Protein AF-A0A3R7XPU8-F1 (afdb_monomer)

Radius of gyration: 25.7 Å; Cα contacts (8 Å, |Δi|>4): 736; chains: 1; bounding box: 75×63×67 Å

Nearest PDB structures (foldseek):
  7bdv-assembly2_C  TM=4.203E-01  e=2.723E-02  Sulfobacillus thermosulfidooxidans
  7bdv-assembly1_B  TM=3.386E-01  e=1.393E-02  Sulfobacillus thermosulfidooxidans
  4c8u-assembly1_B  TM=5.944E-01  e=6.868E-01  Xenopus tropicalis
  4c85-assembly1_A  TM=5.495E-01  e=6.868E-01  Danio rerio
  4c9a-assembly1_C  TM=5.765E-01  e=1.934E+00  Mus musculus

Sequence (448 aa):
MEFLVHNISHSDLILELTGDSALKTSRNATSLLARPKFSLFNIVSQSIVQQLDKLLTPVQADTYEREMDSPRFQLRERCVSTCHPVGFRYSHPPCVSYFQRRRRLDVKPINLESFPLELSDFQLRASDETIAEVESSWKHIRITACFFPLLGILVPKWLQVLADVHSAESQQLLYLISGAGIPRNASHSICGNSTEYTAALMSKFVSAYYPNIHVTQIHSGSNIFRSHSPSSFALLSYPCCSYDDNVQFMTRQLRPVLEAHRDLLVTKVGDHWKSHFHLTIAYADGPPARLSALNAALRVYQPSYLHVWQLKTFWHEKKLSLDDVDFHPFENVEATPAVAVADLHDAPLVARAVDEIKAFRDQFVQGEHLGEVGQFWLRKSRKPVLAVLLVEKRTSSGDVQVVVHRGMNCEVSMPTGSLCAERNAIGSALANDPTLLRQSLKMIAVLS

Secondary structure (DSSP, 8-state):
-EEEEEE--TTS-EEEEEEEEEEGGGTTEEEEEEEE-TTTHHHHHHHHHHHHHHHT-----SSHHHHHTSHHHHTEEE-TTT--EEEEESS--TT--HHHHTTS--PPPEEGGGTT--GGGEEESS-HHHHHHHHHH-SS-EEEEEE-HHHHHHHHHHHHHHHTT--TTPPEEEEEEE-----SSTTS-TTTT--HHHHHHHHHHHHHH-TTEEEEEEE--SSTT------S---S-----HHHHHHHHIIIIIHHHHHHHHHHHHHHHGGGGGGG-EEEEEESSS-HHHHHHHHHHHGGG--EEEEES-TTHHHHHS---GGGEEEE-HHHHS-SPPPPGGG-TT-HHHHHHHHHHHHHHHHHHHHGGGSSIIIIITTTT----EEEEEEEEE-TTS-EEEEEEEEE-B----TT-PBPHHHHHHHHHHHH-TT--GGGEEEEEEE-

Mean predicted aligned error: 11.71 Å

pLDDT: mean 81.79, std 14.55, range [31.47, 97.25]

Solvent-accessible surface area (backbone atoms only — not comparable to full-atom values): 24928 Å² total; per-residue (Å²): 60,41,38,40,40,38,55,62,36,83,68,39,50,38,35,31,40,31,43,77,46,63,33,75,82,55,83,51,36,42,62,42,47,30,32,62,34,62,65,42,32,21,59,56,29,39,56,51,39,58,52,47,51,68,56,55,54,83,71,91,49,96,42,73,70,52,45,59,48,30,56,64,55,66,30,58,33,54,40,86,91,76,65,43,56,30,38,40,32,32,53,83,66,93,84,63,53,76,75,61,61,76,60,53,75,89,55,69,49,49,52,35,84,82,46,103,56,59,75,85,52,40,47,68,68,66,54,72,69,38,50,55,47,43,74,75,57,39,83,56,49,24,42,34,32,42,33,25,65,54,59,30,34,48,53,59,48,51,52,56,64,36,64,84,73,61,55,97,82,53,52,37,36,38,37,36,38,22,38,13,32,66,55,92,48,87,88,48,56,54,58,16,41,20,33,49,38,47,43,54,42,50,43,53,51,41,51,61,77,38,75,75,47,46,69,46,81,46,73,67,50,68,47,52,71,47,44,58,66,88,73,84,89,71,99,67,94,73,80,69,43,28,56,59,50,31,40,48,45,37,60,71,57,53,44,56,57,54,48,52,56,49,53,55,36,34,74,73,57,42,90,57,29,66,88,47,48,47,39,32,39,48,46,68,58,66,59,66,58,52,59,49,31,49,48,67,69,45,49,89,58,59,38,25,37,41,37,36,81,57,82,51,42,47,76,76,70,74,46,86,56,62,84,40,48,46,79,42,53,34,71,75,74,63,71,67,78,90,74,58,81,86,73,48,81,90,36,71,71,57,51,51,42,54,53,51,46,50,53,49,48,56,52,43,71,76,44,48,83,80,55,56,43,66,66,52,38,25,33,38,80,57,67,73,30,41,18,34,31,38,32,53,41,69,47,98,87,66,48,82,44,78,45,82,28,67,17,52,43,36,41,46,92,46,101,84,44,61,46,50,14,58,59,37,9,52,47,51,44,42,72,77,36,81,83,68,52,77,88,29,59,72,48,74,40,77,49,113

InterPro domains:
  IPR032723 Deaminase, LmjF36.5940-like [PF14421] (349-448)

Organism: Aphanomyces astaci (NCBI:txid112090)

Structure (mmCIF, N/CA/C/O backbone):
data_AF-A0A3R7XPU8-F1
#
_entry.id   AF-A0A3R7XPU8-F1
#
loop_
_atom_site.group_PDB
_atom_site.id
_atom_site.type_symbol
_atom_site.label_atom_id
_atom_site.label_alt_id
_atom_site.label_comp_id
_atom_site.label_asym_id
_atom_site.label_entity_id
_atom_site.label_seq_id
_atom_site.pdbx_PDB_ins_code
_atom_site.Cartn_x
_atom_site.Cartn_y
_atom_site.Cartn_z
_atom_site.occupancy
_atom_site.B_iso_or_equiv
_atom_site.auth_seq_id
_atom_site.auth_comp_id
_atom_site.auth_asym_id
_atom_site.auth_atom_id
_atom_site.pdbx_PDB_model_num
ATOM 1 N N . MET A 1 1 ? -9.645 -15.644 -13.840 1.00 89.56 1 MET A N 1
ATOM 2 C CA . MET A 1 1 ? -9.152 -15.729 -12.449 1.00 89.56 1 MET A CA 1
ATOM 3 C C . MET A 1 1 ? -8.494 -14.402 -12.194 1.00 89.56 1 MET A C 1
ATOM 5 O O . MET A 1 1 ? -7.584 -14.034 -12.932 1.00 89.56 1 MET A O 1
ATOM 9 N N . GLU A 1 2 ? -8.987 -13.701 -11.183 1.00 92.94 2 GLU A N 1
ATOM 10 C CA . GLU A 1 2 ? -8.634 -12.316 -10.904 1.00 92.94 2 GLU A CA 1
ATOM 11 C C . GLU A 1 2 ? -7.819 -12.273 -9.618 1.00 92.94 2 GLU A C 1
ATOM 13 O O . GLU A 1 2 ? -8.307 -12.670 -8.558 1.00 92.94 2 GLU A O 1
ATOM 18 N N . PHE A 1 3 ? -6.582 -11.797 -9.700 1.00 94.88 3 PHE A N 1
ATOM 19 C CA . PHE A 1 3 ? -5.644 -11.764 -8.586 1.00 94.88 3 PHE A CA 1
ATOM 20 C C . PHE A 1 3 ? -5.386 -10.318 -8.165 1.00 94.88 3 PHE A C 1
ATOM 22 O O . PHE A 1 3 ? -4.959 -9.508 -8.982 1.00 94.88 3 PHE A O 1
ATOM 29 N N . LEU A 1 4 ? -5.568 -9.998 -6.885 1.00 96.00 4 LEU A N 1
ATOM 30 C CA . LEU A 1 4 ? -5.092 -8.751 -6.287 1.00 96.00 4 LEU A CA 1
ATOM 31 C C . LEU A 1 4 ? -3.960 -9.063 -5.316 1.00 96.00 4 LEU A C 1
ATOM 33 O O . LEU A 1 4 ? -4.145 -9.837 -4.382 1.00 96.00 4 LEU A O 1
ATOM 37 N N . VAL A 1 5 ? -2.797 -8.450 -5.508 1.00 95.62 5 VAL A N 1
ATOM 38 C CA . VAL A 1 5 ? -1.646 -8.608 -4.616 1.00 95.62 5 VAL A CA 1
ATOM 39 C C . VAL A 1 5 ? -1.415 -7.312 -3.850 1.00 95.62 5 VAL A C 1
ATOM 41 O O . VAL A 1 5 ? -1.076 -6.286 -4.439 1.00 95.62 5 VAL A O 1
ATOM 44 N N . HIS A 1 6 ? -1.590 -7.366 -2.528 1.00 95.19 6 HIS A N 1
ATOM 45 C CA . HIS A 1 6 ? -1.440 -6.223 -1.629 1.00 95.19 6 HIS A CA 1
ATOM 46 C C . HIS A 1 6 ? -0.294 -6.442 -0.644 1.00 95.19 6 HIS A C 1
ATOM 48 O O . HIS A 1 6 ? -0.286 -7.409 0.123 1.00 95.19 6 HIS A O 1
ATOM 54 N N . ASN A 1 7 ? 0.669 -5.522 -0.649 1.00 91.81 7 ASN A N 1
ATOM 55 C CA . ASN A 1 7 ? 1.736 -5.488 0.342 1.00 91.81 7 ASN A CA 1
ATOM 56 C C . ASN A 1 7 ? 1.294 -4.675 1.562 1.00 91.81 7 ASN A C 1
ATOM 58 O O . ASN A 1 7 ? 1.113 -3.464 1.464 1.00 91.81 7 ASN A O 1
ATOM 62 N N . ILE A 1 8 ? 1.185 -5.334 2.715 1.00 91.88 8 ILE A N 1
ATOM 63 C CA . ILE A 1 8 ? 0.695 -4.706 3.941 1.00 91.88 8 ILE A CA 1
ATOM 64 C C . ILE A 1 8 ? 1.771 -3.804 4.549 1.00 91.88 8 ILE A C 1
ATOM 66 O O . ILE A 1 8 ? 2.922 -4.210 4.745 1.00 91.88 8 ILE A O 1
ATOM 70 N N . SER A 1 9 ? 1.365 -2.596 4.926 1.00 88.62 9 SER A N 1
ATOM 71 C CA . SER A 1 9 ? 2.160 -1.605 5.639 1.00 88.62 9 SER A CA 1
ATOM 72 C C . SER A 1 9 ? 1.553 -1.255 7.004 1.00 88.62 9 SER A C 1
ATOM 74 O O . SER A 1 9 ? 0.408 -1.563 7.329 1.00 88.62 9 SER A O 1
ATOM 76 N N . HIS A 1 10 ? 2.312 -0.526 7.823 1.00 87.62 10 HIS A N 1
ATOM 77 C CA . HIS A 1 10 ? 1.828 0.022 9.096 1.00 87.62 10 HIS A CA 1
ATOM 78 C C . HIS A 1 10 ? 0.761 1.119 8.932 1.00 87.62 10 HIS A C 1
ATOM 80 O O . HIS A 1 10 ? 0.153 1.531 9.918 1.00 87.62 10 HIS A O 1
ATOM 86 N N . SER A 1 11 ? 0.530 1.615 7.713 1.00 88.94 11 SER A N 1
ATOM 87 C CA . SER A 1 11 ? -0.553 2.554 7.396 1.00 88.94 11 SER A CA 1
ATOM 88 C C . SER A 1 11 ? -1.878 1.857 7.079 1.00 88.94 11 SER A C 1
ATOM 90 O O . SER A 1 11 ? -2.901 2.541 7.051 1.00 88.94 11 SER A O 1
ATOM 92 N N . ASP A 1 12 ? -1.881 0.533 6.884 1.00 91.62 12 ASP A N 1
ATOM 93 C CA . ASP A 1 12 ? -3.102 -0.252 6.664 1.00 91.62 12 ASP A CA 1
ATOM 94 C C . ASP A 1 12 ? -3.987 -0.353 7.907 1.00 91.62 12 ASP A C 1
ATOM 96 O O . ASP A 1 12 ? -5.151 -0.704 7.773 1.00 91.62 12 ASP A O 1
ATOM 100 N N . LEU A 1 13 ? -3.477 -0.055 9.106 1.00 94.44 13 LEU A N 1
ATOM 101 C CA . LEU A 1 13 ? -4.251 -0.129 10.344 1.00 94.44 13 LEU A CA 1
ATOM 102 C C . LEU A 1 13 ? -4.301 1.226 11.045 1.00 94.44 13 LEU A C 1
ATOM 104 O O . LEU A 1 13 ? -3.283 1.760 11.488 1.00 94.44 13 LEU A O 1
ATOM 108 N N . ILE A 1 14 ? -5.513 1.753 11.201 1.00 94.94 14 ILE A N 1
ATOM 109 C CA . ILE A 1 14 ? -5.799 2.917 12.044 1.00 94.94 14 ILE A CA 1
ATOM 110 C C . ILE A 1 14 ? -6.877 2.531 13.047 1.00 94.94 14 ILE A C 1
ATOM 112 O O . ILE A 1 14 ? -7.833 1.843 12.709 1.00 94.94 14 ILE A O 1
ATOM 116 N N . LEU A 1 15 ? -6.728 2.974 14.287 1.00 94.50 15 LEU A N 1
ATOM 117 C CA . LEU A 1 15 ? -7.649 2.674 15.376 1.00 94.50 15 LEU A CA 1
ATOM 118 C C . LEU A 1 15 ? -8.393 3.936 15.803 1.00 94.50 15 LEU A C 1
ATOM 120 O O . LEU A 1 15 ? -7.879 5.046 15.669 1.00 94.50 15 LEU A O 1
ATOM 124 N N . GLU A 1 16 ? -9.590 3.760 16.345 1.00 93.62 16 GLU A N 1
ATOM 125 C CA . GLU A 1 16 ? -10.298 4.790 17.098 1.00 93.62 16 GLU A CA 1
ATOM 126 C C . GLU A 1 16 ? -10.225 4.453 18.585 1.00 93.62 16 GLU A C 1
ATOM 128 O O . GLU A 1 16 ? -10.679 3.383 19.002 1.00 93.62 16 GLU A O 1
ATOM 133 N N . LEU A 1 17 ? -9.651 5.362 19.370 1.00 92.69 17 LEU A N 1
ATOM 134 C CA . LEU A 1 17 ? -9.611 5.279 20.825 1.00 92.69 17 LEU A CA 1
ATOM 135 C C . LEU A 1 17 ? -10.661 6.218 21.410 1.00 92.69 17 LEU A C 1
ATOM 137 O O . LEU A 1 17 ? -10.746 7.372 20.997 1.00 92.69 17 LEU A O 1
ATOM 141 N N . THR A 1 18 ? -11.433 5.729 22.374 1.00 91.56 18 THR A N 1
ATOM 142 C CA . THR A 1 18 ? -12.450 6.494 23.103 1.00 91.56 18 THR A CA 1
ATOM 143 C C . THR A 1 18 ? -12.130 6.481 24.591 1.00 91.56 18 THR A C 1
ATOM 145 O O . THR A 1 18 ? -11.827 5.419 25.142 1.00 91.56 18 THR A O 1
ATOM 148 N N . GLY A 1 19 ? -12.210 7.650 25.225 1.00 89.19 19 GLY A N 1
ATOM 149 C CA . GLY A 1 19 ? -12.063 7.810 26.671 1.00 89.19 19 G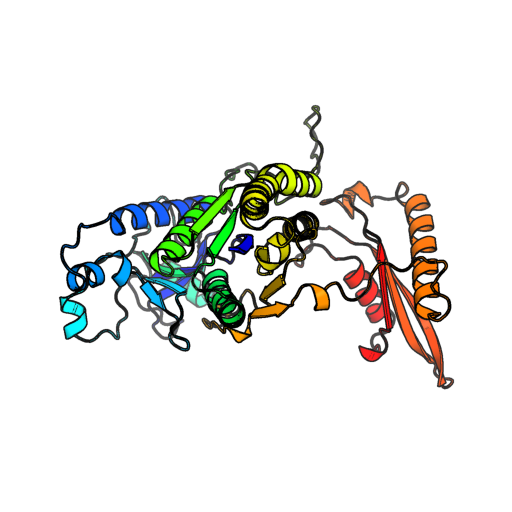LY A CA 1
ATOM 150 C C . GLY A 1 19 ? -13.389 7.984 27.407 1.00 89.19 19 GLY A C 1
ATOM 151 O O . GLY A 1 19 ? -14.469 7.975 26.816 1.00 89.19 19 GLY A O 1
ATOM 152 N N . ASP A 1 20 ? -13.296 8.168 28.720 1.00 87.25 20 ASP A N 1
ATOM 153 C CA . ASP A 1 20 ? -14.422 8.409 29.629 1.00 87.25 20 ASP A CA 1
ATOM 154 C C . ASP A 1 20 ? -14.856 9.884 29.711 1.00 87.25 20 ASP A C 1
ATOM 156 O O . ASP A 1 20 ? -15.963 10.168 30.167 1.00 87.25 20 ASP A O 1
ATOM 160 N N . SER A 1 21 ? -14.030 10.812 29.219 1.00 87.06 21 SER A N 1
ATOM 161 C CA . SER A 1 21 ? -14.270 12.260 29.295 1.00 87.06 21 SER A CA 1
ATOM 162 C C . SER A 1 21 ? -14.240 12.931 27.915 1.00 87.06 21 SER A C 1
ATOM 164 O O . SER A 1 21 ? -13.455 12.558 27.045 1.00 87.06 21 SER A O 1
ATOM 166 N N . ALA A 1 22 ? -15.079 13.949 27.698 1.00 88.75 22 ALA A N 1
ATOM 167 C CA . ALA A 1 22 ? -15.047 14.753 26.473 1.00 88.75 22 ALA A CA 1
ATOM 168 C C . ALA A 1 22 ? -13.883 15.758 26.499 1.00 88.75 22 ALA A C 1
ATOM 170 O O . ALA A 1 22 ? -13.676 16.433 27.506 1.00 88.75 22 ALA A O 1
ATOM 171 N N . LEU A 1 23 ? -13.159 15.876 25.383 1.00 88.00 23 LEU A N 1
ATOM 172 C CA . LEU A 1 23 ? -11.966 16.718 25.260 1.00 88.00 23 LEU A CA 1
ATOM 173 C C . LEU A 1 23 ? -12.332 18.141 24.839 1.00 88.00 23 LEU A C 1
ATOM 175 O O . LEU A 1 23 ? -12.787 18.367 23.712 1.00 88.00 23 LEU A O 1
ATOM 179 N N . LYS A 1 24 ? -12.088 19.122 25.705 1.00 87.31 24 LYS A N 1
ATOM 180 C CA . LYS A 1 24 ? -12.407 20.533 25.436 1.00 87.31 24 LYS A CA 1
ATOM 181 C C . LYS A 1 24 ? -11.583 21.081 24.276 1.00 87.31 24 LYS A C 1
ATOM 183 O O . LYS A 1 24 ? -12.108 21.800 23.426 1.00 87.31 24 LYS A O 1
ATOM 188 N N . THR A 1 25 ? -10.316 20.686 24.203 1.00 84.50 25 THR A N 1
ATOM 189 C CA . THR A 1 25 ? -9.373 21.076 23.141 1.00 84.50 25 THR A CA 1
ATOM 190 C C . THR A 1 25 ? -9.753 20.532 21.760 1.00 84.50 25 THR A C 1
ATOM 192 O O . THR A 1 25 ? -9.324 21.074 20.743 1.00 84.50 25 THR A O 1
ATOM 195 N N . SER A 1 26 ? -10.623 19.517 21.694 1.00 85.50 26 SER A N 1
ATOM 196 C CA . SER A 1 26 ? -11.027 18.851 20.452 1.00 85.50 26 SER A CA 1
ATOM 197 C C . SER A 1 26 ? -12.534 18.941 20.196 1.00 85.50 26 SER A C 1
ATOM 199 O O . SER A 1 26 ? -13.181 17.962 19.833 1.00 85.50 26 SER A O 1
ATOM 201 N N . ARG A 1 27 ? -13.132 20.125 20.397 1.00 86.75 27 ARG A N 1
ATOM 202 C CA . ARG A 1 27 ? -14.577 20.369 20.178 1.00 86.75 27 ARG A CA 1
ATOM 203 C C . ARG A 1 27 ? -15.477 19.372 20.929 1.00 86.75 27 ARG A C 1
ATOM 205 O O . ARG A 1 27 ? -16.497 18.939 20.397 1.00 86.75 27 ARG A O 1
ATOM 212 N N . ASN A 1 28 ? -15.099 19.011 22.155 1.00 84.50 28 ASN A N 1
ATOM 213 C CA . ASN A 1 28 ? -15.777 18.014 22.991 1.00 84.50 28 ASN A CA 1
ATOM 214 C C . ASN A 1 28 ? -15.838 16.611 22.364 1.00 84.50 28 ASN A C 1
ATOM 216 O O . ASN A 1 28 ? -16.754 15.840 22.652 1.00 84.50 28 ASN A O 1
ATOM 220 N N . ALA A 1 29 ? -14.870 16.262 21.511 1.00 84.88 29 ALA A N 1
ATOM 221 C CA . ALA A 1 29 ? -14.738 14.904 21.008 1.00 84.88 29 ALA A CA 1
ATOM 222 C C . ALA A 1 29 ? -14.437 13.934 22.158 1.00 84.88 29 ALA A C 1
ATOM 224 O O . ALA A 1 29 ? -13.640 14.220 23.049 1.00 84.88 29 ALA A O 1
ATOM 225 N N . THR A 1 30 ? -15.066 12.764 22.115 1.00 86.75 30 THR A N 1
ATOM 226 C CA . THR A 1 30 ? -14.806 11.651 23.041 1.00 86.75 30 THR A CA 1
ATOM 227 C C . THR A 1 30 ? -13.928 10.572 22.417 1.00 86.75 30 THR A C 1
ATOM 229 O O . THR A 1 30 ? -13.518 9.650 23.116 1.00 86.75 30 THR A O 1
ATOM 232 N N . SER A 1 31 ? -13.621 10.684 21.120 1.00 90.56 31 SER A N 1
ATOM 233 C CA . SER A 1 31 ? -12.792 9.729 20.393 1.00 90.56 31 SER A CA 1
ATOM 234 C C . SER A 1 31 ? -11.722 10.403 19.532 1.00 90.56 31 SER A C 1
ATOM 236 O O . SER A 1 31 ? -11.919 11.486 18.972 1.00 90.56 31 SER A O 1
ATOM 238 N N . LEU A 1 32 ? -10.575 9.737 19.407 1.00 92.25 32 LEU A N 1
ATOM 239 C CA . LEU A 1 32 ? -9.428 10.172 18.616 1.00 92.25 32 LEU A CA 1
ATOM 240 C C . LEU A 1 32 ? -8.914 9.031 17.739 1.00 92.25 32 LEU A C 1
ATOM 242 O O . LEU A 1 32 ? -9.005 7.857 18.097 1.00 92.25 32 LEU A O 1
ATOM 246 N N . LEU A 1 33 ? -8.344 9.383 16.583 1.00 94.06 33 LEU A N 1
ATOM 247 C CA . LEU A 1 33 ? -7.638 8.404 15.760 1.00 94.06 33 LEU A CA 1
ATOM 248 C C . LEU A 1 33 ? -6.251 8.145 16.334 1.00 94.06 33 LEU A C 1
ATOM 250 O O . LEU A 1 33 ? -5.564 9.068 16.776 1.00 94.06 33 LEU A O 1
ATOM 254 N N . ALA A 1 34 ? -5.833 6.891 16.262 1.00 94.06 34 ALA A N 1
ATOM 255 C CA . ALA A 1 34 ? -4.559 6.433 16.769 1.00 94.06 34 ALA A CA 1
ATOM 256 C C . ALA A 1 34 ? -3.911 5.422 15.822 1.00 94.06 34 ALA A C 1
ATOM 258 O O . ALA A 1 34 ? -4.588 4.678 15.108 1.00 94.06 34 ALA A O 1
ATOM 259 N N . ARG A 1 35 ? -2.580 5.376 15.837 1.00 92.94 35 ARG A N 1
ATOM 260 C CA . ARG A 1 35 ? -1.788 4.308 15.219 1.00 92.94 35 ARG A CA 1
ATOM 261 C C . ARG A 1 35 ? -0.953 3.624 16.296 1.00 92.94 35 ARG A C 1
ATOM 263 O O . ARG A 1 35 ? -0.361 4.330 17.111 1.00 92.94 35 ARG A O 1
ATOM 270 N N . PRO A 1 36 ? -0.857 2.287 16.313 1.00 91.19 36 PRO A N 1
ATOM 271 C CA . PRO A 1 36 ? 0.078 1.614 17.204 1.00 91.19 36 PRO A CA 1
ATOM 272 C C . PRO A 1 36 ? 1.510 2.071 16.914 1.00 91.19 36 PRO A C 1
ATOM 274 O O . PRO A 1 36 ? 1.887 2.243 15.749 1.00 91.19 36 PRO A O 1
ATOM 277 N N . LYS A 1 37 ? 2.338 2.231 17.951 1.00 88.88 37 LYS A N 1
ATOM 278 C CA . LYS A 1 37 ? 3.776 2.429 17.751 1.00 88.88 37 LYS A CA 1
ATOM 279 C C . LYS A 1 37 ? 4.366 1.256 16.973 1.00 88.88 37 LYS A C 1
ATOM 281 O O . LYS A 1 37 ? 3.992 0.100 17.157 1.00 88.88 37 LYS A O 1
ATOM 286 N N . PHE A 1 38 ? 5.358 1.556 16.138 1.00 83.00 38 PHE A N 1
ATOM 287 C CA . PHE A 1 38 ? 5.975 0.582 15.236 1.00 83.00 38 PHE A CA 1
ATOM 288 C C . PHE A 1 38 ? 6.463 -0.693 15.945 1.00 83.00 38 PHE A C 1
ATOM 290 O O . PHE A 1 38 ? 6.331 -1.773 15.393 1.00 83.00 38 PHE A O 1
ATOM 297 N N . SER A 1 39 ? 6.998 -0.593 17.165 1.00 82.94 39 SER A N 1
ATOM 298 C CA . SER A 1 39 ? 7.500 -1.738 17.944 1.00 82.94 39 SER A CA 1
ATOM 299 C C . SER A 1 39 ? 6.420 -2.611 18.585 1.00 82.94 39 SER A C 1
ATOM 301 O O . SER A 1 39 ? 6.746 -3.694 19.059 1.00 82.94 39 SER A O 1
ATOM 303 N N . LEU A 1 40 ? 5.173 -2.143 18.633 1.00 86.62 40 LEU A N 1
ATOM 304 C CA . LEU A 1 40 ? 4.056 -2.809 19.311 1.00 86.62 40 LEU A CA 1
ATOM 305 C C . LEU A 1 40 ? 2.930 -3.185 18.346 1.00 86.62 40 LEU A C 1
ATOM 307 O O . LEU A 1 40 ? 1.913 -3.741 18.753 1.00 86.62 40 LEU A O 1
ATOM 311 N N . PHE A 1 41 ? 3.119 -2.911 17.057 1.00 87.56 41 PHE A N 1
ATOM 312 C CA . PHE A 1 41 ? 2.129 -3.123 16.012 1.00 87.56 41 PHE A CA 1
ATOM 313 C C . PHE A 1 41 ? 1.609 -4.567 15.973 1.00 87.56 41 PHE A C 1
ATOM 315 O O . PHE A 1 41 ? 0.405 -4.789 15.830 1.00 87.56 41 PHE A O 1
ATOM 322 N N . ASN A 1 42 ? 2.504 -5.536 16.181 1.00 88.75 42 ASN A N 1
ATOM 323 C CA . ASN A 1 42 ? 2.178 -6.957 16.230 1.00 88.75 42 ASN A CA 1
ATOM 324 C C . ASN A 1 42 ? 1.278 -7.306 17.423 1.00 88.75 42 ASN A C 1
ATOM 326 O O . ASN A 1 42 ? 0.245 -7.942 17.243 1.00 88.75 42 ASN A O 1
ATOM 330 N N . ILE A 1 43 ? 1.644 -6.842 18.624 1.00 88.31 43 ILE A N 1
ATOM 331 C CA . ILE A 1 43 ? 0.912 -7.119 19.870 1.00 88.31 43 ILE A CA 1
ATOM 332 C C . ILE A 1 43 ? -0.487 -6.508 19.801 1.00 88.31 43 ILE A C 1
ATOM 334 O O . ILE A 1 43 ? -1.474 -7.184 20.076 1.00 88.31 43 ILE A O 1
ATOM 338 N N . VAL A 1 44 ? -0.590 -5.249 19.366 1.00 89.75 44 VAL A N 1
ATOM 339 C CA . VAL A 1 44 ? -1.886 -4.573 19.235 1.00 89.75 44 VAL A CA 1
ATOM 340 C C . VAL A 1 44 ? -2.776 -5.285 18.214 1.00 89.75 44 VAL A C 1
ATOM 342 O O . VAL A 1 44 ? -3.943 -5.556 18.497 1.00 89.75 44 VAL A O 1
ATOM 345 N N . SER A 1 45 ? -2.233 -5.635 17.045 1.00 91.62 45 SER A N 1
ATOM 346 C CA . SER A 1 45 ? -2.995 -6.342 16.008 1.00 91.62 45 SER A CA 1
ATOM 347 C C . SER A 1 45 ? -3.454 -7.724 16.481 1.00 91.62 45 SER A C 1
ATOM 349 O O . SER A 1 45 ? -4.609 -8.086 16.269 1.00 91.62 45 SER A O 1
ATOM 351 N N . GLN A 1 46 ? -2.588 -8.473 17.172 1.00 91.38 46 GLN A N 1
ATOM 352 C CA . GLN A 1 46 ? -2.910 -9.784 17.739 1.00 91.38 46 GLN A CA 1
ATOM 353 C C . GLN A 1 46 ? -4.065 -9.700 18.742 1.00 91.38 46 GLN A C 1
ATOM 355 O O . GLN A 1 46 ? -5.018 -10.474 18.652 1.00 91.38 46 GLN A O 1
ATOM 360 N N . SER A 1 47 ? -4.010 -8.736 19.662 1.00 88.25 47 SER A N 1
ATOM 361 C CA . SER A 1 47 ? -5.059 -8.497 20.655 1.00 88.25 47 SER A CA 1
ATOM 362 C C . SER A 1 47 ? -6.419 -8.233 20.007 1.00 88.25 47 SER A C 1
ATOM 364 O O . SER A 1 47 ? -7.433 -8.785 20.435 1.00 88.25 47 SER A O 1
ATOM 366 N N . ILE A 1 48 ? -6.448 -7.438 18.933 1.00 89.50 48 ILE A N 1
ATOM 367 C CA . ILE A 1 48 ? -7.678 -7.154 18.182 1.00 89.50 48 ILE A CA 1
ATOM 368 C C . ILE A 1 48 ? -8.191 -8.416 17.479 1.00 89.50 48 ILE A C 1
ATOM 370 O O . ILE A 1 48 ? -9.386 -8.703 17.545 1.00 89.50 48 ILE A O 1
ATOM 374 N N . VAL A 1 49 ? -7.306 -9.191 16.843 1.00 90.00 49 VAL A N 1
ATOM 375 C CA . VAL A 1 49 ? -7.669 -10.455 16.179 1.00 90.00 49 VAL A CA 1
ATOM 376 C C . VAL A 1 49 ? -8.309 -11.427 17.167 1.00 90.00 49 VAL A C 1
ATOM 378 O O . VAL A 1 49 ? -9.397 -11.921 16.891 1.00 90.00 49 VAL A O 1
ATOM 381 N N . GLN A 1 50 ? -7.708 -11.626 18.343 1.00 88.06 50 GLN A N 1
ATOM 382 C CA . GLN A 1 50 ? -8.239 -12.525 19.374 1.00 88.06 50 GLN A CA 1
ATOM 383 C C . GLN A 1 50 ? -9.626 -12.103 19.876 1.00 88.06 50 GLN A C 1
ATOM 385 O O . GLN A 1 50 ? -10.463 -12.952 20.183 1.00 88.06 50 GLN A O 1
ATOM 390 N N . GLN A 1 51 ? -9.887 -10.798 19.984 1.00 84.31 51 GLN A N 1
ATOM 391 C CA . GLN A 1 51 ? -11.210 -10.300 20.365 1.00 84.31 51 GLN A CA 1
ATOM 392 C C . GLN A 1 51 ? -12.223 -10.487 19.236 1.00 84.31 51 GLN A C 1
ATOM 394 O O . GLN A 1 51 ? -13.339 -10.943 19.481 1.00 84.31 51 GLN A O 1
ATOM 399 N N . LEU A 1 52 ? -11.831 -10.212 17.992 1.00 84.12 52 LEU A N 1
ATOM 400 C CA . LEU A 1 52 ? -12.677 -10.479 16.834 1.00 84.12 52 LEU A CA 1
ATOM 401 C C . LEU A 1 52 ? -12.977 -11.964 16.659 1.00 84.12 52 LEU A C 1
ATOM 403 O O . LEU A 1 52 ? -14.092 -12.283 16.280 1.00 84.12 52 LEU A O 1
ATOM 407 N N . ASP A 1 53 ? -12.044 -12.868 16.957 1.00 85.62 53 ASP A N 1
ATOM 408 C CA . ASP A 1 53 ? -12.293 -14.314 16.925 1.00 85.62 53 ASP A CA 1
ATOM 409 C C . ASP A 1 53 ? -13.409 -14.716 17.886 1.00 85.62 53 ASP A C 1
ATOM 411 O O . ASP A 1 53 ? -14.330 -15.427 17.493 1.00 85.62 53 ASP A O 1
ATOM 415 N N . LYS A 1 54 ? -13.388 -14.185 19.114 1.00 81.38 54 LYS A N 1
ATOM 416 C CA . LYS A 1 54 ? -14.460 -14.415 20.094 1.00 81.38 54 LYS A CA 1
ATOM 417 C C . LYS A 1 54 ? -15.803 -13.895 19.581 1.00 81.38 54 LYS A C 1
ATOM 419 O O . LYS A 1 54 ? -16.817 -14.575 19.720 1.00 81.38 54 LYS A O 1
ATOM 424 N N . LEU A 1 55 ? -15.809 -12.708 18.973 1.00 75.25 55 LEU A N 1
ATOM 425 C CA . LEU A 1 55 ? -17.026 -12.046 18.497 1.00 75.25 55 LEU A CA 1
ATOM 426 C C . LEU A 1 55 ? -17.584 -12.651 17.203 1.00 75.25 55 LEU A C 1
ATOM 428 O O . LEU A 1 55 ? -18.795 -12.709 17.037 1.00 75.25 55 LEU A O 1
ATOM 432 N N . LEU A 1 56 ? -16.725 -13.084 16.283 1.00 72.81 56 LEU A N 1
ATOM 433 C CA . LEU A 1 56 ? -17.098 -13.612 14.967 1.00 72.81 56 LEU A CA 1
ATOM 434 C C . LEU A 1 56 ? -17.337 -15.127 14.974 1.00 72.81 56 LEU A C 1
ATOM 436 O O . LEU A 1 56 ? -17.552 -15.697 13.902 1.00 72.81 56 LEU A O 1
ATOM 440 N N . THR A 1 57 ? -17.314 -15.774 16.146 1.00 66.12 57 THR A N 1
ATOM 441 C CA . THR A 1 57 ? -17.665 -17.192 16.293 1.00 66.12 57 THR A CA 1
ATOM 442 C C . THR A 1 57 ? -19.017 -17.449 15.611 1.00 66.12 57 THR A C 1
ATOM 444 O O . THR A 1 57 ? -19.992 -16.762 15.932 1.00 66.12 57 THR A O 1
ATOM 447 N N . PRO A 1 58 ? -19.100 -18.383 14.646 1.00 57.47 58 PRO A N 1
ATOM 448 C CA . PRO A 1 58 ? -20.311 -18.587 13.868 1.00 57.47 58 PRO A CA 1
ATOM 449 C C . PRO A 1 58 ? -21.442 -19.065 14.778 1.00 57.47 58 PRO A C 1
ATOM 451 O O . PRO A 1 58 ? -21.405 -20.167 15.320 1.00 57.47 58 PRO A O 1
ATOM 454 N N . VAL A 1 59 ? -22.462 -18.226 14.934 1.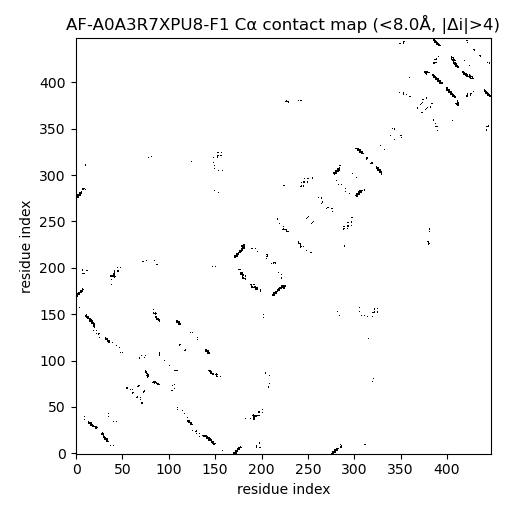00 58.12 59 VAL A N 1
ATOM 455 C CA . VAL A 1 59 ? -23.751 -18.646 15.478 1.00 58.12 59 VAL A CA 1
ATOM 456 C C . VAL A 1 59 ? -24.515 -19.268 14.313 1.00 58.12 59 VAL A C 1
ATOM 458 O O . VAL A 1 59 ? -24.694 -18.605 13.291 1.00 58.12 59 VAL A O 1
ATOM 461 N N . GLN A 1 60 ? -24.930 -20.534 14.429 1.00 53.47 60 GLN A N 1
ATOM 462 C CA . GLN A 1 60 ? -25.854 -21.132 13.462 1.00 53.47 60 GLN A CA 1
ATOM 463 C C . GLN A 1 60 ? -27.140 -20.299 13.461 1.00 53.47 60 GLN A C 1
ATOM 465 O O . GLN A 1 60 ? -27.869 -20.260 14.450 1.00 53.47 60 GLN A O 1
ATOM 470 N N . ALA A 1 61 ? -27.365 -19.565 12.376 1.00 56.78 61 ALA A N 1
ATOM 471 C CA . ALA A 1 61 ? -28.572 -18.789 12.174 1.00 56.78 61 ALA A CA 1
ATOM 472 C C . ALA A 1 61 ? -29.493 -19.574 11.240 1.00 56.78 61 ALA A C 1
ATOM 474 O O . ALA A 1 61 ? -29.186 -19.758 10.067 1.00 56.78 61 ALA A O 1
ATOM 475 N N . ASP A 1 62 ? -30.630 -20.022 11.768 1.00 59.16 62 ASP A N 1
ATOM 476 C CA . ASP A 1 62 ? -31.606 -20.816 11.007 1.00 59.16 62 ASP A CA 1
ATOM 477 C C . ASP A 1 62 ? -32.375 -19.982 9.964 1.00 59.16 62 ASP A C 1
ATOM 479 O O . ASP A 1 62 ? -33.094 -20.526 9.128 1.00 59.16 62 ASP A O 1
ATOM 483 N N . THR A 1 63 ? -32.262 -18.649 10.023 1.00 63.97 63 THR A N 1
ATOM 484 C CA . THR A 1 63 ? -32.944 -17.709 9.125 1.00 63.97 63 THR A CA 1
ATOM 485 C C . THR A 1 63 ? -32.027 -16.557 8.710 1.00 63.97 63 THR A C 1
ATOM 487 O O . THR A 1 63 ? -31.193 -16.100 9.491 1.00 63.97 63 THR A O 1
ATOM 490 N N . TYR A 1 64 ? -32.236 -16.027 7.499 1.00 60.25 64 TYR A N 1
ATOM 491 C CA . TYR A 1 64 ? -31.496 -14.874 6.961 1.00 60.25 64 TYR A CA 1
ATOM 492 C C . TYR A 1 64 ? -31.573 -13.634 7.870 1.00 60.25 64 TYR A C 1
ATOM 494 O O . TYR A 1 64 ? -30.587 -12.928 8.065 1.00 60.25 64 TYR A O 1
ATOM 502 N N . GLU A 1 65 ? -32.733 -13.384 8.486 1.00 60.84 65 GLU A N 1
ATOM 503 C CA . GLU A 1 65 ? -32.903 -12.279 9.438 1.00 60.84 65 GLU A CA 1
ATOM 504 C C . GLU A 1 65 ? -32.014 -12.449 10.681 1.00 60.84 65 GLU A C 1
ATOM 506 O O . GLU A 1 65 ? -31.367 -11.494 11.105 1.00 60.84 65 GLU A O 1
ATOM 511 N N . ARG A 1 66 ? -31.898 -13.674 11.219 1.00 60.66 66 ARG A N 1
ATOM 512 C CA . ARG A 1 66 ? -30.974 -13.979 12.327 1.00 60.66 66 ARG A CA 1
ATOM 513 C C . ARG A 1 66 ? -29.510 -13.905 11.897 1.00 60.66 66 ARG A C 1
ATOM 515 O O . ARG A 1 66 ? -28.651 -13.577 12.710 1.00 60.66 66 ARG A O 1
ATOM 522 N N . GLU A 1 67 ? -29.218 -14.183 10.630 1.00 61.97 67 GLU A N 1
ATOM 523 C CA . GLU A 1 67 ? -27.876 -14.039 10.069 1.00 61.97 67 GLU A CA 1
ATOM 524 C C . GLU A 1 67 ? -27.468 -12.560 9.973 1.00 61.97 67 GLU A C 1
ATOM 526 O O . GLU A 1 67 ? -26.347 -12.207 10.347 1.00 61.97 67 GLU A O 1
ATOM 531 N N . MET A 1 68 ? -28.388 -11.672 9.571 1.00 60.84 68 MET A N 1
ATOM 532 C CA . MET A 1 68 ? -28.185 -10.215 9.601 1.00 60.84 68 MET A CA 1
ATOM 533 C C . MET A 1 68 ? -28.003 -9.667 11.023 1.00 60.84 68 MET A C 1
ATOM 535 O O . MET A 1 68 ? -27.282 -8.685 11.219 1.00 60.84 68 MET A O 1
ATOM 539 N N . ASP A 1 69 ? -28.607 -10.326 12.011 1.00 60.88 69 ASP A N 1
ATOM 540 C CA . ASP A 1 69 ? -28.423 -10.031 13.431 1.00 60.88 69 ASP A CA 1
ATOM 541 C C . ASP A 1 69 ? -27.155 -10.681 14.026 1.00 60.88 69 ASP A C 1
ATOM 543 O O . ASP A 1 69 ? -26.879 -10.524 15.215 1.00 60.88 69 ASP A O 1
ATOM 547 N N . SER A 1 70 ? -26.331 -11.366 13.225 1.00 63.62 70 SER A N 1
ATOM 548 C CA . SER A 1 70 ? -25.063 -11.917 13.711 1.00 63.62 70 SER A CA 1
ATOM 549 C C . SER A 1 70 ? -23.990 -10.827 13.909 1.00 63.62 70 SER A C 1
ATOM 551 O O . SER A 1 70 ? -23.961 -9.815 13.188 1.00 63.62 70 SER A O 1
ATOM 553 N N . PRO A 1 71 ? -23.025 -11.036 14.830 1.00 62.53 71 PRO A N 1
ATOM 554 C CA . PRO A 1 71 ? -21.926 -10.093 15.071 1.00 62.53 71 PRO A CA 1
ATOM 555 C C . PRO A 1 71 ? -21.147 -9.714 13.800 1.00 62.53 71 PRO A C 1
ATOM 557 O O . PRO A 1 71 ? -20.678 -8.583 13.658 1.00 62.53 71 PRO A O 1
ATOM 560 N N . ARG A 1 72 ? -21.074 -10.631 12.824 1.00 65.94 72 ARG A N 1
ATOM 561 C CA . ARG A 1 72 ? -20.401 -10.446 11.528 1.00 65.94 72 ARG A CA 1
ATOM 562 C C . ARG A 1 72 ? -20.978 -9.302 10.691 1.00 65.94 72 ARG A C 1
ATOM 564 O O . ARG A 1 72 ? -20.250 -8.711 9.890 1.00 65.94 72 ARG A O 1
ATOM 571 N N . PHE A 1 73 ? -22.267 -8.997 10.819 1.00 64.12 73 PHE A N 1
ATOM 572 C CA . PHE A 1 73 ? -22.906 -7.896 10.089 1.00 64.12 73 PHE A CA 1
ATOM 573 C C . PHE A 1 73 ? -22.975 -6.614 10.915 1.00 64.12 73 PHE A C 1
ATOM 575 O O . PHE A 1 73 ? -22.926 -5.520 10.356 1.00 64.12 73 PHE A O 1
ATOM 582 N N . GLN A 1 74 ? -23.034 -6.732 12.238 1.00 70.31 74 GLN A N 1
ATOM 583 C CA . GLN A 1 74 ? -23.222 -5.586 13.125 1.00 70.31 74 GLN A CA 1
ATOM 584 C C . GLN A 1 74 ? -21.942 -4.805 13.399 1.00 70.31 74 GLN A C 1
ATOM 586 O O . GLN A 1 74 ? -22.017 -3.588 13.564 1.00 70.31 74 GLN A O 1
ATOM 591 N N . LEU A 1 75 ? -20.792 -5.484 13.380 1.00 78.06 75 LEU A N 1
ATOM 592 C CA . LEU A 1 75 ? -19.471 -4.869 13.525 1.00 78.06 75 LEU A CA 1
ATOM 593 C C . LEU A 1 75 ? -19.038 -4.076 12.290 1.00 78.06 75 LEU A C 1
ATOM 595 O O . LEU A 1 75 ? -17.986 -3.449 12.310 1.00 78.06 75 LEU A O 1
ATOM 599 N N . ARG A 1 76 ? -19.792 -4.132 11.190 1.00 83.62 76 ARG A N 1
ATOM 600 C CA . ARG A 1 76 ? -19.367 -3.564 9.916 1.00 83.62 76 ARG A CA 1
ATOM 601 C C . ARG A 1 76 ? -19.407 -2.035 9.927 1.00 83.62 76 ARG A C 1
ATOM 603 O O . ARG A 1 76 ? -20.485 -1.450 9.991 1.00 83.62 76 ARG A O 1
ATOM 610 N N . GLU A 1 77 ? -18.252 -1.404 9.743 1.00 86.88 77 GLU A N 1
ATOM 611 C CA . GLU A 1 77 ? -18.126 0.018 9.443 1.00 86.88 77 GLU A CA 1
ATOM 612 C C . GLU A 1 77 ? -18.070 0.283 7.929 1.00 86.88 77 GLU A C 1
ATOM 614 O O . GLU A 1 77 ? -17.412 -0.431 7.158 1.00 86.88 77 GLU A O 1
ATOM 619 N N . ARG A 1 78 ? -18.756 1.338 7.486 1.00 86.75 78 ARG A N 1
ATOM 620 C CA . ARG A 1 78 ? -18.745 1.814 6.097 1.00 86.75 78 ARG A CA 1
ATOM 621 C C . ARG A 1 78 ? -18.416 3.300 6.048 1.00 86.75 78 ARG A C 1
ATOM 623 O O . ARG A 1 78 ? -18.752 4.040 6.968 1.00 86.75 78 ARG A O 1
ATOM 630 N N . CYS A 1 79 ? -17.791 3.736 4.959 1.00 84.38 79 CYS A N 1
ATOM 631 C CA . CYS A 1 79 ? -17.572 5.149 4.691 1.00 84.38 79 CYS A CA 1
ATOM 632 C C . CYS A 1 79 ? -18.919 5.874 4.577 1.00 84.38 79 CYS A C 1
ATOM 634 O O . CYS A 1 79 ? -19.814 5.408 3.873 1.00 84.38 79 CYS A O 1
ATOM 636 N N . VAL A 1 80 ? -19.069 7.020 5.240 1.00 80.12 80 VAL A N 1
ATOM 637 C CA . VAL A 1 80 ? -20.340 7.766 5.250 1.00 80.12 80 VAL A CA 1
ATOM 638 C C . VAL A 1 80 ? -20.666 8.346 3.872 1.00 80.12 80 VAL A C 1
ATOM 640 O O . VAL A 1 80 ? -21.823 8.334 3.470 1.00 80.12 80 VAL A O 1
ATOM 643 N N . SER A 1 81 ? -19.661 8.828 3.136 1.00 79.50 81 SER A N 1
ATOM 644 C CA . SER A 1 81 ? -19.859 9.503 1.845 1.00 79.50 81 SER A CA 1
ATOM 645 C C . SER A 1 81 ? -20.131 8.542 0.689 1.00 79.50 81 SER A C 1
ATOM 647 O O . SER A 1 81 ? -20.899 8.856 -0.209 1.00 79.50 81 SER A O 1
ATOM 649 N N . THR A 1 82 ? -19.486 7.380 0.698 1.00 80.00 82 THR A N 1
ATOM 650 C CA . THR A 1 82 ? -19.425 6.461 -0.453 1.00 80.00 82 THR A CA 1
ATOM 651 C C . THR A 1 82 ? -19.957 5.065 -0.128 1.00 80.00 82 THR A C 1
ATOM 653 O O . THR A 1 82 ? -19.979 4.194 -0.992 1.00 80.00 82 THR A O 1
ATOM 656 N N . CYS A 1 83 ? -20.373 4.824 1.119 1.00 83.56 83 CYS A N 1
ATOM 657 C CA . CYS A 1 83 ? -20.987 3.585 1.614 1.00 83.56 83 CYS A CA 1
ATOM 658 C C . CYS A 1 83 ? -20.157 2.295 1.448 1.00 83.56 83 CYS A C 1
ATOM 660 O O . CYS A 1 83 ? -20.662 1.198 1.738 1.00 83.56 83 CYS A O 1
ATOM 662 N N . HIS A 1 84 ? -18.890 2.392 1.036 1.00 86.06 84 HIS A N 1
ATOM 663 C CA . HIS A 1 84 ? -18.006 1.238 0.903 1.00 86.06 84 HIS A CA 1
ATOM 664 C C . HIS A 1 84 ? -17.455 0.781 2.269 1.00 86.06 84 HIS A C 1
ATOM 666 O O . HIS A 1 84 ? -17.376 1.582 3.202 1.00 86.06 84 HIS A O 1
ATOM 672 N N . PRO A 1 85 ? -17.102 -0.505 2.426 1.00 90.56 85 PRO A N 1
ATOM 673 C CA . PRO A 1 85 ? -16.507 -1.052 3.650 1.00 90.56 85 PRO A CA 1
ATOM 674 C C . PRO A 1 85 ? -15.172 -0.406 4.031 1.00 90.56 85 PRO A C 1
ATOM 676 O O . PRO A 1 85 ? -14.282 -0.325 3.192 1.00 90.56 85 PRO A O 1
ATOM 679 N N . VAL A 1 86 ? -14.998 -0.023 5.301 1.00 91.69 86 VAL A N 1
ATOM 680 C CA . VAL A 1 86 ? -13.751 0.628 5.768 1.00 91.69 86 VAL A CA 1
ATOM 681 C C . VAL A 1 86 ? -13.125 -0.001 7.008 1.00 91.69 86 VAL A C 1
ATOM 683 O O . VAL A 1 86 ? -11.986 0.324 7.332 1.00 91.69 86 VAL A O 1
ATOM 686 N N . GLY A 1 87 ? -13.824 -0.891 7.716 1.00 92.00 87 GLY A N 1
ATOM 687 C CA . GLY A 1 87 ? -13.265 -1.558 8.890 1.00 92.00 87 GLY A CA 1
ATOM 688 C C . GLY A 1 87 ? -14.314 -2.149 9.820 1.00 92.00 87 GLY A C 1
ATOM 689 O O . GLY A 1 87 ? -15.418 -2.465 9.386 1.00 92.00 87 GLY A O 1
ATOM 690 N N . PHE A 1 88 ? -13.979 -2.283 11.100 1.00 90.56 88 PHE A N 1
ATOM 691 C CA . PHE A 1 88 ? -14.895 -2.758 12.131 1.00 90.56 88 PHE A CA 1
ATOM 692 C C . PHE A 1 88 ? -15.132 -1.708 13.208 1.00 90.56 88 PHE A C 1
ATOM 694 O O . PHE A 1 88 ? -14.212 -1.001 13.615 1.00 90.56 88 PHE A O 1
ATOM 701 N N . ARG A 1 89 ? -16.359 -1.652 13.721 1.00 89.06 89 ARG A N 1
ATOM 702 C CA . ARG A 1 89 ? -16.758 -0.798 14.834 1.00 89.06 89 ARG A CA 1
ATOM 703 C C . ARG A 1 89 ? -17.385 -1.643 15.944 1.00 89.06 89 ARG A C 1
ATOM 705 O O . ARG A 1 89 ? -18.346 -2.370 15.719 1.00 89.06 89 ARG A O 1
ATOM 712 N N . TYR A 1 90 ? -16.834 -1.510 17.146 1.00 82.12 90 TYR A N 1
ATOM 713 C CA . TYR A 1 90 ? -17.200 -2.239 18.365 1.00 82.12 90 TYR A CA 1
ATOM 714 C C . TYR A 1 90 ? -18.142 -1.450 19.281 1.00 82.12 90 TYR A C 1
ATOM 716 O O . TYR A 1 90 ? -18.408 -1.881 20.393 1.00 82.12 90 TYR A O 1
ATOM 724 N N . SER A 1 91 ? -18.593 -0.264 18.867 1.00 70.38 91 SER A N 1
ATOM 725 C CA . SER A 1 91 ? -19.508 0.584 19.634 1.00 70.38 91 SER A CA 1
ATOM 726 C C . SER A 1 91 ? -20.581 1.196 18.739 1.00 70.38 91 SER A C 1
ATOM 728 O O . SER A 1 91 ? -20.373 1.421 17.548 1.00 70.38 91 SER A O 1
ATOM 730 N N . HIS A 1 92 ? -21.759 1.480 19.288 1.00 60.19 92 HIS A N 1
ATOM 731 C CA . HIS A 1 92 ? -22.824 2.085 18.493 1.00 60.19 92 HIS A CA 1
ATOM 732 C C . HIS A 1 92 ? -22.480 3.533 18.104 1.00 60.19 92 HIS A C 1
ATOM 734 O O . HIS A 1 92 ? -22.130 4.329 18.979 1.00 60.19 92 HIS A O 1
ATOM 740 N N . PRO A 1 93 ? -22.643 3.921 16.825 1.00 51.88 93 PRO A N 1
ATOM 741 C CA . PRO A 1 93 ? -22.688 5.327 16.460 1.00 51.88 93 PRO A CA 1
ATOM 742 C C . PRO A 1 93 ? -23.825 6.025 17.228 1.00 51.88 93 PRO A C 1
ATOM 744 O O . PRO A 1 93 ? -24.903 5.441 17.385 1.00 51.88 93 PRO A O 1
ATOM 747 N N . PRO A 1 94 ? -23.658 7.287 17.657 1.00 43.75 94 PRO A N 1
ATOM 748 C CA . PRO A 1 94 ? -24.719 8.030 18.341 1.00 43.75 94 PRO A CA 1
ATOM 749 C C . PRO A 1 94 ? -25.994 8.209 17.487 1.00 43.75 94 PRO A C 1
ATOM 751 O O . PRO A 1 94 ? -27.070 8.444 18.033 1.00 43.75 94 PRO A O 1
ATOM 754 N N . CYS A 1 95 ? -25.901 8.045 16.163 1.00 38.81 95 CYS A N 1
ATOM 755 C CA . CYS A 1 95 ? -26.951 8.317 15.177 1.00 38.81 95 CYS A CA 1
ATOM 756 C C . CYS A 1 95 ? -27.828 7.112 14.772 1.00 38.81 95 CYS A C 1
ATOM 758 O O . CYS A 1 95 ? -28.506 7.167 13.749 1.00 38.81 95 CYS A O 1
ATOM 760 N N . VAL A 1 96 ? -27.847 6.023 15.544 1.00 46.94 96 VAL A N 1
ATOM 761 C CA . VAL A 1 96 ? -28.696 4.859 15.233 1.00 46.94 96 VAL A CA 1
ATOM 762 C C . VAL A 1 96 ? -30.076 5.004 15.889 1.00 46.94 96 VAL A C 1
ATOM 764 O O . VAL A 1 96 ? -30.175 5.206 17.105 1.00 46.94 96 VAL A O 1
ATOM 767 N N . SER A 1 97 ? -31.138 4.897 15.080 1.00 44.59 97 SER A N 1
ATOM 768 C CA . SER A 1 97 ? -32.539 5.022 15.515 1.00 44.59 97 SER A CA 1
ATOM 769 C C . SER A 1 97 ? -32.890 4.051 16.656 1.00 44.59 97 SER A C 1
ATOM 771 O O . SER A 1 97 ? -32.352 2.945 16.744 1.00 44.59 97 SER A O 1
ATOM 773 N N . TYR A 1 98 ? -33.824 4.442 17.533 1.00 45.28 98 TYR A N 1
ATOM 774 C CA . TYR A 1 98 ? -34.259 3.642 18.692 1.00 45.28 98 TYR A CA 1
ATOM 775 C C . TYR A 1 98 ? -34.700 2.213 18.309 1.00 45.28 98 TYR A C 1
ATOM 777 O O . TYR A 1 98 ? -34.427 1.259 19.035 1.00 45.28 98 TYR A O 1
ATOM 785 N N . PHE A 1 99 ? -35.301 2.041 17.126 1.00 41.75 99 PHE A N 1
ATOM 786 C CA . PHE A 1 99 ? -35.714 0.736 16.602 1.00 41.75 99 PHE A CA 1
ATOM 787 C C . PHE A 1 99 ? -34.539 -0.154 16.168 1.00 41.75 99 PHE A C 1
ATOM 789 O O . PHE A 1 99 ? -34.592 -1.365 16.368 1.00 41.75 99 PHE A O 1
ATOM 796 N N . GLN A 1 100 ? -33.450 0.422 15.652 1.00 48.97 100 GLN A N 1
ATOM 797 C CA . GLN A 1 100 ? -32.233 -0.325 15.306 1.00 48.97 100 GLN A CA 1
ATOM 798 C C . GLN A 1 100 ? -31.405 -0.728 16.540 1.00 48.97 100 GLN A C 1
ATOM 800 O O . GLN A 1 100 ? -30.682 -1.720 16.475 1.00 48.97 100 GLN A O 1
ATOM 805 N N . ARG A 1 101 ? -31.537 -0.024 17.679 1.00 50.00 101 ARG A N 1
ATOM 806 C CA . ARG A 1 101 ? -30.880 -0.407 18.949 1.00 50.00 101 ARG A CA 1
ATOM 807 C C . ARG A 1 101 ? -31.427 -1.703 19.550 1.00 50.00 101 ARG A C 1
ATOM 809 O O . ARG A 1 101 ? -30.692 -2.396 20.234 1.00 50.00 101 ARG A O 1
ATOM 816 N N . ARG A 1 102 ? -32.695 -2.051 19.297 1.00 45.09 102 ARG A N 1
ATOM 817 C CA . ARG A 1 102 ? -33.330 -3.257 19.867 1.00 45.09 102 ARG A CA 1
ATOM 818 C C . ARG A 1 102 ? -32.908 -4.578 19.211 1.00 45.09 102 ARG A C 1
ATOM 820 O O . ARG A 1 102 ? -33.187 -5.620 19.790 1.00 45.09 102 ARG A O 1
ATOM 827 N N . ARG A 1 103 ? -32.284 -4.550 18.025 1.00 48.00 103 ARG A N 1
ATOM 828 C CA . ARG A 1 103 ? -31.905 -5.760 17.263 1.00 48.00 103 ARG A CA 1
ATOM 829 C C . ARG A 1 103 ? -30.397 -6.026 17.183 1.00 48.00 103 ARG A C 1
ATOM 831 O O . ARG A 1 103 ? -30.008 -7.092 16.727 1.00 48.00 103 ARG A O 1
ATOM 838 N N . ARG A 1 104 ? -29.536 -5.094 17.618 1.00 52.94 104 ARG A N 1
ATOM 839 C CA . ARG A 1 104 ? -28.077 -5.286 17.550 1.00 52.94 104 ARG A CA 1
ATOM 840 C C . ARG A 1 104 ? -27.506 -5.859 18.849 1.00 52.94 104 ARG A C 1
ATOM 842 O O . ARG A 1 104 ? -27.903 -5.419 19.921 1.00 52.94 104 ARG A O 1
ATOM 849 N N . LEU A 1 105 ? -26.574 -6.815 18.747 1.00 53.28 105 LEU A N 1
ATOM 850 C CA . LEU A 1 105 ? -25.752 -7.273 19.864 1.00 53.28 105 LEU A CA 1
ATOM 851 C C . LEU A 1 105 ? -25.058 -6.072 20.501 1.00 53.28 105 LEU A C 1
ATOM 853 O O . LEU A 1 105 ? -24.479 -5.222 19.817 1.00 53.28 105 LEU A O 1
ATOM 857 N N . ASP A 1 106 ? -25.075 -6.073 21.826 1.00 57.38 106 ASP A N 1
ATOM 858 C CA . ASP A 1 106 ? -24.344 -5.148 22.679 1.00 57.38 106 ASP A CA 1
ATOM 859 C C . ASP A 1 106 ? -22.853 -5.537 22.662 1.00 57.38 106 ASP A C 1
ATOM 861 O O . ASP A 1 106 ? -22.307 -6.122 23.602 1.00 57.38 106 ASP A O 1
ATOM 865 N N . VAL A 1 107 ? -22.200 -5.330 21.512 1.00 64.69 107 VAL A N 1
ATOM 866 C CA . VAL A 1 107 ? -20.760 -5.559 21.374 1.00 64.69 107 VAL A CA 1
ATOM 867 C C . VAL A 1 107 ? -20.060 -4.515 22.235 1.00 64.69 107 VAL A C 1
ATOM 869 O O . VAL A 1 107 ? -20.226 -3.313 22.036 1.00 64.69 107 VAL A O 1
ATOM 872 N N . LYS A 1 108 ? -19.277 -4.981 23.210 1.00 72.12 108 LYS A N 1
ATOM 873 C CA . LYS A 1 108 ? -18.510 -4.098 24.085 1.00 72.12 108 LYS A CA 1
ATOM 874 C C . LYS A 1 108 ? -17.219 -3.649 23.388 1.00 72.12 108 LYS A C 1
ATOM 876 O O . LYS A 1 108 ? -16.542 -4.485 22.786 1.00 72.12 108 LYS A O 1
ATOM 881 N N . PRO A 1 109 ? -16.838 -2.365 23.513 1.00 81.75 109 PRO A N 1
ATOM 882 C CA . PRO A 1 109 ? -15.529 -1.889 23.084 1.00 81.75 109 PRO A CA 1
ATOM 883 C C . PRO A 1 109 ? -14.392 -2.684 23.733 1.00 81.75 109 PRO A C 1
ATOM 885 O O . PRO A 1 109 ? -14.528 -3.190 24.850 1.00 81.75 109 PRO A O 1
ATOM 888 N N . ILE A 1 110 ? -13.245 -2.744 23.061 1.00 84.06 110 ILE A N 1
ATOM 889 C CA . ILE A 1 110 ? -12.071 -3.458 23.568 1.00 84.06 110 ILE A CA 1
ATOM 890 C C . ILE A 1 110 ? -11.361 -2.558 24.592 1.00 84.06 110 ILE A C 1
ATOM 892 O O . ILE A 1 110 ? -10.760 -1.553 24.218 1.00 84.06 110 ILE A O 1
ATOM 896 N N . ASN A 1 111 ? -11.436 -2.894 25.883 1.00 84.06 111 ASN A N 1
ATOM 897 C CA . ASN A 1 111 ? -10.765 -2.135 26.947 1.00 84.06 111 ASN A CA 1
ATOM 898 C C . ASN A 1 111 ? -9.244 -2.336 26.884 1.00 84.06 111 ASN A C 1
ATOM 900 O O . ASN A 1 111 ? -8.784 -3.479 26.932 1.00 84.06 111 ASN A O 1
ATOM 904 N N . LEU A 1 112 ? -8.465 -1.250 26.845 1.00 81.81 112 LEU A N 1
ATOM 905 C CA . LEU A 1 112 ? -7.000 -1.344 26.835 1.00 81.81 112 LEU A CA 1
ATOM 906 C C . LEU A 1 112 ? -6.443 -1.948 28.128 1.00 81.81 112 LEU A C 1
ATOM 908 O O . LEU A 1 112 ? -5.502 -2.723 28.054 1.00 81.81 112 LEU A O 1
ATOM 912 N N . GLU A 1 113 ? -7.093 -1.713 29.272 1.00 77.69 113 GLU A N 1
ATOM 913 C CA . GLU A 1 113 ? -6.732 -2.295 30.580 1.00 77.69 113 GLU A CA 1
ATOM 914 C C . GLU A 1 113 ? -6.700 -3.830 30.597 1.00 77.69 113 GLU A C 1
ATOM 916 O O . GLU A 1 113 ? -6.068 -4.432 31.460 1.00 77.69 113 GLU A O 1
ATOM 921 N N . SER A 1 114 ? -7.386 -4.483 29.653 1.00 77.12 114 SER A N 1
ATOM 922 C CA . SER A 1 114 ? -7.346 -5.946 29.527 1.00 77.12 114 SER A CA 1
ATOM 923 C C . SER A 1 114 ? -6.084 -6.470 28.829 1.00 77.12 114 SER A C 1
ATOM 925 O O . SER A 1 114 ? -5.909 -7.683 28.708 1.00 77.12 114 SER A O 1
ATOM 927 N N . PHE A 1 115 ? -5.201 -5.573 28.388 1.00 77.31 115 PHE A N 1
ATOM 928 C CA . PHE A 1 115 ? -3.953 -5.866 27.693 1.00 77.31 115 PHE A CA 1
ATOM 929 C C . PHE A 1 115 ? -2.781 -5.139 28.366 1.00 77.31 115 PHE A C 1
ATOM 931 O O . PHE A 1 115 ? -2.981 -4.122 29.026 1.00 77.31 115 PHE A O 1
ATOM 938 N N . PRO A 1 116 ? -1.537 -5.606 28.170 1.00 76.69 116 PRO A N 1
ATOM 939 C CA . PRO A 1 116 ? -0.339 -4.899 28.620 1.00 76.69 116 PRO A CA 1
ATOM 940 C C . PRO A 1 116 ? -0.017 -3.732 27.668 1.00 76.69 116 PRO A C 1
ATOM 942 O O . PRO A 1 116 ? 1.034 -3.721 27.033 1.00 76.69 116 PRO A O 1
ATOM 945 N N . LEU A 1 117 ? -0.969 -2.816 27.480 1.00 81.12 117 LEU A N 1
ATOM 946 C CA . LEU A 1 117 ? -0.868 -1.678 26.568 1.00 81.12 117 LEU A CA 1
ATOM 947 C C . LEU A 1 117 ? -1.327 -0.408 27.277 1.00 81.12 117 LEU A C 1
ATOM 949 O O . LEU A 1 117 ? -2.387 -0.385 27.901 1.00 81.12 117 LEU A O 1
ATOM 953 N N . GLU A 1 118 ? -0.567 0.664 27.108 1.00 83.56 118 GLU A N 1
ATOM 954 C CA . GLU A 1 118 ? -0.889 1.986 27.640 1.00 83.56 118 GLU A CA 1
ATOM 955 C C . GLU A 1 118 ? -1.233 2.971 26.518 1.00 83.56 118 GLU A C 1
ATOM 957 O O . GLU A 1 118 ? -0.953 2.736 25.344 1.00 83.56 118 GLU A O 1
ATOM 962 N N . LEU A 1 119 ? -1.809 4.128 26.864 1.00 85.25 119 LEU A N 1
ATOM 963 C CA . LEU A 1 119 ? -2.028 5.214 25.898 1.00 85.25 119 LEU A CA 1
ATOM 964 C C . LEU A 1 119 ? -0.725 5.622 25.199 1.00 85.25 119 LEU A C 1
ATOM 966 O O . LEU A 1 119 ? -0.716 5.898 23.999 1.00 85.25 119 LEU A O 1
ATOM 970 N N . SER A 1 120 ? 0.372 5.619 25.959 1.00 85.81 120 SER A N 1
ATOM 971 C CA . SER A 1 120 ? 1.704 5.967 25.484 1.00 85.81 120 SER A CA 1
ATOM 972 C C . SER A 1 120 ? 2.171 5.045 24.351 1.00 85.81 120 SER A C 1
ATOM 974 O O . SER A 1 120 ? 3.022 5.448 23.563 1.00 85.81 120 SER A O 1
ATOM 976 N N . ASP A 1 121 ? 1.593 3.853 24.187 1.00 88.50 121 ASP A N 1
ATOM 977 C CA . ASP A 1 121 ? 1.914 2.905 23.116 1.00 88.50 121 ASP A CA 1
ATOM 978 C C . ASP A 1 121 ? 1.279 3.254 21.764 1.00 88.50 121 ASP A C 1
ATOM 980 O O . ASP A 1 121 ? 1.583 2.633 20.736 1.00 88.50 121 ASP A O 1
ATOM 984 N N . PHE A 1 122 ? 0.439 4.286 21.740 1.00 90.75 122 PHE A N 1
ATOM 985 C CA . PHE A 1 122 ? -0.248 4.770 20.558 1.00 90.75 122 PHE A CA 1
ATOM 986 C C . PHE A 1 122 ? 0.247 6.158 20.163 1.00 90.75 122 PHE A C 1
ATOM 988 O O . PHE A 1 122 ? 0.461 7.047 20.981 1.00 90.75 122 PHE A O 1
ATOM 995 N N . GLN A 1 123 ? 0.397 6.371 18.861 1.00 91.88 123 GLN A N 1
ATOM 996 C CA . GLN A 1 123 ? 0.540 7.701 18.297 1.00 91.88 123 GLN A CA 1
ATOM 997 C C . GLN A 1 123 ? -0.858 8.273 18.064 1.00 91.88 123 GLN A C 1
ATOM 999 O O . GLN A 1 123 ? -1.593 7.758 17.220 1.00 91.88 123 GLN A O 1
ATOM 1004 N N . LEU A 1 124 ? -1.221 9.325 18.799 1.00 91.94 124 LEU A N 1
ATOM 1005 C CA . LEU A 1 124 ? -2.517 9.994 18.678 1.00 91.94 124 LEU A CA 1
ATOM 1006 C C . LEU A 1 124 ? -2.508 11.038 17.557 1.00 91.94 124 LEU A C 1
ATOM 1008 O O . LEU A 1 124 ? -1.516 11.732 17.327 1.00 91.94 124 LEU A O 1
ATOM 1012 N N . ARG A 1 125 ? -3.644 11.185 16.871 1.00 89.50 125 ARG A N 1
ATOM 1013 C CA . ARG A 1 125 ? -3.882 12.270 15.914 1.00 89.50 125 ARG A CA 1
ATOM 1014 C C . ARG A 1 125 ? -4.574 13.440 16.607 1.00 89.50 125 ARG A C 1
ATOM 1016 O O . ARG A 1 125 ? -5.786 13.605 16.479 1.00 89.50 125 ARG A O 1
ATOM 1023 N N . ALA A 1 126 ? -3.806 14.262 17.308 1.00 88.44 126 ALA A N 1
ATOM 1024 C CA . ALA A 1 126 ? -4.312 15.486 17.920 1.00 88.44 126 ALA A CA 1
ATOM 1025 C C . ALA A 1 126 ? -3.199 16.538 18.069 1.00 88.44 126 ALA A C 1
ATOM 1027 O O . ALA A 1 126 ? -2.059 16.263 17.695 1.00 88.44 126 ALA A O 1
ATOM 1028 N N . SER A 1 127 ? -3.542 17.744 18.534 1.00 88.75 127 SER A N 1
ATOM 1029 C CA . SER A 1 127 ? -2.539 18.747 18.918 1.00 88.75 127 SER A CA 1
ATOM 1030 C C . SER A 1 127 ? -1.880 18.360 20.242 1.00 88.75 127 SER A C 1
ATOM 1032 O O . SER A 1 127 ? -2.459 17.583 21.003 1.00 88.75 127 SER A O 1
ATOM 1034 N N . ASP A 1 128 ? -0.707 18.914 20.540 1.00 90.19 128 ASP A N 1
ATOM 1035 C CA . ASP A 1 128 ? 0.015 18.608 21.781 1.00 90.19 128 ASP A CA 1
ATOM 1036 C C . ASP A 1 128 ? -0.816 18.967 23.025 1.00 90.19 128 ASP A C 1
ATOM 1038 O O . ASP A 1 128 ? -0.831 18.213 23.997 1.00 90.19 128 ASP A O 1
ATOM 1042 N N . GLU A 1 129 ? -1.610 20.046 22.970 1.00 90.94 129 GLU A N 1
ATOM 1043 C CA . GLU A 1 129 ? -2.529 20.408 24.057 1.00 90.94 129 GLU A CA 1
ATOM 1044 C C . GLU A 1 129 ? -3.629 19.358 24.244 1.00 90.94 129 GLU A C 1
ATOM 1046 O O . GLU A 1 129 ? -3.996 19.030 25.372 1.00 90.94 129 GLU A O 1
ATOM 1051 N N . THR A 1 130 ? -4.139 18.804 23.140 1.00 90.56 130 THR A N 1
ATOM 1052 C CA . THR A 1 130 ? -5.149 17.741 23.196 1.00 90.56 130 THR A CA 1
ATOM 1053 C C . THR A 1 130 ? -4.554 16.456 23.758 1.00 90.56 130 THR A C 1
ATOM 1055 O O . THR A 1 130 ? -5.210 15.771 24.532 1.00 90.56 130 THR A O 1
ATOM 1058 N N . ILE A 1 131 ? -3.314 16.122 23.393 1.00 90.31 131 ILE A N 1
ATOM 1059 C CA . ILE A 1 131 ? -2.622 14.933 23.904 1.00 90.31 131 ILE A CA 1
ATOM 1060 C C . ILE A 1 131 ? -2.421 15.054 25.421 1.00 90.31 131 ILE A C 1
ATOM 1062 O O . ILE A 1 131 ? -2.760 14.121 26.146 1.00 90.31 131 ILE A O 1
ATOM 1066 N N . ALA A 1 132 ? -1.985 16.216 25.914 1.00 90.19 132 ALA A N 1
ATOM 1067 C CA . ALA A 1 132 ? -1.850 16.465 27.350 1.00 90.19 132 ALA A CA 1
ATOM 1068 C C . ALA A 1 132 ? -3.203 16.409 28.097 1.00 90.19 132 ALA A C 1
ATOM 1070 O O . ALA A 1 132 ? -3.289 15.900 29.220 1.00 90.19 132 ALA A O 1
ATOM 1071 N N . GLU A 1 133 ? -4.289 16.899 27.482 1.00 91.19 133 GLU A N 1
ATOM 1072 C CA . GLU A 1 133 ? -5.640 16.760 28.045 1.00 91.19 133 GLU A CA 1
ATOM 1073 C C . GLU A 1 133 ? -6.068 15.288 28.109 1.00 91.19 133 GLU A C 1
ATOM 1075 O O . GLU A 1 133 ? -6.611 14.857 29.124 1.00 91.19 133 GLU A O 1
ATOM 1080 N N . VAL A 1 134 ? -5.793 14.501 27.065 1.00 90.00 134 VAL A N 1
ATOM 1081 C CA . VAL A 1 134 ? -6.086 13.062 27.039 1.00 90.00 134 VAL A CA 1
ATOM 1082 C C . VAL A 1 134 ? -5.338 12.342 28.160 1.00 90.00 134 VAL A C 1
ATOM 1084 O O . VAL A 1 134 ? -5.968 11.618 28.923 1.00 90.00 134 VAL A O 1
ATOM 1087 N N . GLU A 1 135 ? -4.031 12.567 28.300 1.00 89.50 135 GLU A N 1
ATOM 1088 C CA . GLU A 1 135 ? -3.200 11.920 29.328 1.00 89.50 135 GLU A CA 1
ATOM 1089 C C . GLU A 1 135 ? -3.658 12.240 30.760 1.00 89.50 135 GLU A C 1
ATOM 1091 O O . GLU A 1 135 ? -3.527 11.407 31.655 1.00 89.50 135 GLU A O 1
ATOM 1096 N N . SER A 1 136 ? -4.224 13.428 30.985 1.00 89.56 136 SER A N 1
ATOM 1097 C CA . SER A 1 136 ? -4.728 13.842 32.302 1.00 89.56 136 SER A CA 1
ATOM 1098 C C . SER A 1 136 ? -6.187 13.454 32.564 1.00 89.56 136 SER A C 1
ATOM 1100 O O . SER A 1 136 ? -6.563 13.220 33.716 1.00 89.56 136 SER A O 1
ATOM 1102 N N . SER A 1 137 ? -7.019 13.396 31.520 1.00 89.31 137 SER A N 1
ATOM 1103 C CA . SER A 1 137 ? -8.477 13.276 31.650 1.00 89.31 137 SER A CA 1
ATOM 1104 C C . SER A 1 137 ? -9.008 11.876 31.366 1.00 89.31 137 SER A C 1
ATOM 1106 O O . SER A 1 137 ? -10.008 11.486 31.966 1.00 89.31 137 SER A O 1
ATOM 1108 N N . TRP A 1 138 ? -8.389 11.128 30.447 1.00 90.81 138 TRP A N 1
ATOM 1109 C CA . TRP A 1 138 ? -8.848 9.790 30.075 1.00 90.81 138 TRP A CA 1
ATOM 1110 C C . TRP A 1 138 ? -8.243 8.743 31.000 1.00 90.81 138 TRP A C 1
ATOM 1112 O O . TRP A 1 138 ? -7.072 8.397 30.872 1.00 90.81 138 TRP A O 1
ATOM 1122 N N . LYS A 1 139 ? -9.056 8.206 31.915 1.00 86.69 139 LYS A N 1
ATOM 1123 C CA . LYS A 1 139 ? -8.608 7.139 32.828 1.00 86.69 139 LYS A CA 1
ATOM 1124 C C . LYS A 1 139 ? -8.846 5.753 32.248 1.00 86.69 139 LYS A C 1
ATOM 1126 O O . LYS A 1 139 ? -7.991 4.887 32.377 1.00 86.69 139 LYS A O 1
ATOM 1131 N N . HIS A 1 140 ? -9.987 5.572 31.586 1.00 87.62 140 HIS A N 1
ATOM 1132 C CA . HIS A 1 140 ? -10.371 4.306 30.965 1.00 87.62 140 HIS A CA 1
ATOM 1133 C C . HIS A 1 140 ? -10.424 4.476 29.452 1.00 87.62 140 HIS A C 1
ATOM 1135 O O . HIS A 1 140 ? -11.271 5.205 28.930 1.00 87.62 140 HIS A O 1
ATOM 1141 N N . ILE A 1 141 ? -9.536 3.784 28.742 1.00 89.06 141 ILE A N 1
ATOM 1142 C CA . ILE A 1 141 ? -9.398 3.914 27.289 1.00 89.06 141 ILE A CA 1
ATOM 1143 C C . ILE A 1 141 ? -9.846 2.627 26.610 1.00 89.06 141 ILE A C 1
ATOM 1145 O O . ILE A 1 141 ? -9.514 1.513 27.026 1.00 89.06 141 ILE A O 1
ATOM 1149 N N . ARG A 1 142 ? -10.607 2.787 25.529 1.00 90.25 142 ARG A N 1
ATOM 1150 C CA . ARG A 1 142 ? -11.191 1.675 24.782 1.00 90.25 142 ARG A CA 1
ATOM 1151 C C . ARG A 1 142 ? -10.956 1.839 23.292 1.00 90.25 142 ARG A C 1
ATOM 1153 O O . ARG A 1 142 ? -11.101 2.939 22.766 1.00 90.25 142 ARG A O 1
ATOM 1160 N N . ILE A 1 143 ? -10.673 0.742 22.598 1.00 90.69 143 ILE A N 1
ATOM 1161 C CA . ILE A 1 143 ? -10.691 0.706 21.135 1.00 90.69 143 ILE A CA 1
ATOM 1162 C C . ILE A 1 143 ? -12.146 0.523 20.694 1.00 90.69 143 ILE A C 1
ATOM 1164 O O . ILE A 1 143 ? -12.768 -0.509 20.967 1.00 90.69 143 ILE A O 1
ATOM 1168 N N . THR A 1 144 ? -12.696 1.530 20.019 1.00 90.25 144 THR A N 1
ATOM 1169 C CA . THR A 1 144 ? -14.085 1.536 19.528 1.00 90.25 144 THR A CA 1
ATOM 1170 C C . THR A 1 144 ? -14.206 1.186 18.059 1.00 90.25 144 THR A C 1
ATOM 1172 O O . THR A 1 144 ? -15.259 0.704 17.647 1.00 90.25 144 THR A O 1
ATOM 1175 N N . ALA A 1 145 ? -13.150 1.367 17.270 1.00 91.31 145 ALA A N 1
ATOM 1176 C CA . ALA A 1 145 ? -13.122 0.949 15.874 1.00 91.31 145 ALA A CA 1
ATOM 1177 C C . ALA A 1 145 ? -11.700 0.628 15.401 1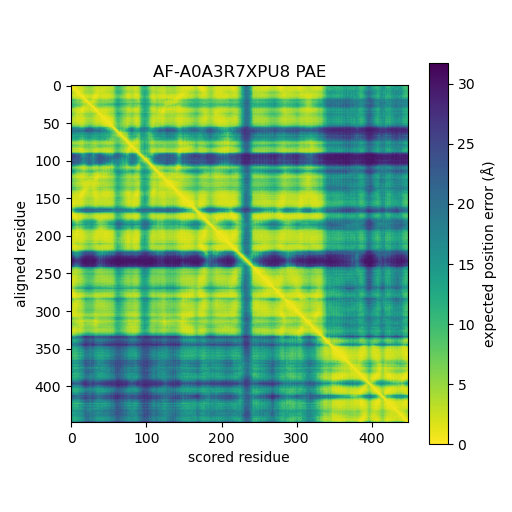.00 91.31 145 ALA A C 1
ATOM 1179 O O . ALA A 1 145 ? -10.718 1.150 15.932 1.00 91.31 145 ALA A O 1
ATOM 1180 N N . CYS A 1 146 ? -11.599 -0.212 14.374 1.00 93.94 146 CYS A N 1
ATOM 1181 C CA . CYS A 1 146 ? -10.401 -0.379 13.563 1.00 93.94 146 CYS A CA 1
ATOM 1182 C C . CYS A 1 146 ? -10.742 -0.149 12.088 1.00 93.94 146 CYS A C 1
ATOM 1184 O O . CYS A 1 146 ? -11.756 -0.631 11.592 1.00 93.94 146 CYS A O 1
ATOM 1186 N N . PHE A 1 147 ? -9.890 0.588 11.387 1.00 94.75 147 PHE A N 1
ATOM 1187 C CA . PHE A 1 147 ? -10.066 0.980 9.995 1.00 94.75 147 PHE A CA 1
ATOM 1188 C C . PHE A 1 147 ? -8.911 0.461 9.142 1.00 94.75 147 PHE A C 1
ATOM 1190 O O . PHE A 1 147 ? -7.753 0.508 9.569 1.00 94.75 147 PHE A O 1
ATOM 1197 N N . PHE A 1 148 ? -9.242 0.054 7.915 1.00 95.12 148 PHE A N 1
ATOM 1198 C CA . PHE A 1 148 ? -8.310 -0.346 6.863 1.00 95.12 148 PHE A CA 1
ATOM 1199 C C . PHE A 1 148 ? -8.374 0.663 5.716 1.00 95.12 148 PHE A C 1
ATOM 1201 O O . PHE A 1 148 ? -8.990 0.377 4.693 1.00 95.12 148 PHE A O 1
ATOM 1208 N N . PRO A 1 149 ? -7.808 1.872 5.866 1.00 91.81 149 PRO A N 1
ATOM 1209 C CA . PRO A 1 149 ? -8.005 2.958 4.903 1.00 91.81 149 PRO A CA 1
ATOM 1210 C C . PRO A 1 149 ? -7.552 2.592 3.484 1.00 91.81 149 PRO A C 1
ATOM 1212 O O . PRO A 1 149 ? -8.235 2.943 2.531 1.00 91.81 149 PRO A O 1
ATOM 1215 N N . LEU A 1 150 ? -6.436 1.866 3.342 1.00 93.75 150 LEU A N 1
ATOM 1216 C CA . LEU A 1 150 ? -5.881 1.493 2.038 1.00 93.75 150 LEU A CA 1
ATOM 1217 C C . LEU A 1 150 ? -6.687 0.353 1.408 1.00 93.75 150 LEU A C 1
ATOM 1219 O O . LEU A 1 150 ? -7.203 0.493 0.304 1.00 93.75 150 LEU A O 1
ATOM 1223 N N . LEU A 1 151 ? -6.879 -0.759 2.122 1.00 93.69 151 LEU A N 1
ATOM 1224 C CA . LEU A 1 151 ? -7.678 -1.877 1.607 1.00 93.69 151 LEU A CA 1
ATOM 1225 C C . LEU A 1 151 ? -9.148 -1.490 1.363 1.00 93.69 151 LEU A C 1
ATOM 1227 O O . LEU A 1 151 ? -9.766 -1.970 0.414 1.00 93.69 151 LEU A O 1
ATOM 1231 N N . GLY A 1 152 ? -9.684 -0.600 2.201 1.00 91.94 152 GLY A N 1
ATOM 1232 C CA . GLY A 1 152 ? -11.040 -0.071 2.118 1.00 91.94 152 GLY A CA 1
ATOM 1233 C C . GLY A 1 152 ? -11.319 0.671 0.816 1.00 91.94 152 GLY A C 1
ATOM 1234 O O . GLY A 1 152 ? -12.436 0.580 0.331 1.00 91.94 152 GLY A O 1
ATOM 1235 N N . ILE A 1 153 ? -10.322 1.320 0.203 1.00 93.25 153 ILE A N 1
ATOM 1236 C CA . ILE A 1 153 ? -10.464 1.957 -1.120 1.00 93.25 153 ILE A CA 1
ATOM 1237 C C . ILE A 1 153 ? -9.988 1.054 -2.266 1.00 93.25 153 ILE A C 1
ATOM 1239 O O . ILE A 1 153 ? -10.592 1.056 -3.338 1.00 93.25 153 ILE A O 1
ATOM 1243 N N . LEU A 1 154 ? -8.961 0.228 -2.033 1.00 94.44 154 LEU A N 1
ATOM 1244 C CA . LEU A 1 154 ? -8.384 -0.658 -3.046 1.00 94.44 154 LEU A CA 1
ATOM 1245 C C . LEU A 1 154 ? -9.364 -1.738 -3.506 1.00 94.44 154 LEU A C 1
ATOM 1247 O O . LEU A 1 154 ? -9.524 -1.928 -4.707 1.00 94.44 154 LEU A O 1
ATOM 1251 N N . VAL A 1 155 ? -10.032 -2.440 -2.582 1.00 94.31 155 VAL A N 1
ATOM 1252 C CA . VAL A 1 155 ? -10.930 -3.550 -2.950 1.00 94.31 155 VAL A CA 1
ATOM 1253 C C . VAL A 1 155 ? -12.157 -3.056 -3.723 1.00 94.31 155 VAL A C 1
ATOM 1255 O O . VAL A 1 155 ? -12.423 -3.612 -4.787 1.00 94.31 155 VAL A O 1
ATOM 1258 N N . PRO A 1 156 ? -12.890 -2.007 -3.288 1.00 93.19 156 PRO A N 1
ATOM 1259 C CA . PRO A 1 156 ? -13.987 -1.469 -4.087 1.00 93.19 156 PRO A CA 1
ATOM 1260 C C . PRO A 1 156 ? -13.539 -0.977 -5.458 1.00 93.19 156 PRO A C 1
ATOM 1262 O O . PRO A 1 156 ? -14.215 -1.270 -6.439 1.00 93.19 156 PRO A O 1
ATOM 1265 N N . LYS A 1 157 ? -12.402 -0.270 -5.549 1.00 92.94 157 LYS A N 1
ATOM 1266 C CA . LYS A 1 157 ? -11.885 0.206 -6.837 1.00 92.94 157 LYS A CA 1
ATOM 1267 C C . LYS A 1 157 ? -11.503 -0.956 -7.749 1.00 92.94 157 LYS A C 1
ATOM 1269 O O . LYS A 1 157 ? -11.838 -0.940 -8.927 1.00 92.94 157 LYS A O 1
ATOM 1274 N N . TRP A 1 158 ? -10.854 -1.985 -7.209 1.00 93.94 158 TRP A N 1
ATOM 1275 C CA . TRP A 1 158 ? -10.518 -3.192 -7.958 1.00 93.94 158 TRP A CA 1
ATOM 1276 C C . TRP A 1 158 ? -11.771 -3.885 -8.495 1.00 93.94 158 TRP A C 1
ATOM 1278 O O . TRP A 1 158 ? -11.831 -4.194 -9.677 1.00 93.94 158 TRP A O 1
ATOM 1288 N N . LEU A 1 159 ? -12.803 -4.053 -7.664 1.00 92.06 159 LEU A N 1
ATOM 1289 C CA . LEU A 1 159 ? -14.078 -4.634 -8.093 1.00 92.06 159 LEU A CA 1
ATOM 1290 C C . LEU A 1 159 ? -14.799 -3.774 -9.142 1.00 92.06 159 LEU A C 1
ATOM 1292 O O . LEU A 1 159 ? -15.429 -4.336 -10.031 1.00 92.06 159 LEU A O 1
ATOM 1296 N N . GLN A 1 160 ? -14.698 -2.441 -9.063 1.00 90.75 160 GLN A N 1
ATOM 1297 C CA . GLN A 1 160 ? -15.219 -1.537 -10.097 1.00 90.75 160 GLN A CA 1
ATOM 1298 C C . GLN A 1 160 ? -14.506 -1.746 -11.433 1.00 90.75 160 GLN A C 1
ATOM 1300 O O . GLN A 1 160 ? -15.174 -1.884 -12.446 1.00 90.75 160 GLN A O 1
ATOM 1305 N N . VAL A 1 161 ? -13.172 -1.823 -11.428 1.00 89.12 161 VAL A N 1
ATOM 1306 C CA . VAL A 1 161 ? -12.382 -2.082 -12.644 1.00 89.12 161 VAL A CA 1
ATOM 1307 C C . VAL A 1 161 ? -12.683 -3.469 -13.210 1.00 89.12 161 VAL A C 1
ATOM 1309 O O . VAL A 1 161 ? -12.793 -3.641 -14.419 1.00 89.12 161 VAL A O 1
ATOM 1312 N N . LEU A 1 162 ? -12.845 -4.465 -12.338 1.00 87.44 162 LEU A N 1
ATOM 1313 C CA . LEU A 1 162 ? -13.199 -5.808 -12.768 1.00 87.44 162 LEU A CA 1
ATOM 1314 C C . LEU A 1 162 ? -14.612 -5.878 -13.340 1.00 87.44 162 LEU A C 1
ATOM 1316 O O . LEU A 1 162 ? -14.831 -6.718 -14.193 1.00 87.44 162 LEU A O 1
ATOM 1320 N N . ALA A 1 163 ? -15.563 -5.035 -12.931 1.00 84.19 163 ALA A N 1
ATOM 1321 C CA . ALA A 1 163 ? -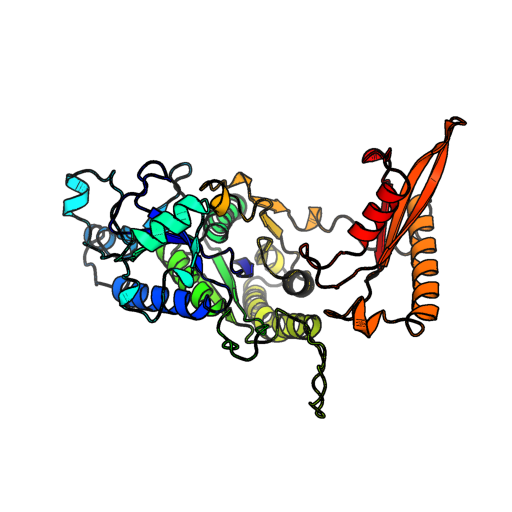16.945 -5.116 -13.418 1.00 84.19 163 ALA A CA 1
ATOM 1322 C C . ALA A 1 163 ? -17.055 -5.074 -14.955 1.00 84.19 163 ALA A C 1
ATOM 1324 O O . ALA A 1 163 ? -17.948 -5.711 -15.508 1.00 84.19 163 ALA A O 1
ATOM 1325 N N . ASP A 1 164 ? -16.115 -4.405 -15.627 1.00 72.62 164 ASP A N 1
ATOM 1326 C CA . ASP A 1 164 ? -16.068 -4.299 -17.088 1.00 72.62 164 ASP A CA 1
ATOM 1327 C C . ASP A 1 164 ? -15.441 -5.531 -17.776 1.00 72.62 164 ASP A C 1
ATOM 1329 O O . ASP A 1 164 ? -15.643 -5.751 -18.968 1.00 72.62 164 ASP A O 1
ATOM 1333 N N . VAL A 1 165 ? -14.683 -6.348 -17.034 1.00 69.56 165 VAL A N 1
ATOM 1334 C CA . VAL A 1 165 ? -13.871 -7.476 -17.547 1.00 69.56 165 VAL A CA 1
ATOM 1335 C C . VAL A 1 165 ? -14.326 -8.830 -16.970 1.00 69.56 165 VAL A C 1
ATOM 1337 O O . VAL A 1 165 ? -13.963 -9.900 -17.455 1.00 69.56 165 VAL A O 1
ATOM 1340 N N . HIS A 1 166 ? -15.142 -8.809 -15.919 1.00 69.38 166 HIS A N 1
ATOM 1341 C CA . HIS A 1 166 ? -15.472 -9.960 -15.090 1.00 69.38 166 HIS A CA 1
ATOM 1342 C C . HIS A 1 166 ? -16.563 -10.838 -15.721 1.00 69.38 166 HIS A C 1
ATOM 1344 O O . HIS A 1 166 ? -17.694 -10.407 -15.934 1.00 69.38 166 HIS A O 1
ATOM 1350 N N . SER A 1 167 ? -16.243 -12.119 -15.935 1.00 63.88 167 SER A N 1
ATOM 1351 C CA . SER A 1 167 ? -17.229 -13.186 -16.159 1.00 63.88 167 SER 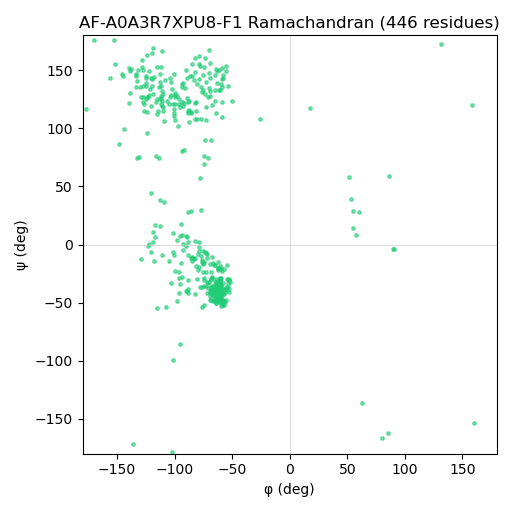A CA 1
ATOM 1352 C C . SER A 1 167 ? -17.767 -13.713 -14.827 1.00 63.88 167 SER A C 1
ATOM 1354 O O . SER A 1 167 ? -16.989 -13.921 -13.906 1.00 63.88 167 SER A O 1
ATOM 1356 N N . ALA A 1 168 ? -19.062 -14.028 -14.723 1.00 64.88 168 ALA A N 1
ATOM 1357 C CA . ALA A 1 168 ? -19.681 -14.546 -13.492 1.00 64.88 168 ALA A CA 1
ATOM 1358 C C . ALA A 1 168 ? -19.005 -15.809 -12.903 1.00 64.88 168 ALA A C 1
ATOM 1360 O O . ALA A 1 168 ? -19.212 -16.130 -11.734 1.00 64.88 168 ALA A O 1
ATOM 1361 N N . GLU A 1 169 ? -18.195 -16.517 -13.695 1.00 70.75 169 GLU A N 1
ATOM 1362 C CA . GLU A 1 169 ? -17.447 -17.712 -13.289 1.00 70.75 169 GLU A CA 1
ATOM 1363 C C . GLU A 1 169 ? -16.019 -17.424 -12.781 1.00 70.75 169 GLU A C 1
ATOM 1365 O O . GLU A 1 169 ? -15.321 -18.345 -12.341 1.00 70.75 169 GLU A O 1
ATOM 1370 N N . SER A 1 170 ? -15.538 -16.176 -12.835 1.00 81.31 170 SER A N 1
ATOM 1371 C CA . SER A 1 170 ? -14.166 -15.871 -12.421 1.00 81.31 170 SER A CA 1
ATOM 1372 C C . SER A 1 170 ? -14.005 -15.925 -10.904 1.00 81.31 170 SER A C 1
ATOM 1374 O O . SER A 1 170 ? -14.698 -15.266 -10.132 1.00 81.31 170 SER A O 1
ATOM 1376 N N . GLN A 1 171 ? -12.992 -16.666 -10.465 1.00 89.44 171 GLN A N 1
ATOM 1377 C CA . GLN A 1 171 ? -12.562 -16.656 -9.072 1.00 89.44 171 GLN A CA 1
ATOM 1378 C C . GLN A 1 171 ? -11.765 -15.388 -8.766 1.00 89.44 171 GLN A C 1
ATOM 1380 O O . GLN A 1 171 ? -10.821 -15.066 -9.490 1.00 89.44 171 GLN A O 1
ATOM 1385 N N . GLN A 1 172 ? -12.124 -14.713 -7.673 1.00 93.38 172 GLN A N 1
ATOM 1386 C CA . GLN A 1 172 ? -11.425 -13.540 -7.150 1.00 93.38 172 GLN A CA 1
ATOM 1387 C C . GLN A 1 172 ? -10.520 -13.963 -5.992 1.00 93.38 172 GLN A C 1
ATOM 1389 O O . GLN A 1 172 ? -10.996 -14.506 -4.991 1.00 93.38 172 GLN A O 1
ATOM 1394 N N . LEU A 1 173 ? -9.218 -13.720 -6.123 1.00 94.81 173 LEU A N 1
ATOM 1395 C CA . LEU A 1 173 ? -8.201 -14.111 -5.152 1.00 94.81 173 LEU A CA 1
ATOM 1396 C C . LEU A 1 173 ? -7.410 -12.883 -4.688 1.00 94.81 173 LEU A C 1
ATOM 1398 O O . LEU A 1 173 ? -6.863 -12.138 -5.495 1.00 94.81 173 LEU A O 1
ATOM 1402 N N . LEU A 1 174 ? -7.321 -12.682 -3.376 1.00 96.62 174 LEU A N 1
ATOM 1403 C CA . LEU A 1 174 ? -6.566 -11.602 -2.745 1.00 96.62 174 LEU A CA 1
ATOM 1404 C C . LEU A 1 174 ? -5.367 -12.171 -1.984 1.00 96.62 174 LEU A C 1
ATOM 1406 O O . LEU A 1 174 ? -5.526 -12.943 -1.042 1.00 96.62 174 LEU A O 1
ATOM 1410 N N . TYR A 1 175 ? -4.170 -11.733 -2.352 1.00 96.00 175 TYR A N 1
ATOM 1411 C CA . TYR A 1 175 ? -2.916 -12.094 -1.707 1.00 96.00 175 TYR A CA 1
ATOM 1412 C C . TYR A 1 175 ? -2.470 -10.970 -0.782 1.00 96.00 175 TYR A C 1
ATOM 1414 O O . TYR A 1 175 ? -2.167 -9.863 -1.225 1.00 96.00 175 TYR A O 1
ATOM 1422 N N . LEU A 1 176 ? -2.415 -11.274 0.510 1.00 95.31 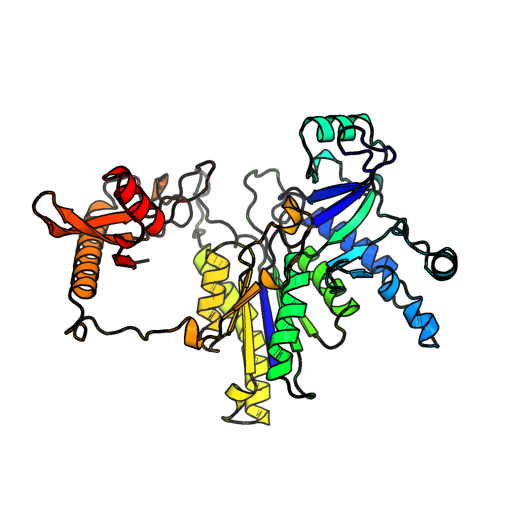176 LEU A N 1
ATOM 1423 C CA . LEU A 1 176 ? -1.945 -10.371 1.550 1.00 95.31 176 LEU A CA 1
ATOM 1424 C C . LEU A 1 176 ? -0.503 -10.721 1.907 1.00 95.31 176 LEU A C 1
ATOM 1426 O O . LEU A 1 176 ? -0.239 -11.739 2.551 1.00 95.31 176 LEU A O 1
ATOM 1430 N N . ILE A 1 177 ? 0.430 -9.869 1.488 1.00 92.00 177 ILE A N 1
ATOM 1431 C CA . ILE A 1 177 ? 1.856 -10.039 1.760 1.00 92.00 177 ILE A CA 1
ATOM 1432 C C . ILE A 1 177 ? 2.197 -9.288 3.042 1.00 92.00 177 ILE A C 1
ATOM 1434 O O . ILE A 1 177 ? 2.048 -8.069 3.119 1.00 92.00 177 ILE A O 1
ATOM 1438 N N . SER A 1 178 ? 2.675 -10.019 4.046 1.00 90.50 178 SER A N 1
ATOM 1439 C CA . SER A 1 178 ? 3.086 -9.468 5.338 1.00 90.50 178 SER A CA 1
ATOM 1440 C C . SER A 1 178 ? 4.559 -9.744 5.629 1.00 90.50 178 SER A C 1
ATOM 1442 O O . SER A 1 178 ? 5.194 -10.591 4.998 1.00 90.50 178 SER A O 1
ATOM 1444 N N . GLY A 1 179 ? 5.121 -9.033 6.604 1.00 85.69 179 GLY A N 1
ATOM 1445 C CA . GLY A 1 179 ? 6.509 -9.216 7.012 1.00 85.69 179 GLY A CA 1
ATOM 1446 C C . GLY A 1 179 ? 6.853 -8.468 8.292 1.00 85.69 179 GLY A C 1
ATOM 1447 O O . GLY A 1 179 ? 6.038 -7.711 8.820 1.00 85.69 179 GLY A O 1
ATOM 1448 N N . ALA A 1 180 ? 8.080 -8.665 8.768 1.00 80.62 180 ALA A N 1
ATOM 1449 C CA . ALA A 1 180 ? 8.643 -7.950 9.905 1.00 80.62 180 ALA A CA 1
ATOM 1450 C C . ALA A 1 180 ? 10.014 -7.349 9.560 1.00 80.62 180 ALA A C 1
ATOM 1452 O O . ALA A 1 180 ? 10.751 -7.820 8.689 1.00 80.62 180 ALA A O 1
ATOM 1453 N N . GLY A 1 181 ? 10.362 -6.268 10.252 1.00 71.50 181 GLY A N 1
AT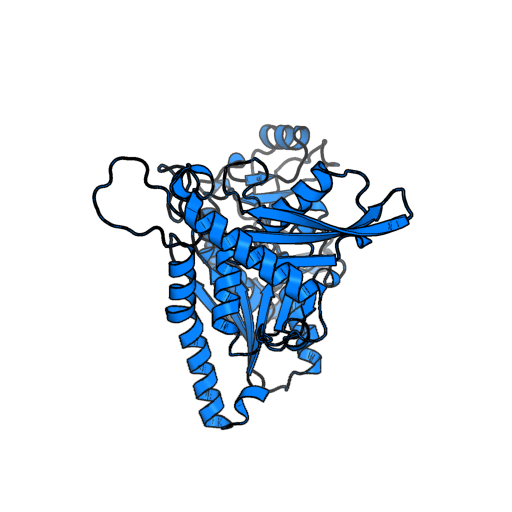OM 1454 C CA . GLY A 1 181 ? 11.624 -5.555 10.065 1.00 71.50 181 GLY A CA 1
ATOM 1455 C C . GLY A 1 181 ? 12.484 -5.636 11.312 1.00 71.50 181 GLY A C 1
ATOM 1456 O O . GLY A 1 181 ? 11.960 -5.687 12.415 1.00 71.50 181 GLY A O 1
ATOM 1457 N N . ILE A 1 182 ? 13.801 -5.551 11.168 1.00 67.88 182 ILE A N 1
ATOM 1458 C CA . ILE A 1 182 ? 14.687 -5.582 12.337 1.00 67.88 182 ILE A CA 1
ATOM 1459 C C . ILE A 1 182 ? 14.513 -4.288 13.162 1.00 67.88 182 ILE A C 1
ATOM 1461 O O . ILE A 1 182 ? 14.597 -3.182 12.596 1.00 67.88 182 ILE A O 1
ATOM 1465 N N . PRO A 1 183 ? 14.253 -4.382 14.480 1.00 65.25 183 PRO A N 1
ATOM 1466 C CA . PRO A 1 183 ? 14.142 -3.216 15.350 1.00 65.25 183 PRO A CA 1
ATOM 1467 C C . PRO A 1 183 ? 15.470 -2.443 15.442 1.00 65.25 183 PRO A C 1
ATOM 1469 O O . PRO A 1 183 ? 16.548 -3.006 15.296 1.00 65.25 183 PRO A O 1
ATOM 1472 N N . ARG A 1 184 ? 15.406 -1.120 15.678 1.00 63.56 184 ARG A N 1
ATOM 1473 C CA . ARG A 1 184 ? 16.622 -0.300 15.916 1.00 63.56 184 ARG A CA 1
ATOM 1474 C C . ARG A 1 184 ? 17.254 -0.590 17.269 1.00 63.56 184 ARG A C 1
ATOM 1476 O O . ARG A 1 184 ? 18.471 -0.564 17.389 1.00 63.56 184 ARG A O 1
ATOM 1483 N N . ASN A 1 185 ? 16.404 -0.812 18.263 1.00 69.06 185 ASN A N 1
ATOM 1484 C CA . ASN A 1 185 ? 16.809 -1.064 19.631 1.00 69.06 185 ASN A CA 1
ATOM 1485 C C . ASN A 1 185 ? 16.832 -2.573 19.841 1.00 69.06 185 ASN A C 1
ATOM 1487 O O . ASN A 1 185 ? 15.815 -3.227 19.616 1.00 69.06 185 ASN A O 1
ATOM 1491 N N . ALA A 1 186 ? 17.963 -3.104 20.300 1.00 69.31 186 ALA A N 1
ATOM 1492 C CA . ALA A 1 186 ? 18.113 -4.530 20.587 1.00 69.31 186 ALA A CA 1
ATOM 1493 C C . ALA A 1 186 ? 17.162 -5.025 21.695 1.00 69.31 186 ALA A C 1
ATOM 1495 O O . ALA A 1 186 ? 16.845 -6.205 21.747 1.00 69.31 186 ALA A O 1
ATOM 1496 N N . SER A 1 187 ? 16.675 -4.121 22.553 1.00 71.62 187 SER A N 1
ATOM 1497 C CA . SER A 1 187 ? 15.685 -4.421 23.593 1.00 71.62 187 SER A CA 1
ATOM 1498 C C . SER A 1 187 ? 14.261 -4.619 23.063 1.00 71.62 187 SER A C 1
ATOM 1500 O O . SER A 1 187 ? 13.406 -5.107 23.796 1.00 71.62 187 SER A O 1
ATOM 1502 N N . HIS A 1 188 ? 13.968 -4.225 21.820 1.00 73.81 188 HIS A N 1
ATOM 1503 C CA . HIS A 1 188 ? 12.638 -4.396 21.239 1.00 73.81 188 HIS A CA 1
ATOM 1504 C C . HIS A 1 188 ? 12.506 -5.779 20.592 1.00 73.81 188 HIS A C 1
ATOM 1506 O O . HIS A 1 188 ? 13.441 -6.278 19.968 1.00 73.81 188 HIS A O 1
ATOM 1512 N N . SER A 1 189 ? 11.311 -6.369 20.677 1.00 74.25 189 SER A N 1
ATOM 1513 C CA . SER A 1 189 ? 11.018 -7.659 20.044 1.00 74.25 189 SER A CA 1
ATOM 1514 C C . SER A 1 189 ? 11.233 -7.614 18.527 1.00 74.25 189 SER A C 1
ATOM 1516 O O . SER A 1 189 ? 10.766 -6.694 17.849 1.00 74.25 189 SER A O 1
ATOM 1518 N N . ILE A 1 190 ? 11.884 -8.651 17.991 1.00 71.25 190 ILE A N 1
ATOM 1519 C CA . ILE A 1 190 ? 12.144 -8.833 16.552 1.00 71.25 190 ILE A CA 1
ATOM 1520 C C . ILE A 1 190 ? 10.832 -8.884 15.757 1.00 71.25 190 ILE A C 1
ATOM 1522 O O . ILE A 1 190 ? 10.759 -8.364 14.648 1.00 71.25 190 ILE A O 1
ATOM 1526 N N . CYS A 1 191 ? 9.781 -9.459 16.345 1.00 77.25 191 CYS A N 1
ATOM 1527 C CA . CYS A 1 191 ? 8.463 -9.563 15.723 1.00 77.25 191 CYS A CA 1
ATOM 1528 C C . CYS A 1 191 ? 7.543 -8.390 16.083 1.00 77.25 191 CYS A C 1
ATOM 1530 O O . CYS A 1 191 ? 6.402 -8.361 15.638 1.00 77.25 191 CYS A O 1
ATOM 1532 N N . GLY A 1 192 ? 7.999 -7.422 16.885 1.00 79.00 192 GLY A N 1
ATOM 1533 C CA . GLY A 1 192 ? 7.147 -6.356 17.423 1.00 79.00 192 GLY A CA 1
ATOM 1534 C C . GLY A 1 192 ? 6.482 -5.481 16.353 1.00 79.00 192 GLY A C 1
ATOM 1535 O O . GLY A 1 192 ? 5.370 -4.993 16.547 1.00 79.00 192 GLY A O 1
ATOM 1536 N N . ASN A 1 193 ? 7.124 -5.342 15.193 1.00 82.94 193 ASN A N 1
ATOM 1537 C CA . ASN A 1 193 ? 6.623 -4.584 14.045 1.00 82.94 193 ASN A CA 1
ATOM 1538 C C . ASN A 1 193 ? 6.018 -5.449 12.931 1.00 82.94 193 ASN A C 1
ATOM 1540 O O . ASN A 1 193 ? 5.790 -4.927 11.837 1.00 82.94 193 ASN A O 1
ATOM 1544 N N . SER A 1 194 ? 5.816 -6.747 13.170 1.00 87.75 194 SER A N 1
ATOM 1545 C CA . SER A 1 194 ? 5.250 -7.654 12.174 1.00 87.75 194 SER A CA 1
ATOM 1546 C C . SER A 1 194 ? 3.854 -7.202 11.751 1.00 87.75 194 SER A C 1
ATOM 1548 O O . SER A 1 194 ? 3.039 -6.811 12.587 1.00 87.75 194 SER A O 1
ATOM 1550 N N . THR A 1 195 ? 3.576 -7.277 10.450 1.00 90.56 195 THR A N 1
ATOM 1551 C CA . THR A 1 195 ? 2.248 -7.023 9.871 1.00 90.56 195 THR A CA 1
ATOM 1552 C C . THR A 1 195 ? 1.412 -8.299 9.710 1.00 90.56 195 THR A C 1
ATOM 1554 O O . THR A 1 195 ? 0.338 -8.264 9.115 1.00 90.56 195 THR A O 1
ATOM 1557 N N . GLU A 1 196 ? 1.873 -9.434 10.243 1.00 91.75 196 GLU A N 1
ATOM 1558 C CA . GLU A 1 196 ? 1.217 -10.744 10.117 1.00 91.75 196 GLU A CA 1
ATOM 1559 C C . GLU A 1 196 ? -0.201 -10.759 10.704 1.00 91.75 196 GLU A C 1
ATOM 1561 O O . GLU A 1 196 ? -1.161 -11.073 10.002 1.00 91.75 196 GLU A O 1
ATOM 1566 N N . TYR A 1 197 ? -0.382 -10.330 11.958 1.00 93.38 197 TYR A N 1
ATOM 1567 C CA . TYR A 1 197 ? -1.728 -10.261 12.540 1.00 93.38 197 TYR A CA 1
ATOM 1568 C C . TYR A 1 197 ? -2.601 -9.188 11.886 1.00 93.38 197 TYR A C 1
ATOM 1570 O O . TYR A 1 197 ? -3.824 -9.304 11.897 1.00 93.38 197 TYR A O 1
ATOM 1578 N N . THR A 1 198 ? -2.006 -8.166 11.268 1.00 94.19 198 THR A N 1
ATOM 1579 C CA . THR A 1 198 ? -2.758 -7.224 10.431 1.00 94.19 198 THR A CA 1
ATOM 1580 C C . THR A 1 198 ? -3.275 -7.915 9.171 1.00 94.19 198 THR A C 1
ATOM 1582 O O . THR A 1 198 ? -4.422 -7.685 8.801 1.00 94.19 198 THR A O 1
ATOM 1585 N N . ALA A 1 199 ? -2.509 -8.833 8.571 1.00 94.56 199 ALA A N 1
ATOM 1586 C CA . ALA A 1 199 ? -2.986 -9.678 7.474 1.00 94.56 199 ALA A CA 1
ATOM 1587 C C . ALA A 1 199 ? -4.161 -10.563 7.907 1.00 94.56 199 ALA A C 1
ATOM 1589 O O . ALA A 1 199 ? -5.170 -10.632 7.204 1.00 94.56 199 ALA A O 1
ATOM 1590 N N . ALA A 1 200 ? -4.078 -11.171 9.094 1.00 94.50 200 ALA A N 1
ATOM 1591 C CA . ALA A 1 200 ? -5.178 -11.947 9.665 1.00 94.50 200 ALA A CA 1
ATOM 1592 C C . ALA A 1 200 ? -6.432 -11.088 9.893 1.00 94.50 200 ALA A C 1
ATOM 1594 O O . ALA A 1 200 ? -7.549 -11.490 9.562 1.00 94.50 200 ALA A O 1
ATOM 1595 N N . LEU A 1 201 ? -6.249 -9.873 10.406 1.00 93.81 201 LEU A N 1
ATOM 1596 C CA . LEU A 1 201 ? -7.319 -8.911 10.632 1.00 93.81 201 LEU A CA 1
ATOM 1597 C C . LEU A 1 201 ? -7.980 -8.455 9.314 1.00 93.81 201 LEU A C 1
ATOM 1599 O O . LEU A 1 201 ? -9.207 -8.448 9.199 1.00 93.81 201 LEU A O 1
ATOM 1603 N N . MET A 1 202 ? -7.175 -8.138 8.299 1.00 95.25 202 MET A N 1
ATOM 1604 C CA . MET A 1 202 ? -7.636 -7.785 6.952 1.00 95.25 202 MET A CA 1
ATOM 1605 C C . MET A 1 202 ? -8.342 -8.958 6.268 1.00 95.25 202 MET A C 1
ATOM 1607 O O . MET A 1 202 ? -9.351 -8.762 5.599 1.00 95.25 202 MET A O 1
ATOM 1611 N N . SER A 1 203 ? -7.874 -10.189 6.476 1.00 94.75 203 SER A N 1
ATOM 1612 C CA . SER A 1 203 ? -8.545 -11.390 5.980 1.00 94.75 203 SER A CA 1
ATOM 1613 C C . SER A 1 203 ? -9.945 -11.532 6.575 1.00 94.75 203 SER A C 1
ATOM 1615 O O . SER A 1 203 ? -10.892 -11.751 5.825 1.00 94.75 203 SER A O 1
ATOM 1617 N N . LYS A 1 204 ? -10.115 -11.297 7.885 1.00 91.31 204 LYS A N 1
ATOM 1618 C CA . LYS A 1 204 ? -11.445 -11.266 8.522 1.00 91.31 204 LYS A CA 1
ATOM 1619 C C . LYS A 1 204 ? -12.332 -10.165 7.955 1.00 91.31 204 LYS A C 1
ATOM 1621 O O . LYS A 1 204 ? -13.520 -10.397 7.741 1.00 91.31 204 LYS A O 1
ATOM 1626 N N . PHE A 1 205 ? -11.768 -8.986 7.695 1.00 92.88 205 PHE A N 1
ATOM 1627 C CA . PHE A 1 205 ? -12.475 -7.900 7.018 1.00 92.88 205 PHE A CA 1
ATOM 1628 C C . PHE A 1 205 ? -12.970 -8.337 5.637 1.00 92.88 205 PHE A C 1
ATOM 1630 O O . PHE A 1 205 ? -14.162 -8.255 5.357 1.00 92.88 205 PHE A O 1
ATOM 1637 N N . VAL A 1 206 ? -12.103 -8.895 4.798 1.00 92.75 206 VAL A N 1
ATOM 1638 C CA . VAL A 1 206 ? -12.494 -9.319 3.449 1.00 92.75 206 VAL A CA 1
ATOM 1639 C C . VAL A 1 206 ? -13.529 -10.436 3.504 1.00 92.75 206 VAL A C 1
ATOM 1641 O O . VAL A 1 206 ? -14.571 -10.302 2.874 1.00 92.75 206 VAL A O 1
ATOM 1644 N N . SER A 1 207 ? -13.334 -11.466 4.332 1.00 89.62 207 SER A N 1
ATOM 1645 C CA . SER A 1 207 ? -14.334 -12.523 4.518 1.00 89.62 207 SER A CA 1
ATOM 1646 C C . SER A 1 207 ? -15.672 -11.966 5.002 1.00 89.62 207 SER A C 1
ATOM 1648 O O . SER A 1 207 ? -16.724 -12.434 4.572 1.00 89.62 207 SER A O 1
ATOM 1650 N N . ALA A 1 208 ? -15.676 -10.963 5.886 1.00 86.19 208 ALA A N 1
ATOM 1651 C CA . ALA A 1 208 ? -16.912 -10.350 6.348 1.00 86.19 208 ALA A CA 1
ATOM 1652 C C . ALA A 1 208 ? -17.647 -9.649 5.198 1.00 86.19 208 ALA A C 1
ATOM 1654 O O . ALA A 1 208 ? -18.830 -9.907 5.004 1.00 86.19 208 ALA A O 1
ATOM 1655 N N . TYR A 1 209 ? -16.980 -8.801 4.418 1.00 88.00 209 TYR A N 1
ATOM 1656 C CA . TYR A 1 209 ? -17.649 -7.931 3.445 1.00 88.00 209 TYR A CA 1
ATOM 1657 C C . TYR A 1 209 ? -17.763 -8.480 2.025 1.00 88.00 209 TYR A C 1
ATOM 1659 O O . TYR A 1 209 ? -18.708 -8.117 1.326 1.00 88.00 209 TYR A O 1
ATOM 1667 N N . TYR A 1 210 ? -16.836 -9.339 1.620 1.00 90.06 210 TYR A N 1
ATOM 1668 C CA . TYR A 1 210 ? -16.667 -9.825 0.255 1.00 90.06 210 TYR A CA 1
ATOM 1669 C C . TYR A 1 210 ? -16.550 -11.358 0.263 1.00 90.06 210 TYR A C 1
ATOM 1671 O O . TYR A 1 210 ? -15.457 -11.898 0.102 1.00 90.06 210 TYR A O 1
ATOM 1679 N N . PRO A 1 211 ? -17.665 -12.087 0.456 1.00 85.06 211 PRO A N 1
ATOM 1680 C CA . PRO A 1 211 ? -17.641 -13.545 0.608 1.00 85.06 211 PRO A CA 1
ATOM 1681 C C . PRO A 1 211 ? -17.114 -14.288 -0.630 1.00 85.06 211 PRO A C 1
ATOM 1683 O O . PRO A 1 211 ? -16.665 -15.421 -0.505 1.00 85.06 211 PRO A O 1
ATOM 1686 N N . ASN A 1 212 ? -17.135 -13.648 -1.802 1.00 88.69 212 ASN A N 1
ATOM 1687 C CA . ASN A 1 212 ? -16.664 -14.230 -3.060 1.00 88.69 212 ASN A CA 1
ATOM 1688 C C . ASN A 1 212 ? -15.138 -14.114 -3.248 1.00 88.69 212 ASN A C 1
ATOM 1690 O O . ASN A 1 212 ? -14.581 -14.766 -4.132 1.00 88.69 212 ASN A O 1
ATOM 1694 N N . ILE A 1 213 ? -14.455 -13.303 -2.428 1.00 93.12 213 ILE A N 1
ATOM 1695 C CA . ILE A 1 213 ? -13.005 -13.104 -2.512 1.00 93.12 213 ILE A CA 1
ATOM 1696 C C . ILE A 1 213 ? -12.300 -14.101 -1.593 1.00 93.12 213 ILE A C 1
ATOM 1698 O O . ILE A 1 213 ? -12.486 -14.097 -0.375 1.00 93.12 213 ILE A O 1
ATOM 1702 N N . HIS A 1 214 ? -11.429 -14.918 -2.177 1.00 94.12 214 HIS A N 1
ATOM 1703 C CA . HIS A 1 214 ? -10.600 -15.870 -1.449 1.00 94.12 214 HIS A CA 1
ATOM 1704 C C . HIS A 1 214 ? -9.294 -15.200 -1.030 1.00 94.12 214 HIS A C 1
ATOM 1706 O O . HIS A 1 214 ? -8.551 -14.703 -1.872 1.00 94.12 214 HIS A O 1
ATOM 1712 N N . VAL A 1 215 ? -9.001 -15.177 0.270 1.00 95.12 215 VAL A N 1
ATOM 1713 C CA . VAL A 1 215 ? -7.801 -14.516 0.797 1.00 95.12 215 VAL A CA 1
ATOM 1714 C C . VAL A 1 215 ? -6.701 -15.532 1.075 1.00 95.12 215 VAL A C 1
ATOM 1716 O O . VAL A 1 215 ? -6.909 -16.472 1.837 1.00 95.12 215 VAL A O 1
ATOM 1719 N N . THR A 1 216 ? -5.512 -15.291 0.527 1.00 95.19 216 THR A N 1
ATOM 1720 C CA . THR A 1 216 ? -4.285 -16.037 0.832 1.00 95.19 216 THR A CA 1
ATOM 1721 C C . THR A 1 216 ? -3.302 -15.120 1.550 1.00 95.19 216 THR A C 1
ATOM 1723 O O . THR A 1 216 ? -2.970 -14.044 1.056 1.00 95.19 216 THR A O 1
ATOM 1726 N N . GLN A 1 217 ? -2.829 -15.529 2.724 1.00 94.44 217 GLN A N 1
ATOM 1727 C CA . GLN A 1 217 ? -1.836 -14.779 3.496 1.00 94.44 217 GLN A CA 1
ATOM 1728 C C . GLN A 1 217 ? -0.453 -15.382 3.265 1.00 94.44 217 GLN A C 1
ATOM 1730 O O . GLN A 1 217 ? -0.280 -16.592 3.391 1.00 94.44 217 GLN A O 1
ATOM 1735 N N . ILE A 1 218 ? 0.532 -14.545 2.941 1.00 90.44 218 ILE A N 1
ATOM 1736 C CA . ILE A 1 218 ? 1.923 -14.971 2.763 1.00 90.44 218 ILE A CA 1
ATOM 1737 C C . ILE A 1 218 ? 2.799 -14.103 3.659 1.00 90.44 218 ILE A C 1
ATOM 1739 O O . ILE A 1 218 ? 2.880 -12.884 3.481 1.00 90.44 218 ILE A O 1
ATOM 1743 N N . HIS A 1 219 ? 3.434 -14.730 4.647 1.00 87.56 219 HIS A N 1
ATOM 1744 C CA . HIS A 1 219 ? 4.286 -14.048 5.611 1.00 87.56 219 HIS A CA 1
ATOM 1745 C C . HIS A 1 219 ? 5.760 -14.277 5.304 1.00 87.56 219 HIS A C 1
ATOM 1747 O O . HIS A 1 219 ? 6.226 -15.407 5.197 1.00 87.56 219 HIS A O 1
ATOM 1753 N N . SER A 1 220 ? 6.511 -13.187 5.198 1.00 79.19 220 SER A N 1
ATOM 1754 C CA . SER A 1 220 ? 7.910 -13.249 4.803 1.00 79.19 220 SER A CA 1
ATOM 1755 C C . SER A 1 220 ? 8.890 -13.528 5.947 1.00 79.19 220 SER A C 1
ATOM 1757 O O . SER A 1 220 ? 10.063 -13.763 5.683 1.00 79.19 220 SER A O 1
ATOM 1759 N N . GLY A 1 221 ? 8.452 -13.469 7.206 1.00 74.94 221 GLY A N 1
ATOM 1760 C CA . GLY A 1 221 ? 9.334 -13.550 8.373 1.00 74.94 221 GLY A CA 1
ATOM 1761 C C . GLY A 1 221 ? 10.034 -12.225 8.702 1.00 74.94 221 GLY A C 1
ATOM 1762 O O . GLY A 1 221 ? 9.655 -11.151 8.211 1.00 74.94 221 GLY A O 1
ATOM 1763 N N . SER A 1 222 ? 11.055 -12.305 9.559 1.00 60.16 222 SER A N 1
ATOM 1764 C CA . SER A 1 222 ? 11.924 -11.192 9.964 1.00 60.16 222 SER A CA 1
ATOM 1765 C C . SER A 1 222 ? 13.048 -10.930 8.946 1.00 60.16 222 SER A C 1
ATOM 1767 O O . SER A 1 222 ? 13.373 -11.788 8.136 1.00 60.16 222 SER A O 1
ATOM 1769 N N . ASN A 1 223 ? 13.643 -9.729 8.998 1.00 58.06 223 ASN A N 1
ATOM 1770 C CA . ASN A 1 223 ? 14.807 -9.244 8.214 1.00 58.06 223 ASN A CA 1
ATOM 1771 C C . ASN A 1 223 ? 14.553 -8.548 6.876 1.00 58.06 223 ASN A C 1
ATOM 1773 O O . ASN A 1 223 ? 15.476 -7.977 6.306 1.00 58.06 223 ASN A O 1
ATOM 1777 N N . ILE A 1 224 ? 13.318 -8.459 6.396 1.00 55.62 224 ILE A N 1
ATOM 1778 C CA . ILE A 1 224 ? 13.139 -8.095 4.984 1.00 55.62 224 ILE A CA 1
ATOM 1779 C C . ILE A 1 224 ? 12.925 -6.585 4.760 1.00 55.62 224 ILE A C 1
ATOM 1781 O O . ILE A 1 224 ? 13.117 -6.061 3.660 1.00 55.62 224 ILE A O 1
ATOM 1785 N N . PHE A 1 225 ? 12.599 -5.832 5.815 1.00 49.41 225 PHE A N 1
ATOM 1786 C CA . PHE A 1 225 ? 12.382 -4.383 5.714 1.00 49.41 225 PHE A CA 1
ATOM 1787 C C . PHE A 1 225 ? 13.644 -3.515 5.882 1.00 49.41 225 PHE A C 1
ATOM 1789 O O . PHE A 1 225 ? 13.549 -2.302 5.675 1.00 49.41 225 PHE A O 1
ATOM 1796 N N . ARG A 1 226 ? 14.805 -4.063 6.288 1.00 49.53 226 ARG A N 1
ATOM 1797 C CA . ARG A 1 226 ? 16.030 -3.269 6.523 1.00 49.53 226 ARG A CA 1
ATOM 1798 C C . ARG A 1 226 ? 17.321 -3.995 6.174 1.00 49.53 226 ARG A C 1
ATOM 1800 O O . ARG A 1 226 ? 17.458 -5.179 6.432 1.00 49.53 226 ARG A O 1
ATOM 1807 N N . SER A 1 227 ? 18.290 -3.216 5.701 1.00 39.03 227 SER A N 1
ATOM 1808 C CA . SER A 1 227 ? 19.674 -3.643 5.522 1.00 39.03 227 SER A CA 1
ATOM 1809 C C . SER A 1 227 ? 20.519 -3.409 6.782 1.00 39.03 227 SER A C 1
ATOM 1811 O O . SER A 1 227 ? 20.329 -2.409 7.486 1.00 39.03 227 SER A O 1
ATOM 1813 N N . HIS A 1 228 ? 21.435 -4.334 7.066 1.00 43.53 228 HIS A N 1
ATOM 1814 C CA . HIS A 1 228 ? 22.393 -4.256 8.166 1.00 43.53 228 HIS A CA 1
ATOM 1815 C C . HIS A 1 228 ? 23.619 -3.397 7.801 1.00 43.53 228 HIS A C 1
ATOM 1817 O O . HIS A 1 228 ? 24.079 -3.366 6.664 1.00 43.53 228 HIS A O 1
ATOM 1823 N N . SER A 1 229 ? 24.186 -2.736 8.812 1.00 35.84 229 SER A N 1
ATOM 1824 C CA . SER A 1 229 ? 25.618 -2.433 8.876 1.00 35.84 229 SER A CA 1
ATOM 1825 C C . SER A 1 229 ? 26.183 -3.245 10.046 1.00 35.84 229 SER A C 1
ATOM 1827 O O . SER A 1 229 ? 25.522 -3.291 11.090 1.00 35.84 229 SER A O 1
ATOM 1829 N N . PRO A 1 230 ? 27.344 -3.909 9.908 1.00 40.22 230 PRO A N 1
ATOM 1830 C CA . PRO A 1 230 ? 27.964 -4.620 11.011 1.00 40.22 230 PRO A CA 1
ATOM 1831 C C . PRO A 1 230 ? 28.551 -3.591 11.980 1.00 40.22 230 PRO A C 1
ATOM 1833 O O . PRO A 1 230 ? 29.561 -2.956 11.690 1.00 40.22 230 PRO A O 1
ATOM 1836 N N . SER A 1 231 ? 27.931 -3.413 13.143 1.00 35.09 231 SER A N 1
ATOM 1837 C CA . SER A 1 231 ? 28.632 -2.835 14.286 1.00 35.09 231 SER A CA 1
ATOM 1838 C C . SER A 1 231 ? 29.427 -3.956 14.950 1.00 35.09 231 SER A C 1
ATOM 1840 O O . SER A 1 231 ? 28.836 -4.871 15.514 1.00 35.09 231 SER A O 1
ATOM 1842 N N . SER A 1 232 ? 30.746 -3.882 14.778 1.00 38.44 232 SER A N 1
ATOM 1843 C CA . SER A 1 232 ? 31.843 -4.391 15.611 1.00 38.44 232 SER A CA 1
ATOM 1844 C C . SER A 1 232 ? 31.471 -5.463 16.649 1.00 38.44 232 SER A C 1
ATOM 1846 O O . SER A 1 232 ? 30.761 -5.166 17.601 1.00 38.44 232 SER A O 1
ATOM 1848 N N . PHE A 1 233 ? 32.051 -6.663 16.499 1.00 35.88 233 PHE A N 1
ATOM 1849 C CA . PHE A 1 233 ? 31.836 -7.899 17.281 1.00 35.88 233 PHE A CA 1
ATOM 1850 C C . PHE A 1 233 ? 30.677 -8.816 16.850 1.00 35.88 233 PHE A C 1
ATOM 1852 O O . PHE A 1 233 ? 29.825 -9.207 17.638 1.00 35.88 233 PHE A O 1
ATOM 1859 N N . ALA A 1 234 ? 30.728 -9.281 15.602 1.00 32.38 234 ALA A N 1
ATOM 1860 C CA . ALA A 1 234 ? 30.248 -10.617 15.246 1.00 32.38 234 ALA A CA 1
ATOM 1861 C C . ALA A 1 234 ? 31.093 -11.148 14.078 1.00 32.38 234 ALA A C 1
ATOM 1863 O O . ALA A 1 234 ? 30.773 -10.959 12.907 1.00 32.38 234 ALA A O 1
ATOM 1864 N N . LEU A 1 235 ? 32.224 -11.779 14.404 1.00 32.41 235 LEU A N 1
ATOM 1865 C CA . LEU A 1 235 ? 32.904 -12.698 13.495 1.00 32.41 235 LEU A CA 1
ATOM 1866 C C . LEU A 1 235 ? 32.005 -13.927 13.351 1.00 32.41 235 LEU A C 1
ATOM 1868 O O . LEU A 1 235 ? 32.092 -14.827 14.175 1.00 32.41 235 LEU A O 1
ATOM 1872 N N . LEU A 1 236 ? 31.098 -13.908 12.374 1.00 31.56 236 LEU A N 1
ATOM 1873 C CA . LEU A 1 236 ? 30.544 -15.071 11.670 1.00 31.56 236 LEU A CA 1
ATOM 1874 C C . LEU A 1 236 ? 29.585 -14.559 10.583 1.00 31.56 236 LEU A C 1
ATOM 1876 O O . LEU A 1 236 ? 28.591 -13.892 10.856 1.00 31.56 236 LEU A O 1
ATOM 1880 N N . SER A 1 237 ? 29.962 -14.852 9.342 1.00 31.88 237 SER A N 1
ATOM 1881 C CA . SER A 1 237 ? 29.279 -14.625 8.070 1.00 31.88 237 SER A CA 1
ATOM 1882 C C . SER A 1 237 ? 27.749 -14.535 8.122 1.00 31.88 237 SER A C 1
ATOM 1884 O O . SER A 1 237 ? 27.085 -15.564 8.186 1.00 31.88 237 SER A O 1
ATOM 1886 N N . TYR A 1 238 ? 27.189 -13.337 7.934 1.00 31.47 238 TYR A N 1
ATOM 1887 C CA . TYR A 1 238 ? 25.846 -13.179 7.365 1.00 31.47 238 TYR A CA 1
ATOM 1888 C C . TYR A 1 238 ? 25.826 -11.992 6.386 1.00 31.47 238 TYR A C 1
ATOM 1890 O O . TYR A 1 238 ? 26.185 -10.875 6.771 1.00 31.47 238 TYR A O 1
ATOM 1898 N N . PRO A 1 239 ? 25.458 -12.207 5.111 1.00 34.31 239 PRO A N 1
ATOM 1899 C CA . PRO A 1 239 ? 25.415 -11.146 4.115 1.00 34.31 239 PRO A CA 1
ATOM 1900 C C . PRO A 1 239 ? 24.223 -10.206 4.372 1.00 34.31 239 PRO A C 1
ATOM 1902 O O . PRO A 1 239 ? 23.134 -10.626 4.760 1.00 34.31 239 PRO A O 1
ATOM 1905 N N . CYS A 1 240 ? 24.441 -8.901 4.191 1.00 37.91 240 CYS A N 1
ATOM 1906 C CA . CYS A 1 240 ? 23.392 -7.882 4.267 1.00 37.91 240 CYS A CA 1
ATOM 1907 C C . CYS A 1 240 ? 22.506 -7.971 3.014 1.00 37.91 240 CYS A C 1
ATOM 1909 O O . CYS A 1 240 ? 22.798 -7.327 2.012 1.00 37.91 240 CYS A O 1
ATOM 1911 N N . CYS A 1 241 ? 21.440 -8.773 3.066 1.00 42.25 241 CYS A N 1
ATOM 1912 C CA . CYS A 1 241 ? 20.663 -9.207 1.897 1.00 42.25 241 CYS A CA 1
ATOM 1913 C C . CYS A 1 241 ? 19.251 -8.601 1.785 1.00 42.25 241 CYS A C 1
ATOM 1915 O O . CYS A 1 241 ? 18.339 -9.259 1.310 1.00 42.25 241 CYS A O 1
ATOM 1917 N N . SER A 1 242 ? 19.007 -7.335 2.145 1.00 58.84 242 SER A N 1
ATOM 1918 C CA . SER A 1 242 ? 17.618 -6.817 2.167 1.00 58.84 242 SER A CA 1
ATOM 1919 C C . SER A 1 242 ? 16.891 -6.872 0.808 1.00 58.84 242 SER A C 1
ATOM 1921 O O . SER A 1 242 ? 15.688 -7.116 0.792 1.00 58.84 242 SER A O 1
ATOM 1923 N N . TYR A 1 243 ? 17.566 -6.673 -0.331 1.00 62.47 243 TYR A N 1
ATOM 1924 C CA . TYR A 1 243 ? 16.936 -6.817 -1.656 1.00 62.47 243 TYR A CA 1
ATOM 1925 C C . TYR A 1 243 ? 16.891 -8.279 -2.119 1.00 62.47 243 TYR A C 1
ATOM 1927 O O . TYR A 1 243 ? 15.854 -8.739 -2.592 1.00 62.47 243 TYR A O 1
ATOM 1935 N N . ASP A 1 244 ? 17.975 -9.027 -1.916 1.00 65.31 244 ASP A N 1
ATOM 1936 C CA . ASP A 1 244 ? 18.056 -10.435 -2.313 1.00 65.31 244 ASP A CA 1
ATOM 1937 C C . ASP A 1 244 ? 17.066 -11.303 -1.533 1.00 65.31 244 ASP A C 1
ATOM 1939 O O . ASP A 1 244 ? 16.415 -12.154 -2.126 1.00 65.31 244 ASP A O 1
ATOM 1943 N N . ASP A 1 245 ? 16.860 -11.036 -0.243 1.00 71.44 245 ASP A N 1
ATOM 1944 C CA . ASP A 1 245 ? 15.870 -11.721 0.592 1.00 71.44 245 ASP A CA 1
ATOM 1945 C C . ASP A 1 245 ? 14.445 -11.418 0.115 1.00 71.44 245 ASP A C 1
ATOM 1947 O O . ASP A 1 245 ? 13.590 -12.303 0.088 1.00 71.44 245 ASP A O 1
ATOM 1951 N N . ASN A 1 246 ? 14.188 -10.179 -0.325 1.00 75.38 246 ASN A N 1
ATOM 1952 C CA . ASN A 1 246 ? 12.924 -9.811 -0.962 1.00 75.38 246 ASN A CA 1
ATOM 1953 C C . ASN A 1 246 ? 12.712 -10.602 -2.261 1.00 75.38 246 ASN A C 1
ATOM 1955 O O . ASN A 1 246 ? 11.645 -11.184 -2.451 1.00 75.38 246 ASN A O 1
ATOM 1959 N N . VAL A 1 247 ? 13.720 -10.663 -3.134 1.00 76.81 247 VAL A N 1
ATOM 1960 C CA . VAL A 1 247 ? 13.659 -11.414 -4.399 1.00 76.81 247 VAL A CA 1
ATOM 1961 C C . VAL A 1 247 ? 13.499 -12.914 -4.145 1.00 76.81 247 VAL A C 1
ATOM 1963 O O . VAL A 1 247 ? 12.661 -13.558 -4.780 1.00 76.81 247 VAL A O 1
ATOM 1966 N N . GLN A 1 248 ? 14.243 -13.477 -3.192 1.00 80.00 248 GLN A N 1
ATOM 1967 C CA . GLN A 1 248 ? 14.140 -14.881 -2.799 1.00 80.00 248 GLN A CA 1
ATOM 1968 C C . GLN A 1 248 ? 12.760 -15.198 -2.233 1.00 80.00 248 GLN A C 1
ATOM 1970 O O . GLN A 1 248 ? 12.171 -16.198 -2.632 1.00 80.00 248 GLN A O 1
ATOM 1975 N N . PHE A 1 249 ? 12.215 -14.350 -1.359 1.00 83.62 249 PHE A N 1
ATOM 1976 C CA . PHE A 1 249 ? 10.859 -14.505 -0.838 1.00 83.62 249 PHE A CA 1
ATOM 1977 C C . PHE A 1 249 ? 9.823 -14.518 -1.968 1.00 83.62 249 PHE A C 1
ATOM 1979 O O . PHE A 1 249 ? 9.014 -15.444 -2.046 1.00 83.62 249 PHE A O 1
ATOM 1986 N N . MET A 1 250 ? 9.878 -13.545 -2.886 1.00 84.50 250 MET A N 1
ATOM 1987 C CA . MET A 1 250 ? 8.939 -13.493 -4.011 1.00 84.50 250 MET A CA 1
ATOM 1988 C C . MET A 1 250 ? 9.062 -14.732 -4.902 1.00 84.50 250 MET A C 1
ATOM 1990 O O . MET A 1 250 ? 8.054 -15.307 -5.303 1.00 84.50 250 MET A O 1
ATOM 1994 N N . THR A 1 251 ? 10.290 -15.182 -5.162 1.00 82.75 251 THR A N 1
ATOM 1995 C CA . THR A 1 251 ? 10.572 -16.321 -6.048 1.00 82.75 251 THR A CA 1
ATOM 1996 C C . THR A 1 251 ? 10.227 -17.669 -5.412 1.00 82.75 251 THR A C 1
ATOM 1998 O O . THR A 1 251 ? 9.785 -18.568 -6.116 1.00 82.75 251 THR A O 1
ATOM 2001 N N . ARG A 1 252 ? 10.424 -17.833 -4.098 1.00 84.38 252 ARG A N 1
ATOM 2002 C CA . ARG A 1 252 ? 10.253 -19.120 -3.399 1.00 84.38 252 ARG A CA 1
ATOM 2003 C C . ARG A 1 252 ? 8.889 -19.298 -2.743 1.00 84.38 252 ARG A C 1
ATOM 2005 O O . ARG A 1 252 ? 8.508 -20.436 -2.500 1.00 84.38 252 ARG A O 1
ATOM 2012 N N . GLN A 1 253 ? 8.185 -18.214 -2.416 1.00 86.25 253 GLN A N 1
ATOM 2013 C CA . GLN A 1 253 ? 6.913 -18.294 -1.692 1.00 86.25 253 GLN A CA 1
ATOM 2014 C C . GLN A 1 253 ? 5.734 -17.792 -2.521 1.00 86.25 253 GLN A C 1
ATOM 2016 O O . GLN A 1 253 ? 4.777 -18.531 -2.714 1.00 86.25 253 GLN A O 1
ATOM 2021 N N . LEU A 1 254 ? 5.794 -16.566 -3.049 1.00 87.81 254 LEU A N 1
ATOM 2022 C CA . LEU A 1 254 ? 4.656 -15.990 -3.775 1.00 87.81 254 LEU A CA 1
ATOM 2023 C C . LEU A 1 254 ? 4.482 -16.606 -5.168 1.00 87.81 254 LEU A C 1
ATOM 2025 O O . LEU A 1 254 ? 3.394 -17.055 -5.527 1.00 87.81 254 LEU A O 1
ATOM 2029 N N . ARG A 1 255 ? 5.558 -16.619 -5.958 1.00 87.50 255 ARG A N 1
ATOM 2030 C CA . ARG A 1 255 ? 5.521 -17.046 -7.357 1.00 87.50 255 ARG A CA 1
ATOM 2031 C C . ARG A 1 255 ? 5.053 -18.498 -7.533 1.00 87.50 255 ARG A C 1
ATOM 2033 O O . ARG A 1 255 ? 4.184 -18.685 -8.379 1.00 87.50 255 ARG A O 1
ATOM 2040 N N . PRO A 1 256 ? 5.500 -19.488 -6.735 1.00 90.44 256 PRO A N 1
ATOM 2041 C CA . PRO A 1 256 ? 5.034 -20.866 -6.885 1.00 90.44 256 PRO A CA 1
ATOM 2042 C C . PRO A 1 256 ? 3.528 -21.024 -6.651 1.00 90.44 256 PRO A C 1
ATOM 2044 O O . PRO A 1 256 ? 2.882 -21.826 -7.317 1.00 90.44 256 PRO A O 1
ATOM 2047 N N . VAL A 1 257 ? 2.943 -20.229 -5.746 1.00 90.38 257 VAL A N 1
ATOM 2048 C CA . VAL A 1 257 ? 1.495 -20.269 -5.491 1.00 90.38 257 VAL A CA 1
ATOM 2049 C C . VAL A 1 257 ? 0.720 -19.734 -6.698 1.00 90.38 257 VAL A C 1
ATOM 2051 O O . VAL A 1 257 ? -0.269 -20.336 -7.108 1.00 90.38 257 VAL A O 1
ATOM 2054 N N . LEU A 1 258 ? 1.182 -18.641 -7.312 1.00 91.25 258 LEU A N 1
ATOM 2055 C CA . LEU A 1 258 ? 0.571 -18.108 -8.536 1.00 91.25 258 LEU A CA 1
ATOM 2056 C C . LEU A 1 258 ? 0.786 -19.035 -9.744 1.00 91.25 258 LEU A C 1
ATOM 2058 O O . LEU A 1 258 ? -0.129 -19.218 -10.545 1.00 91.25 258 LEU A O 1
ATOM 2062 N N . GLU A 1 259 ? 1.963 -19.656 -9.856 1.00 91.25 259 GLU A N 1
ATOM 2063 C CA . GLU A 1 259 ? 2.270 -20.643 -10.898 1.00 91.25 259 GLU A CA 1
ATOM 2064 C C . GLU A 1 259 ? 1.365 -21.873 -10.793 1.00 91.25 259 GLU A C 1
ATOM 2066 O O . GLU A 1 259 ? 0.854 -22.322 -11.812 1.00 91.25 259 GLU A O 1
ATOM 2071 N N . ALA A 1 260 ? 1.049 -22.346 -9.584 1.00 91.62 260 ALA A N 1
ATOM 2072 C CA . ALA A 1 260 ? 0.093 -23.436 -9.404 1.00 91.62 260 ALA A CA 1
ATOM 2073 C C . ALA A 1 260 ? -1.304 -23.088 -9.960 1.00 91.62 260 ALA A C 1
ATOM 2075 O O . ALA A 1 260 ? -1.935 -23.914 -10.620 1.00 91.62 260 ALA A O 1
ATOM 2076 N N . HIS A 1 261 ? -1.787 -21.855 -9.759 1.00 91.81 261 HIS A N 1
ATOM 2077 C CA . HIS A 1 261 ? -3.051 -21.409 -10.359 1.00 91.81 261 HIS A CA 1
ATOM 2078 C C . HIS A 1 261 ? -2.972 -21.284 -11.882 1.00 91.81 261 HIS A C 1
ATOM 2080 O O . HIS A 1 261 ? -3.920 -21.653 -12.580 1.00 91.81 261 HIS A O 1
ATOM 2086 N N . ARG A 1 262 ? -1.842 -20.796 -12.406 1.00 90.69 262 ARG A N 1
ATOM 2087 C CA . ARG A 1 262 ? -1.584 -20.767 -13.848 1.00 90.69 262 ARG A CA 1
ATOM 2088 C C . ARG A 1 262 ? -1.635 -22.176 -14.431 1.00 90.69 262 ARG A C 1
ATOM 2090 O O . ARG A 1 262 ? -2.324 -22.382 -15.421 1.00 90.69 262 ARG A O 1
ATOM 2097 N N . ASP A 1 263 ? -0.964 -23.144 -13.820 1.00 90.81 263 ASP A N 1
ATOM 2098 C CA . ASP A 1 263 ? -0.884 -24.515 -14.331 1.00 90.81 263 ASP A CA 1
ATOM 2099 C C . ASP A 1 263 ? -2.265 -25.199 -14.331 1.00 90.81 263 ASP A C 1
ATOM 2101 O O . ASP A 1 263 ? -2.622 -25.910 -15.277 1.00 90.81 263 ASP A O 1
ATOM 2105 N N . LEU A 1 264 ? -3.106 -24.899 -13.332 1.00 89.69 264 LEU A N 1
ATOM 2106 C CA . LEU A 1 264 ? -4.515 -25.307 -13.318 1.00 89.69 264 LEU A CA 1
ATOM 2107 C C . LEU A 1 264 ? -5.315 -24.700 -14.480 1.00 89.69 264 LEU A C 1
ATOM 2109 O O . LEU A 1 264 ? -6.144 -25.390 -15.075 1.00 89.69 264 LEU A O 1
ATOM 2113 N N . LEU A 1 265 ? -5.086 -23.428 -14.816 1.00 88.44 265 LEU A N 1
ATOM 2114 C CA . LEU A 1 265 ? -5.729 -22.789 -15.967 1.00 88.44 265 LEU A CA 1
ATOM 2115 C C . LEU A 1 265 ? -5.219 -23.355 -17.288 1.00 88.44 265 LEU A C 1
ATOM 2117 O O . LEU A 1 265 ? -6.035 -23.686 -18.139 1.00 88.44 265 LEU A O 1
ATOM 2121 N N . VAL A 1 266 ? -3.909 -23.545 -17.444 1.00 90.19 266 VAL A N 1
ATOM 2122 C CA . VAL A 1 266 ? -3.313 -24.168 -18.637 1.00 90.19 266 VAL A CA 1
ATOM 2123 C C . VAL A 1 266 ? -3.919 -25.550 -18.877 1.00 90.19 266 VAL A C 1
ATOM 2125 O O . VAL A 1 266 ? -4.279 -25.878 -20.002 1.00 90.19 266 VAL A O 1
ATOM 2128 N N . THR A 1 267 ? -4.138 -26.332 -17.819 1.00 91.06 267 THR A N 1
ATOM 2129 C CA . THR A 1 267 ? -4.790 -27.647 -17.927 1.00 91.06 267 THR A CA 1
ATOM 2130 C C . THR A 1 267 ? -6.245 -27.549 -18.412 1.00 91.06 267 THR A C 1
ATOM 2132 O O . THR A 1 267 ? -6.726 -28.450 -19.093 1.00 91.06 267 THR A O 1
ATOM 2135 N N . LYS A 1 268 ? -6.961 -26.465 -18.078 1.00 88.38 268 LYS A N 1
ATOM 2136 C CA . LYS A 1 268 ? -8.378 -26.269 -18.435 1.00 88.38 268 LYS A CA 1
ATOM 2137 C C . LYS A 1 268 ? -8.597 -25.608 -19.797 1.00 88.38 268 LYS A C 1
ATOM 2139 O O . LYS A 1 268 ? -9.517 -26.000 -20.505 1.00 88.38 268 LYS A O 1
ATOM 2144 N N . VAL A 1 269 ? -7.812 -24.585 -20.132 1.00 88.12 269 VAL A N 1
ATOM 2145 C CA . VAL A 1 269 ? -8.026 -23.715 -21.308 1.00 88.12 269 VAL A CA 1
ATOM 2146 C C . VAL A 1 269 ? -6.838 -23.683 -22.280 1.00 88.12 269 VAL A C 1
ATOM 2148 O O . VAL A 1 269 ? -6.897 -23.004 -23.306 1.00 88.12 269 VAL A O 1
ATOM 2151 N N . GLY A 1 270 ? -5.763 -24.425 -21.994 1.00 89.44 270 GLY A N 1
ATOM 2152 C CA . GLY A 1 270 ? -4.583 -24.520 -22.855 1.00 89.44 270 GLY A CA 1
ATOM 2153 C C . GLY A 1 270 ? -3.871 -23.179 -23.029 1.00 89.44 270 GLY A C 1
ATOM 2154 O O . GLY A 1 270 ? -3.708 -22.414 -22.076 1.00 89.44 270 GLY A O 1
ATOM 2155 N N . ASP A 1 271 ? -3.478 -22.875 -24.265 1.00 85.94 271 ASP A N 1
ATOM 2156 C CA . ASP A 1 271 ? -2.698 -21.681 -24.627 1.00 85.94 271 ASP A CA 1
ATOM 2157 C C . ASP A 1 271 ? -3.436 -20.352 -24.392 1.00 85.94 271 ASP A C 1
ATOM 2159 O O . ASP A 1 271 ? -2.804 -19.301 -24.266 1.00 85.94 271 ASP A O 1
ATOM 2163 N N . HIS A 1 272 ? -4.764 -20.389 -24.250 1.00 86.75 272 HIS A N 1
ATOM 2164 C CA . HIS A 1 272 ? -5.590 -19.212 -23.969 1.00 86.75 272 HIS A CA 1
ATOM 2165 C C . HIS A 1 272 ? -5.558 -18.793 -22.492 1.00 86.75 272 HIS A C 1
ATOM 2167 O O . HIS A 1 272 ? -6.219 -17.834 -22.112 1.00 86.75 272 HIS A O 1
ATOM 2173 N N . TRP A 1 273 ? -4.785 -19.460 -21.628 1.00 87.44 273 TRP A N 1
ATOM 2174 C CA . TRP A 1 273 ? -4.750 -19.162 -20.189 1.00 87.44 273 TRP A CA 1
ATOM 2175 C C . TRP A 1 273 ? -4.471 -17.687 -19.861 1.00 87.44 273 TRP A C 1
ATOM 2177 O O . TRP A 1 273 ? -4.983 -17.187 -18.860 1.00 87.44 273 TRP A O 1
ATOM 2187 N N . LYS A 1 274 ? -3.704 -16.979 -20.703 1.00 85.75 274 LYS A N 1
ATOM 2188 C CA . LYS A 1 274 ? -3.359 -15.563 -20.500 1.00 85.75 274 LYS A CA 1
ATOM 2189 C C . LYS A 1 274 ? -4.586 -14.653 -20.461 1.00 85.75 274 LYS A C 1
ATOM 2191 O O . LYS A 1 274 ? -4.621 -13.742 -19.646 1.00 85.75 274 LYS A O 1
ATOM 2196 N N . SER A 1 275 ? -5.610 -14.918 -21.276 1.00 85.75 275 SER A N 1
ATOM 2197 C CA . SER A 1 275 ? -6.859 -14.139 -21.253 1.00 85.75 275 SER A CA 1
ATOM 2198 C C . SER A 1 275 ? -7.757 -14.474 -20.062 1.00 85.75 275 SER A C 1
ATOM 2200 O O . SER A 1 275 ? -8.793 -13.850 -19.889 1.00 85.75 275 SER A O 1
ATOM 2202 N N . HIS A 1 276 ? -7.388 -15.474 -19.257 1.00 86.88 276 HIS A N 1
ATOM 2203 C CA . HIS A 1 276 ? -8.117 -15.897 -18.064 1.00 86.88 276 HIS A CA 1
ATOM 2204 C C . HIS A 1 276 ? -7.293 -15.721 -16.779 1.00 86.88 276 HIS A C 1
ATOM 2206 O O . HIS A 1 276 ? -7.732 -16.162 -15.712 1.00 86.88 276 HIS A O 1
ATOM 2212 N N . PHE A 1 277 ? -6.114 -15.098 -16.862 1.00 90.56 277 PHE A N 1
ATOM 2213 C CA . PHE A 1 277 ? -5.217 -14.841 -15.739 1.00 90.56 277 PHE A CA 1
ATOM 2214 C C . PHE A 1 277 ? -4.928 -13.342 -15.665 1.00 90.56 277 PHE A C 1
ATOM 2216 O O . PHE A 1 277 ? -4.043 -12.837 -16.351 1.00 90.56 277 PHE A O 1
ATOM 2223 N N . HIS A 1 278 ? -5.670 -12.629 -14.820 1.00 91.81 278 HIS A N 1
ATOM 2224 C CA . HIS A 1 278 ? -5.507 -11.187 -14.651 1.00 91.81 278 HIS A CA 1
ATOM 2225 C C . HIS A 1 278 ? -4.908 -10.886 -13.285 1.00 91.81 278 HIS A C 1
ATOM 2227 O O . HIS A 1 278 ? -5.489 -11.206 -12.246 1.00 91.81 278 HIS A O 1
ATOM 2233 N N . LEU A 1 279 ? -3.729 -10.272 -13.289 1.00 93.75 279 LEU A N 1
ATOM 2234 C CA . LEU A 1 279 ? -2.987 -9.935 -12.085 1.00 93.75 279 LEU A CA 1
ATOM 2235 C C . LEU A 1 279 ? -2.986 -8.425 -11.868 1.00 93.75 279 LEU A C 1
ATOM 2237 O O . LEU A 1 279 ? -2.605 -7.670 -12.757 1.00 93.75 279 LEU A O 1
ATOM 2241 N N . THR A 1 280 ? -3.346 -7.997 -10.665 1.00 95.06 280 THR A N 1
ATOM 2242 C CA . THR A 1 280 ? -3.316 -6.597 -10.245 1.00 95.06 280 THR A CA 1
ATOM 2243 C C . THR A 1 280 ? -2.421 -6.439 -9.021 1.00 95.06 280 THR A C 1
ATOM 2245 O O . THR A 1 280 ? -2.588 -7.138 -8.021 1.00 95.06 2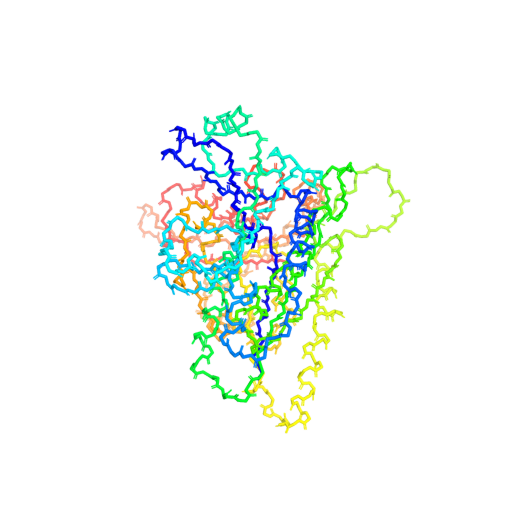80 THR A O 1
ATOM 2248 N N . ILE A 1 281 ? -1.476 -5.500 -9.071 1.00 94.69 281 ILE A N 1
ATOM 2249 C CA . ILE A 1 281 ? -0.596 -5.149 -7.950 1.00 94.69 281 ILE A CA 1
ATOM 2250 C C . ILE A 1 281 ? -1.079 -3.840 -7.321 1.00 94.69 281 ILE A C 1
ATOM 2252 O O . ILE A 1 281 ? -1.244 -2.832 -8.008 1.00 94.69 281 ILE A O 1
ATOM 2256 N N . ALA A 1 282 ? -1.272 -3.831 -6.002 1.00 93.88 282 ALA A N 1
ATOM 2257 C CA . ALA A 1 282 ? -1.577 -2.612 -5.263 1.00 93.88 282 ALA A CA 1
ATOM 2258 C C . ALA A 1 282 ? -0.288 -1.864 -4.876 1.00 93.88 282 ALA A C 1
ATOM 2260 O O . ALA A 1 282 ? 0.490 -2.316 -4.032 1.00 93.88 282 ALA A O 1
ATOM 2261 N N . TYR A 1 283 ? -0.090 -0.684 -5.462 1.00 88.88 283 TYR A N 1
ATOM 2262 C CA . TYR A 1 283 ? 0.891 0.308 -5.033 1.00 88.88 283 TYR A CA 1
ATOM 2263 C C . TYR A 1 283 ? 0.253 1.283 -4.059 1.00 88.88 283 TYR A C 1
ATOM 2265 O O . TYR A 1 283 ? -0.152 2.388 -4.414 1.00 88.88 283 TYR A O 1
ATOM 2273 N N . ALA A 1 284 ? 0.176 0.851 -2.808 1.00 84.06 284 ALA A N 1
ATOM 2274 C CA . ALA A 1 284 ? -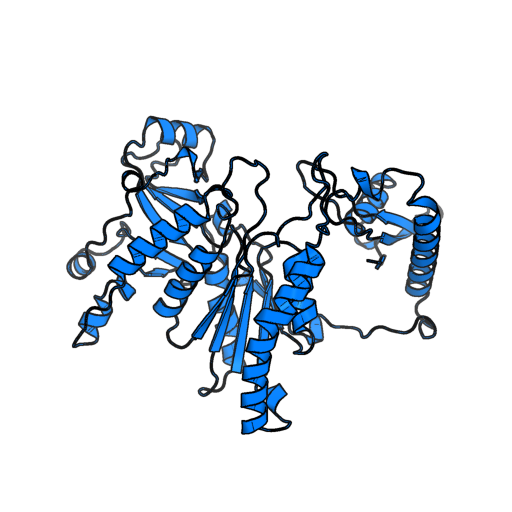0.169 1.727 -1.710 1.00 84.06 284 ALA A CA 1
ATOM 2275 C C . ALA A 1 284 ? 1.104 2.123 -0.949 1.00 84.06 284 ALA A C 1
ATOM 2277 O O . ALA A 1 284 ? 1.853 2.992 -1.385 1.00 84.06 284 ALA A O 1
ATOM 2278 N N . ASP A 1 285 ? 1.379 1.464 0.171 1.00 80.69 285 ASP A N 1
ATOM 2279 C CA . ASP A 1 285 ? 2.473 1.810 1.073 1.00 80.69 285 ASP A CA 1
ATOM 2280 C C . ASP A 1 285 ? 3.406 0.606 1.295 1.00 80.69 285 ASP A C 1
ATOM 2282 O O . ASP A 1 285 ? 3.074 -0.548 1.013 1.00 80.69 285 ASP A O 1
ATOM 2286 N N . GLY A 1 286 ? 4.603 0.870 1.808 1.00 74.69 286 GLY A N 1
ATOM 2287 C CA . GLY A 1 286 ? 5.600 -0.150 2.112 1.00 74.69 286 GLY A CA 1
ATOM 2288 C C . GLY A 1 286 ? 6.998 0.162 1.576 1.00 74.69 286 GLY A C 1
ATOM 2289 O O . GLY A 1 286 ? 7.209 1.142 0.861 1.00 74.69 286 GLY A O 1
ATOM 2290 N N . PRO A 1 287 ? 8.004 -0.651 1.946 1.00 73.56 287 PRO A N 1
ATOM 2291 C CA . PRO A 1 287 ? 9.386 -0.387 1.561 1.00 73.56 287 PRO A CA 1
ATOM 2292 C C . PRO A 1 287 ? 9.590 -0.488 0.039 1.00 73.56 287 PRO A C 1
ATOM 2294 O O . PRO A 1 287 ? 9.211 -1.506 -0.546 1.00 73.56 287 PRO A O 1
ATOM 2297 N N . PRO A 1 288 ? 10.276 0.478 -0.604 1.00 72.50 288 PRO A N 1
ATOM 2298 C CA . PRO A 1 288 ? 10.512 0.457 -2.052 1.00 72.50 288 PRO A CA 1
ATOM 2299 C C . PRO A 1 288 ? 11.177 -0.828 -2.560 1.00 72.50 288 PRO A C 1
ATOM 2301 O O . PRO A 1 288 ? 10.820 -1.330 -3.620 1.00 72.50 288 PRO A O 1
ATOM 2304 N N . ALA A 1 289 ? 12.099 -1.409 -1.782 1.00 71.94 289 ALA A N 1
ATOM 2305 C CA . ALA A 1 289 ? 12.755 -2.674 -2.124 1.00 71.94 289 ALA A CA 1
ATOM 2306 C C . ALA A 1 289 ? 11.758 -3.838 -2.274 1.00 71.94 289 ALA A C 1
ATOM 2308 O O . ALA A 1 289 ? 11.889 -4.644 -3.192 1.00 71.94 289 ALA A O 1
ATOM 2309 N N . ARG A 1 290 ? 10.732 -3.892 -1.414 1.00 79.44 290 ARG A N 1
ATOM 2310 C CA . ARG A 1 290 ? 9.682 -4.917 -1.452 1.00 79.44 290 ARG A CA 1
ATOM 2311 C C . ARG A 1 290 ? 8.795 -4.750 -2.679 1.00 79.44 290 ARG A C 1
ATOM 2313 O O . ARG A 1 290 ? 8.552 -5.727 -3.378 1.00 79.44 290 ARG A O 1
ATOM 2320 N N . LEU A 1 291 ? 8.333 -3.526 -2.941 1.00 82.38 291 LEU A N 1
ATOM 2321 C CA . LEU A 1 291 ? 7.476 -3.224 -4.092 1.00 82.38 291 LEU A CA 1
ATOM 2322 C C . LEU A 1 291 ? 8.215 -3.440 -5.419 1.00 82.38 291 LEU A C 1
ATOM 2324 O O . LEU A 1 291 ? 7.633 -3.963 -6.364 1.00 82.38 291 LEU A O 1
ATOM 2328 N N . SER A 1 292 ? 9.506 -3.104 -5.472 1.00 80.56 292 SER A N 1
ATOM 2329 C CA . SER A 1 292 ? 10.356 -3.354 -6.639 1.00 80.56 292 SER A CA 1
ATOM 2330 C C . SER A 1 292 ? 10.547 -4.852 -6.892 1.00 80.56 292 SER A C 1
ATOM 2332 O O . SER A 1 292 ? 10.305 -5.321 -8.002 1.00 80.56 292 SER A O 1
ATOM 2334 N N . ALA A 1 293 ? 10.884 -5.631 -5.856 1.00 83.19 293 ALA A N 1
ATOM 2335 C CA . ALA A 1 293 ? 11.013 -7.083 -5.978 1.00 83.19 293 ALA A CA 1
ATOM 2336 C C . ALA A 1 293 ? 9.685 -7.756 -6.361 1.00 83.19 293 ALA A C 1
ATOM 2338 O O . ALA A 1 293 ? 9.681 -8.671 -7.181 1.00 83.19 293 ALA A O 1
ATOM 2339 N N . LEU A 1 294 ? 8.563 -7.282 -5.804 1.00 86.88 294 LEU A N 1
ATOM 2340 C CA . LEU A 1 294 ? 7.219 -7.732 -6.168 1.00 86.88 294 LEU A CA 1
ATOM 2341 C C . LEU A 1 294 ? 6.951 -7.495 -7.656 1.00 86.88 294 LEU A C 1
ATOM 2343 O O . LEU A 1 294 ? 6.567 -8.420 -8.366 1.00 86.88 294 LEU A O 1
ATOM 2347 N N . ASN A 1 295 ? 7.197 -6.270 -8.128 1.00 86.88 295 ASN A N 1
ATOM 2348 C CA . ASN A 1 295 ? 6.985 -5.915 -9.524 1.00 86.88 295 ASN A CA 1
ATOM 2349 C C . ASN A 1 295 ? 7.867 -6.758 -10.451 1.00 86.88 295 ASN A C 1
ATOM 2351 O O . ASN A 1 295 ? 7.375 -7.380 -11.384 1.00 86.88 295 ASN A O 1
ATOM 2355 N N . ALA A 1 296 ? 9.165 -6.852 -10.153 1.00 84.62 296 ALA A N 1
ATOM 2356 C CA . ALA A 1 296 ? 10.110 -7.625 -10.951 1.00 84.62 296 ALA A CA 1
ATOM 2357 C C . ALA A 1 296 ? 9.729 -9.113 -11.037 1.00 84.62 296 ALA A C 1
ATOM 2359 O O . ALA A 1 296 ? 9.803 -9.703 -12.113 1.00 84.62 296 ALA A O 1
ATOM 2360 N N . ALA A 1 297 ? 9.290 -9.714 -9.927 1.00 86.12 297 ALA A N 1
ATOM 2361 C CA . ALA A 1 297 ? 8.909 -11.124 -9.885 1.00 86.12 297 ALA A CA 1
ATOM 2362 C C . ALA A 1 297 ? 7.611 -11.423 -10.651 1.00 86.12 297 ALA A C 1
ATOM 2364 O O . ALA A 1 297 ? 7.460 -12.515 -11.198 1.00 86.12 297 ALA A O 1
ATOM 2365 N N . LEU A 1 298 ? 6.680 -10.468 -10.677 1.00 90.12 298 LEU A N 1
ATOM 2366 C CA . LEU A 1 298 ? 5.349 -10.640 -11.258 1.00 90.12 298 LEU A CA 1
ATOM 2367 C C . LEU A 1 298 ? 5.208 -10.046 -12.663 1.00 90.12 298 LEU A C 1
ATOM 2369 O O . LEU A 1 298 ? 4.220 -10.331 -13.333 1.00 90.12 298 LEU A O 1
ATOM 2373 N N . ARG A 1 299 ? 6.205 -9.292 -13.144 1.00 87.75 299 ARG A N 1
ATOM 2374 C CA . ARG A 1 299 ? 6.219 -8.652 -14.471 1.00 87.75 299 ARG A CA 1
ATOM 2375 C C . ARG A 1 299 ? 5.924 -9.617 -15.619 1.00 87.75 299 ARG A C 1
ATOM 2377 O O . ARG A 1 299 ? 5.298 -9.222 -16.594 1.00 87.75 299 ARG A O 1
ATOM 2384 N N . VAL A 1 300 ? 6.325 -10.884 -15.493 1.00 85.81 300 VAL A N 1
ATOM 2385 C CA . VAL A 1 300 ? 6.060 -11.937 -16.495 1.00 85.81 300 VAL A CA 1
ATOM 2386 C C . VAL A 1 300 ? 4.564 -12.154 -16.767 1.00 85.81 300 VAL A C 1
ATOM 2388 O O . VAL A 1 300 ? 4.202 -12.632 -17.839 1.00 85.81 300 VAL A O 1
ATOM 2391 N N . TYR A 1 301 ? 3.700 -11.783 -15.820 1.00 88.69 301 TYR A N 1
ATOM 2392 C CA . TYR A 1 301 ? 2.245 -11.884 -15.927 1.00 88.69 301 TYR A CA 1
ATOM 2393 C C . TYR A 1 301 ? 1.572 -10.594 -16.401 1.00 88.69 301 TYR A C 1
ATOM 2395 O O . TYR A 1 301 ? 0.350 -10.528 -16.372 1.00 88.69 301 TYR A O 1
ATOM 2403 N N . GLN A 1 302 ? 2.350 -9.583 -16.805 1.00 90.56 302 GLN A N 1
ATOM 2404 C CA . GLN A 1 302 ? 1.844 -8.306 -17.315 1.00 90.56 302 GLN A CA 1
ATOM 2405 C C . GLN A 1 302 ? 0.798 -7.665 -16.378 1.00 90.56 302 GLN A C 1
ATOM 2407 O O . GLN A 1 302 ? -0.352 -7.460 -16.767 1.00 90.56 302 GLN A O 1
ATOM 2412 N N . PRO A 1 303 ? 1.154 -7.404 -15.104 1.00 92.31 303 PRO A N 1
ATOM 2413 C CA . PRO A 1 303 ? 0.180 -6.986 -14.109 1.00 92.31 303 PRO A CA 1
ATOM 2414 C C . PRO A 1 303 ? -0.347 -5.576 -14.375 1.00 92.31 303 PRO A C 1
ATOM 2416 O O . PRO A 1 303 ? 0.406 -4.672 -14.729 1.00 92.31 303 PRO A O 1
ATOM 2419 N N . SER A 1 304 ? -1.630 -5.365 -14.099 1.00 93.19 304 SER A N 1
ATOM 2420 C CA . SER A 1 304 ? -2.180 -4.021 -13.924 1.00 93.19 304 SER A CA 1
ATOM 2421 C C . SER A 1 304 ? -1.844 -3.478 -12.533 1.00 93.19 304 SER A C 1
ATOM 2423 O O . SER A 1 304 ? -1.524 -4.232 -11.611 1.00 93.19 304 SER A O 1
ATOM 2425 N N . TYR A 1 305 ? -1.945 -2.166 -12.348 1.00 93.44 305 TYR A N 1
ATOM 2426 C CA . TYR A 1 305 ? -1.533 -1.502 -11.115 1.00 93.44 305 TYR A CA 1
ATOM 2427 C C . TYR A 1 305 ? -2.649 -0.632 -10.547 1.00 93.44 305 TYR A C 1
ATOM 2429 O O . TYR A 1 305 ? -3.300 0.114 -11.274 1.00 93.44 305 TYR A O 1
ATOM 2437 N N . LEU A 1 306 ? -2.840 -0.705 -9.230 1.00 94.25 306 LEU A N 1
ATOM 2438 C CA . LEU A 1 306 ? -3.679 0.218 -8.467 1.00 94.25 306 LEU A CA 1
ATOM 2439 C C . LEU A 1 306 ? -2.775 1.100 -7.614 1.00 94.25 306 LEU A C 1
ATOM 2441 O O . LEU A 1 306 ? -2.206 0.625 -6.633 1.00 94.25 306 LEU A O 1
ATOM 2445 N N . HIS A 1 307 ? -2.621 2.363 -7.991 1.00 92.50 307 HIS A N 1
ATOM 2446 C CA . HIS A 1 307 ? -1.744 3.309 -7.317 1.00 92.50 307 HIS A CA 1
ATOM 2447 C C . HIS A 1 307 ? -2.540 4.247 -6.411 1.00 92.50 307 HIS A C 1
ATOM 2449 O O . HIS A 1 307 ? -3.417 4.971 -6.871 1.00 92.50 307 HIS A O 1
ATOM 2455 N N . VAL A 1 308 ? -2.222 4.246 -5.116 1.00 91.31 308 VAL A N 1
ATOM 2456 C CA . VAL A 1 308 ? -2.829 5.150 -4.135 1.00 91.31 308 VAL A CA 1
ATOM 2457 C C . VAL A 1 308 ? -1.913 6.349 -3.935 1.00 91.31 308 VAL A C 1
ATOM 2459 O O . VAL A 1 308 ? -0.917 6.267 -3.215 1.00 91.31 308 VAL A O 1
ATOM 2462 N N . TRP A 1 309 ? -2.248 7.483 -4.541 1.00 84.31 309 TRP A N 1
ATOM 2463 C CA . TRP A 1 309 ? -1.367 8.652 -4.512 1.00 84.31 309 TRP A CA 1
ATOM 2464 C C . TRP A 1 309 ? -1.462 9.448 -3.195 1.00 84.31 309 TRP A C 1
ATOM 2466 O O . TRP A 1 309 ? -0.496 10.119 -2.821 1.00 84.31 309 TRP A O 1
ATOM 2476 N N . GLN A 1 310 ? -2.563 9.326 -2.434 1.00 84.62 310 GLN A N 1
ATOM 2477 C CA . GLN A 1 310 ? -2.704 9.932 -1.099 1.00 84.62 310 GLN A CA 1
ATOM 2478 C C . GLN A 1 310 ? -2.853 8.919 0.057 1.00 84.62 310 GLN A C 1
ATOM 2480 O O . GLN A 1 310 ? -3.903 8.753 0.675 1.00 84.62 310 GLN A O 1
ATOM 2485 N N . LEU A 1 311 ? -1.748 8.289 0.456 1.00 83.50 311 LEU A N 1
ATOM 2486 C CA . LEU A 1 311 ? -1.735 7.215 1.470 1.00 83.50 311 LEU A CA 1
ATOM 2487 C C . LEU A 1 311 ? -2.207 7.608 2.882 1.00 83.50 311 LEU A C 1
ATOM 2489 O O . LEU A 1 311 ? -2.513 6.743 3.706 1.00 83.50 311 LEU A O 1
ATOM 2493 N N . LYS A 1 312 ? -2.190 8.902 3.219 1.00 83.44 312 LYS A N 1
ATOM 2494 C CA . LYS A 1 312 ? -2.421 9.397 4.589 1.00 83.44 312 LYS A CA 1
ATOM 2495 C C . LYS A 1 312 ? -3.633 10.317 4.712 1.00 83.44 312 LYS A C 1
ATOM 2497 O O . LYS A 1 312 ? -3.828 10.896 5.781 1.00 83.44 312 LYS A O 1
ATOM 2502 N N . THR A 1 313 ? -4.473 10.423 3.686 1.00 85.81 313 THR A N 1
ATOM 2503 C CA . THR A 1 313 ? -5.652 11.311 3.696 1.00 85.81 313 THR A CA 1
ATOM 2504 C C . THR A 1 313 ? -6.594 10.984 4.836 1.00 85.81 313 THR A C 1
ATOM 2506 O O . THR A 1 313 ? -6.993 11.876 5.582 1.00 85.81 313 THR A O 1
ATOM 2509 N N . PHE A 1 314 ? -6.841 9.701 5.097 1.00 88.19 314 PHE A N 1
ATOM 2510 C CA . PHE A 1 314 ? -7.666 9.316 6.239 1.00 88.19 314 PHE A CA 1
ATOM 2511 C C . PHE A 1 314 ? -7.042 9.704 7.585 1.00 88.19 314 PHE A C 1
ATOM 2513 O O . PHE A 1 314 ? -7.742 10.143 8.494 1.00 88.19 314 PHE A O 1
ATOM 2520 N N . TRP A 1 315 ? -5.717 9.614 7.716 1.00 88.56 315 TRP A N 1
ATOM 2521 C CA . TRP A 1 315 ? -5.018 10.025 8.935 1.00 88.56 315 TRP A CA 1
ATOM 2522 C C . TRP A 1 315 ? -5.066 11.544 9.159 1.00 88.56 315 TRP A C 1
ATOM 2524 O O . TRP A 1 315 ? -5.194 12.005 10.294 1.00 88.56 315 TRP A O 1
ATOM 2534 N N . HIS A 1 316 ? -4.968 12.339 8.093 1.00 85.94 316 HIS A N 1
ATOM 2535 C CA . HIS A 1 316 ? -4.910 13.795 8.205 1.00 85.94 316 HIS A CA 1
ATOM 2536 C C . HIS A 1 316 ? -6.282 14.464 8.212 1.00 85.94 316 HIS A C 1
ATOM 2538 O O . HIS A 1 316 ? -6.471 15.398 8.992 1.00 85.94 316 HIS A O 1
ATOM 2544 N N . GLU A 1 317 ? -7.218 13.962 7.408 1.00 85.12 317 GLU A N 1
ATOM 2545 C CA . GLU A 1 317 ? -8.506 14.598 7.118 1.00 85.12 317 GLU A CA 1
ATOM 2546 C C . GLU A 1 317 ? -9.723 13.751 7.505 1.00 85.12 317 GLU A C 1
ATOM 2548 O O . GLU A 1 317 ? -10.847 14.241 7.413 1.00 85.12 317 GLU A O 1
ATOM 2553 N N . LYS A 1 318 ? -9.534 12.493 7.933 1.00 85.88 318 LYS A N 1
ATOM 2554 C CA . LYS A 1 318 ? -10.621 11.517 8.161 1.00 85.88 318 LYS A CA 1
ATOM 2555 C C . LYS A 1 318 ? -11.515 11.306 6.931 1.00 85.88 318 LYS A C 1
ATOM 2557 O O . LYS A 1 318 ? -12.695 10.986 7.062 1.00 85.88 318 LYS A O 1
ATOM 2562 N N . LYS A 1 319 ? -10.952 11.480 5.734 1.00 86.25 319 LYS A N 1
ATOM 2563 C CA . LYS A 1 319 ? -11.631 11.265 4.453 1.00 86.25 319 LYS A CA 1
ATOM 2564 C C . LYS A 1 319 ? -11.034 10.070 3.724 1.00 86.25 319 LYS A C 1
ATOM 2566 O O . LYS A 1 319 ? -9.839 9.806 3.838 1.00 86.25 319 LYS A O 1
ATOM 2571 N N . LEU A 1 320 ? -11.889 9.373 2.987 1.00 87.25 320 LEU A N 1
ATOM 2572 C CA . LEU A 1 320 ? -11.522 8.333 2.032 1.00 87.25 320 LEU A CA 1
ATOM 2573 C C . LEU A 1 320 ? -12.220 8.655 0.717 1.00 87.25 320 LEU A C 1
ATOM 2575 O O . LEU A 1 320 ? -13.442 8.838 0.718 1.00 87.25 320 LEU A O 1
ATOM 2579 N N . SER A 1 321 ? -11.460 8.709 -0.372 1.00 87.31 321 SER A N 1
ATOM 2580 C CA . SER A 1 321 ? -12.000 8.793 -1.723 1.00 87.31 321 SER A CA 1
ATOM 2581 C C . SER A 1 321 ? -11.553 7.591 -2.548 1.00 87.31 321 SER A C 1
ATOM 2583 O O . SER A 1 321 ? -10.423 7.128 -2.432 1.00 87.31 321 SER A O 1
ATOM 2585 N N . LEU A 1 322 ? -12.442 7.089 -3.407 1.00 87.94 322 LEU A N 1
ATOM 2586 C CA . LEU A 1 322 ? -12.068 6.093 -4.419 1.00 87.94 322 LEU A CA 1
ATOM 2587 C C . LEU A 1 322 ? -11.289 6.730 -5.581 1.00 87.94 322 LEU A C 1
ATOM 2589 O O . LEU A 1 322 ? -10.636 6.016 -6.340 1.00 87.94 322 LEU A O 1
ATOM 2593 N N . ASP A 1 323 ? -11.340 8.059 -5.696 1.00 88.25 323 ASP A N 1
ATOM 2594 C CA . ASP A 1 323 ? -10.557 8.844 -6.658 1.00 88.25 323 ASP A CA 1
ATOM 2595 C C . ASP A 1 323 ? -9.093 9.001 -6.216 1.00 88.25 323 ASP A C 1
ATOM 2597 O O . ASP A 1 323 ? -8.245 9.423 -6.996 1.00 88.25 323 ASP A O 1
ATOM 2601 N N . ASP A 1 324 ? -8.771 8.618 -4.975 1.00 89.38 324 ASP A N 1
ATOM 2602 C CA . ASP A 1 324 ? -7.386 8.554 -4.499 1.00 89.38 324 ASP A CA 1
ATOM 2603 C C . ASP A 1 324 ? -6.625 7.352 -5.096 1.00 89.38 324 ASP A C 1
ATOM 2605 O O . ASP A 1 324 ? -5.424 7.200 -4.856 1.00 89.38 324 ASP A O 1
ATOM 2609 N N . VAL A 1 325 ? -7.323 6.480 -5.839 1.00 92.50 325 VAL A N 1
ATOM 2610 C CA . VAL A 1 325 ? -6.785 5.260 -6.446 1.00 92.50 325 VAL A CA 1
ATOM 2611 C C . VAL A 1 325 ? -6.830 5.354 -7.969 1.00 92.50 325 VAL A C 1
ATOM 2613 O O . VAL A 1 325 ? -7.900 5.279 -8.582 1.00 92.50 325 VAL A O 1
ATOM 2616 N N . ASP A 1 326 ? -5.648 5.417 -8.571 1.00 92.31 326 ASP A N 1
ATOM 2617 C CA . ASP A 1 326 ? -5.462 5.383 -10.015 1.00 92.31 326 ASP A CA 1
ATOM 2618 C C . ASP A 1 326 ? -5.269 3.946 -10.498 1.00 92.31 326 ASP A C 1
ATOM 2620 O O . ASP A 1 326 ? -4.505 3.169 -9.921 1.00 92.31 326 ASP A O 1
ATOM 2624 N N . PHE A 1 327 ? -5.960 3.587 -11.578 1.00 92.38 327 PHE A N 1
ATOM 2625 C CA . PHE A 1 327 ? -5.752 2.319 -12.268 1.00 92.38 327 PHE A CA 1
ATOM 2626 C C . PHE A 1 327 ? -4.844 2.532 -13.477 1.00 92.38 327 PHE A C 1
ATOM 2628 O O . PHE A 1 327 ? -5.124 3.370 -14.336 1.00 92.38 327 PHE A O 1
ATOM 2635 N N . HIS A 1 328 ? -3.779 1.741 -13.565 1.00 91.12 328 HIS A N 1
ATOM 2636 C CA . HIS A 1 328 ? -2.859 1.754 -14.691 1.00 91.12 328 HIS A CA 1
ATOM 2637 C C . HIS A 1 328 ? -2.756 0.350 -15.293 1.00 91.12 328 HIS A C 1
ATOM 2639 O O . HIS A 1 328 ? -2.245 -0.553 -14.625 1.00 91.12 328 HIS A O 1
ATOM 2645 N N . PRO A 1 329 ? -3.212 0.139 -16.538 1.00 89.44 329 PRO A N 1
ATOM 2646 C CA . PRO A 1 329 ? -2.987 -1.121 -17.226 1.00 89.44 329 PRO A CA 1
ATOM 2647 C C . PRO A 1 329 ? -1.500 -1.271 -17.563 1.00 89.44 329 PRO A C 1
ATOM 2649 O O . PRO A 1 329 ? -0.758 -0.285 -17.645 1.00 89.44 329 PRO A O 1
ATOM 2652 N N . PHE A 1 330 ? -1.063 -2.513 -17.740 1.00 87.44 330 PHE A N 1
ATOM 2653 C CA . PHE A 1 330 ? 0.345 -2.841 -17.928 1.00 87.44 330 PHE A CA 1
ATOM 2654 C C . PHE A 1 330 ? 0.956 -2.129 -19.140 1.00 87.44 330 PHE A C 1
ATOM 2656 O O . PHE A 1 330 ? 2.050 -1.577 -19.046 1.00 87.44 330 PHE A O 1
ATOM 2663 N N . GLU A 1 331 ? 0.215 -2.062 -20.245 1.00 84.31 331 GLU A N 1
ATOM 2664 C CA . GLU A 1 331 ? 0.637 -1.483 -21.522 1.00 84.31 331 GLU A CA 1
ATOM 2665 C C . GLU A 1 331 ? 0.938 0.016 -21.405 1.00 84.31 331 GLU A C 1
ATOM 2667 O O . GLU A 1 331 ? 1.850 0.523 -22.057 1.00 84.31 331 GLU A O 1
ATOM 2672 N N . ASN A 1 332 ? 0.211 0.725 -20.536 1.00 82.75 332 ASN A N 1
ATOM 2673 C CA . ASN A 1 332 ? 0.424 2.153 -20.304 1.00 82.75 332 ASN A CA 1
ATOM 2674 C C . ASN A 1 332 ? 1.683 2.422 -19.468 1.00 82.75 332 ASN A C 1
ATOM 2676 O O . ASN A 1 332 ? 2.285 3.487 -19.590 1.00 82.75 332 ASN A O 1
ATOM 2680 N N . VAL A 1 333 ? 2.067 1.482 -18.598 1.00 77.12 333 VAL A N 1
ATOM 2681 C CA . VAL A 1 333 ? 3.235 1.617 -17.712 1.00 77.12 333 VAL A CA 1
ATOM 2682 C C . VAL A 1 333 ? 4.502 1.103 -18.386 1.00 77.12 333 VAL A C 1
ATOM 2684 O O . VAL A 1 333 ? 5.555 1.724 -18.273 1.00 77.12 333 VAL A O 1
ATOM 2687 N N . GLU A 1 334 ? 4.414 -0.005 -19.120 1.00 71.94 334 GLU A N 1
ATOM 2688 C CA . GLU A 1 334 ? 5.524 -0.581 -19.884 1.00 71.94 334 GLU A CA 1
ATOM 2689 C C . GLU A 1 334 ? 5.653 0.049 -21.281 1.00 71.94 334 GLU A C 1
ATOM 2691 O O . GLU A 1 334 ? 6.132 -0.577 -22.226 1.00 71.94 334 GLU A O 1
ATOM 2696 N N . ALA A 1 335 ? 5.238 1.311 -21.417 1.00 56.66 335 ALA A N 1
ATOM 2697 C CA . ALA A 1 335 ? 5.353 2.087 -22.638 1.00 56.66 335 ALA A CA 1
ATOM 2698 C C . ALA A 1 335 ? 6.825 2.444 -22.893 1.00 56.66 335 ALA A C 1
ATOM 2700 O O . ALA A 1 335 ? 7.262 3.558 -22.616 1.00 56.66 335 ALA A O 1
ATOM 2701 N N . THR A 1 336 ? 7.606 1.460 -23.335 1.00 59.38 336 THR A N 1
ATOM 2702 C CA . THR A 1 336 ? 8.608 1.472 -24.415 1.00 59.38 336 THR A CA 1
ATOM 2703 C C . THR A 1 336 ? 9.572 0.303 -24.148 1.00 59.38 336 THR A C 1
ATOM 2705 O O . THR A 1 336 ? 10.212 0.276 -23.092 1.00 59.38 336 THR A O 1
ATOM 2708 N N . PRO A 1 337 ? 9.705 -0.677 -25.061 1.00 64.50 337 PRO A N 1
ATOM 2709 C CA . PRO A 1 337 ? 10.721 -1.717 -24.925 1.00 64.50 337 PRO A CA 1
ATOM 2710 C C . PRO A 1 337 ? 12.122 -1.093 -24.878 1.00 64.50 337 PRO A C 1
ATOM 2712 O O . PRO A 1 337 ? 12.356 -0.021 -25.435 1.00 64.50 337 PRO A O 1
ATOM 2715 N N . ALA A 1 338 ? 13.070 -1.761 -24.219 1.00 69.38 338 ALA A N 1
ATOM 2716 C CA . ALA A 1 338 ? 14.455 -1.306 -24.221 1.00 69.38 338 ALA A CA 1
ATOM 2717 C C . ALA A 1 338 ? 14.978 -1.250 -25.667 1.00 69.38 338 ALA A C 1
ATOM 2719 O O . ALA A 1 338 ? 14.960 -2.255 -26.375 1.00 69.38 338 ALA A O 1
ATOM 2720 N N . VAL A 1 339 ? 15.438 -0.074 -26.090 1.00 78.31 339 VAL A N 1
ATOM 2721 C CA . VAL A 1 339 ? 16.029 0.147 -27.414 1.00 78.31 339 VAL A CA 1
ATOM 2722 C C . VAL A 1 339 ? 17.540 -0.014 -27.298 1.00 78.31 339 VAL A C 1
ATOM 2724 O O . VAL A 1 339 ? 18.148 0.476 -26.340 1.00 78.31 339 VAL A O 1
ATOM 2727 N N . ALA A 1 340 ? 18.164 -0.721 -28.243 1.00 80.50 340 ALA A N 1
ATOM 2728 C CA . ALA A 1 340 ? 19.613 -0.846 -28.244 1.00 80.50 340 ALA A CA 1
ATOM 2729 C C . ALA A 1 340 ? 20.254 0.525 -28.488 1.00 80.50 340 ALA A C 1
ATOM 2731 O O . ALA A 1 340 ? 19.746 1.341 -29.251 1.00 80.50 340 ALA A O 1
ATOM 2732 N N . VAL A 1 341 ? 21.413 0.775 -27.874 1.00 78.44 341 VAL A N 1
ATOM 2733 C CA . VAL A 1 341 ? 22.133 2.053 -28.043 1.00 78.44 341 VAL A CA 1
ATOM 2734 C C . VAL A 1 341 ? 22.462 2.324 -29.515 1.00 78.44 341 VAL A C 1
ATOM 2736 O O . VAL A 1 341 ? 22.466 3.477 -29.933 1.00 78.44 341 VAL A O 1
ATOM 2739 N N . ALA A 1 342 ? 22.717 1.265 -30.289 1.00 79.31 342 ALA A N 1
ATOM 2740 C CA . ALA A 1 342 ? 22.982 1.359 -31.719 1.00 79.31 342 ALA A CA 1
ATOM 2741 C C . ALA A 1 342 ? 21.802 1.961 -32.493 1.00 79.31 342 ALA A C 1
ATOM 2743 O O . ALA A 1 342 ? 22.044 2.706 -33.430 1.00 79.31 342 ALA A O 1
ATOM 2744 N N . ASP A 1 343 ? 20.569 1.720 -32.046 1.00 79.50 343 ASP A N 1
ATOM 2745 C CA . ASP A 1 343 ? 19.342 2.103 -32.748 1.00 79.50 343 ASP A CA 1
ATOM 2746 C C . ASP A 1 343 ? 18.843 3.510 -32.351 1.00 79.50 343 ASP A C 1
ATOM 2748 O O . ASP A 1 343 ? 17.764 3.935 -32.758 1.00 79.50 343 ASP A O 1
ATOM 2752 N N . LEU A 1 344 ? 19.615 4.274 -31.562 1.00 76.06 344 LEU A N 1
ATOM 2753 C CA . LEU A 1 344 ? 19.266 5.627 -31.088 1.00 76.06 344 LEU A CA 1
ATOM 2754 C C . LEU A 1 344 ? 19.435 6.730 -32.157 1.00 76.06 344 LEU A C 1
ATOM 2756 O O . LEU A 1 344 ? 19.721 7.883 -31.826 1.00 76.06 344 LEU A O 1
ATOM 2760 N N . HIS A 1 345 ? 19.262 6.394 -33.437 1.00 67.06 345 HIS A N 1
ATOM 2761 C CA . HIS A 1 345 ? 19.639 7.237 -34.576 1.00 67.06 345 HIS A CA 1
ATOM 2762 C C . HIS A 1 345 ? 18.945 8.613 -34.614 1.00 67.06 345 HIS A C 1
ATOM 2764 O O . HIS A 1 345 ? 19.563 9.580 -35.052 1.00 67.06 345 HIS A O 1
ATOM 2770 N N . ASP A 1 346 ? 17.729 8.729 -34.067 1.00 67.25 346 ASP A N 1
ATOM 2771 C CA . ASP A 1 346 ? 16.899 9.943 -34.153 1.00 67.25 346 ASP A CA 1
ATOM 2772 C C . ASP A 1 346 ? 16.693 10.673 -32.807 1.00 67.25 346 ASP A C 1
ATOM 2774 O O . ASP A 1 346 ? 15.805 11.516 -32.672 1.00 67.25 346 ASP A O 1
ATOM 2778 N N . ALA A 1 347 ? 17.503 10.376 -31.780 1.00 79.50 347 ALA A N 1
ATOM 2779 C CA . ALA A 1 347 ? 17.295 10.903 -30.426 1.00 79.50 347 ALA A CA 1
ATOM 2780 C C . ALA A 1 347 ? 18.583 11.472 -29.783 1.00 79.50 347 ALA A C 1
ATOM 2782 O O . ALA A 1 347 ? 19.136 10.874 -28.853 1.00 79.50 347 ALA A O 1
ATOM 2783 N N . PRO A 1 348 ? 19.056 12.667 -30.200 1.00 83.19 348 PRO A N 1
ATOM 2784 C CA . PRO A 1 348 ? 20.340 13.227 -29.755 1.00 83.19 348 PRO A CA 1
ATOM 2785 C C . PRO A 1 348 ? 20.410 13.494 -28.244 1.00 83.19 348 PRO A C 1
ATOM 2787 O O . PRO A 1 348 ? 21.468 13.346 -27.632 1.00 83.19 348 PRO A O 1
ATOM 2790 N N . LEU A 1 349 ? 19.284 13.846 -27.611 1.00 86.19 349 LEU A N 1
ATOM 2791 C CA . LEU A 1 349 ? 19.215 14.003 -26.153 1.00 86.19 349 LEU A CA 1
ATOM 2792 C C . LEU A 1 349 ? 19.356 12.663 -25.419 1.00 86.19 349 LEU A C 1
ATOM 2794 O O . LEU A 1 349 ? 20.009 12.615 -24.379 1.00 86.19 349 LEU A O 1
ATOM 2798 N N . VAL A 1 350 ? 18.794 11.582 -25.968 1.00 87.56 350 VAL A N 1
ATOM 2799 C CA . VAL A 1 350 ? 18.899 10.237 -25.383 1.00 87.56 350 VAL A CA 1
ATOM 2800 C C . VAL A 1 350 ? 20.332 9.735 -25.492 1.00 87.56 350 VAL A C 1
ATOM 2802 O O . VAL A 1 350 ? 20.899 9.314 -24.487 1.00 87.56 350 VAL A O 1
ATOM 2805 N N . ALA A 1 351 ? 20.943 9.848 -26.675 1.00 87.19 351 ALA A N 1
ATOM 2806 C CA . ALA A 1 351 ? 22.341 9.477 -26.887 1.00 87.19 351 ALA A CA 1
ATOM 2807 C C . ALA A 1 351 ? 23.267 10.219 -25.910 1.00 87.19 351 ALA A C 1
ATOM 2809 O O . ALA A 1 351 ? 24.046 9.595 -25.191 1.00 87.19 351 ALA A O 1
ATOM 2810 N N . ARG A 1 352 ? 23.085 11.540 -25.773 1.00 89.50 352 ARG A N 1
ATOM 2811 C CA . ARG A 1 352 ? 23.847 12.346 -24.814 1.00 89.50 352 ARG A CA 1
ATOM 2812 C C . ARG A 1 352 ? 23.645 11.897 -23.365 1.00 89.50 352 ARG A C 1
ATOM 2814 O O . ARG A 1 352 ? 24.614 11.834 -22.616 1.00 89.50 352 ARG A O 1
ATOM 2821 N N . ALA A 1 353 ? 22.416 11.586 -22.952 1.00 91.44 353 ALA A N 1
ATOM 2822 C CA . ALA A 1 353 ? 22.151 11.090 -21.601 1.00 91.44 353 ALA A CA 1
ATOM 2823 C C . ALA A 1 353 ? 22.843 9.738 -21.342 1.00 91.44 353 ALA A C 1
ATOM 2825 O O . ALA A 1 353 ? 23.397 9.524 -20.261 1.00 91.44 353 ALA A O 1
ATOM 2826 N N . VAL A 1 354 ? 22.840 8.845 -22.339 1.00 91.12 354 VAL A N 1
ATOM 2827 C CA . VAL A 1 354 ? 23.496 7.529 -22.284 1.00 91.12 354 VAL A CA 1
ATOM 2828 C C . VAL A 1 354 ? 25.019 7.664 -22.191 1.00 91.12 354 VAL A C 1
ATOM 2830 O O . VAL A 1 354 ? 25.651 6.957 -21.405 1.00 91.12 354 VAL A O 1
ATOM 2833 N N . ASP A 1 355 ? 25.621 8.570 -22.953 1.00 91.69 355 ASP A N 1
ATOM 2834 C CA . ASP A 1 355 ? 27.070 8.782 -22.912 1.00 91.69 355 ASP A CA 1
ATOM 2835 C C . ASP A 1 355 ? 27.511 9.394 -21.579 1.00 91.69 355 ASP A C 1
ATOM 2837 O O . ASP A 1 355 ? 28.473 8.929 -20.965 1.00 91.69 355 ASP A O 1
ATOM 2841 N N . GLU A 1 356 ? 26.753 10.362 -21.061 1.00 95.12 356 GLU A N 1
ATOM 2842 C CA . GLU A 1 356 ? 27.024 10.967 -19.756 1.00 95.12 356 GLU A CA 1
ATOM 2843 C C . GLU A 1 356 ? 26.880 9.972 -18.602 1.00 95.12 356 GLU A C 1
ATOM 2845 O O . GLU A 1 356 ? 27.693 9.989 -17.676 1.00 95.12 356 GLU A O 1
ATOM 2850 N N . ILE A 1 357 ? 25.879 9.083 -18.634 1.00 95.12 357 ILE A N 1
ATOM 2851 C CA . ILE A 1 357 ? 25.715 8.091 -17.564 1.00 95.12 357 ILE A CA 1
ATOM 2852 C C . ILE A 1 357 ? 26.786 6.998 -17.623 1.00 95.12 357 ILE A C 1
ATOM 2854 O O . ILE A 1 357 ? 27.236 6.544 -16.571 1.00 95.12 357 ILE A O 1
ATOM 2858 N N . LYS A 1 358 ? 27.267 6.624 -18.819 1.00 94.19 358 LYS A N 1
ATOM 2859 C CA . LYS A 1 358 ? 28.440 5.745 -18.979 1.00 94.19 358 LYS A CA 1
ATOM 2860 C C . LYS A 1 358 ? 29.703 6.406 -18.432 1.00 94.19 358 LYS A C 1
ATOM 2862 O O . LYS A 1 358 ? 30.398 5.793 -17.627 1.00 94.19 358 LYS A O 1
ATOM 2867 N N . ALA A 1 359 ? 29.957 7.663 -18.798 1.00 95.56 359 ALA A N 1
ATOM 2868 C CA . ALA A 1 359 ? 31.102 8.415 -18.292 1.00 95.56 359 ALA A CA 1
ATOM 2869 C C . ALA A 1 359 ? 31.045 8.573 -16.764 1.00 95.56 359 ALA A C 1
ATOM 2871 O O . ALA A 1 359 ? 32.056 8.416 -16.079 1.00 95.56 359 ALA A O 1
ATOM 2872 N N . PHE A 1 360 ? 29.856 8.834 -16.209 1.00 95.62 360 PHE A N 1
ATOM 2873 C CA . PHE A 1 360 ? 29.674 8.930 -14.764 1.00 95.62 360 PHE A CA 1
ATOM 2874 C C . PHE A 1 360 ? 29.868 7.582 -14.058 1.00 95.62 360 PHE A C 1
ATOM 2876 O O . PHE A 1 360 ? 30.519 7.545 -13.017 1.00 95.62 360 PHE A O 1
ATOM 2883 N N . ARG A 1 361 ? 29.378 6.475 -14.632 1.00 95.00 361 ARG A N 1
ATOM 2884 C CA . ARG A 1 361 ? 29.657 5.115 -14.143 1.00 95.00 361 ARG A CA 1
ATOM 2885 C C . ARG A 1 361 ? 31.157 4.851 -14.091 1.00 95.00 361 ARG A C 1
ATOM 2887 O O . ARG A 1 361 ? 31.648 4.399 -13.064 1.00 95.00 361 ARG A O 1
ATOM 2894 N N . ASP A 1 362 ? 31.875 5.136 -15.172 1.00 95.06 362 ASP A N 1
ATOM 2895 C CA . ASP A 1 362 ? 33.309 4.845 -15.259 1.00 95.06 362 ASP A CA 1
ATOM 2896 C C . ASP A 1 362 ? 34.102 5.663 -14.235 1.00 95.06 362 ASP A C 1
ATOM 2898 O O . ASP A 1 362 ? 34.952 5.118 -13.531 1.00 95.06 362 ASP A O 1
ATOM 2902 N N . GLN A 1 363 ? 33.752 6.942 -14.064 1.00 93.19 363 GLN A N 1
ATOM 2903 C CA . GLN A 1 363 ? 34.308 7.785 -13.006 1.00 93.19 363 GLN A CA 1
ATOM 2904 C C . GLN A 1 363 ? 33.977 7.249 -11.604 1.00 93.19 363 GLN A C 1
ATOM 2906 O O . GLN A 1 363 ? 34.831 7.262 -10.718 1.00 93.19 363 GLN A O 1
ATOM 2911 N N . PHE A 1 364 ? 32.742 6.789 -11.387 1.00 91.69 364 PHE A N 1
ATOM 2912 C CA . PHE A 1 364 ? 32.307 6.247 -10.105 1.00 91.69 364 PHE A CA 1
ATOM 2913 C C . PHE A 1 364 ? 33.077 4.971 -9.743 1.00 91.69 364 PHE A C 1
ATOM 2915 O O . PHE A 1 364 ? 33.649 4.908 -8.662 1.00 91.69 364 PHE A O 1
ATOM 2922 N N . VAL A 1 365 ? 33.168 4.000 -10.656 1.00 90.88 365 VAL A N 1
ATOM 2923 C CA . VAL A 1 365 ? 33.892 2.732 -10.438 1.00 90.88 365 VAL A CA 1
ATOM 2924 C C . VAL A 1 365 ? 35.376 2.982 -10.148 1.00 90.88 365 VAL A C 1
ATOM 2926 O O . VAL A 1 365 ? 35.968 2.335 -9.287 1.00 90.88 365 VAL A O 1
ATOM 2929 N N . GLN A 1 366 ? 35.986 3.966 -10.813 1.00 90.00 366 GLN A N 1
ATOM 2930 C CA . GLN A 1 366 ? 37.369 4.357 -10.528 1.00 90.00 366 GLN A CA 1
ATOM 2931 C C . GLN A 1 366 ? 37.539 5.016 -9.151 1.00 90.00 366 GLN A C 1
ATOM 2933 O O . GLN A 1 366 ? 38.613 4.916 -8.567 1.00 90.00 366 GLN A O 1
ATOM 2938 N N . GLY A 1 367 ? 36.516 5.700 -8.631 1.00 86.19 367 GLY A N 1
ATOM 2939 C CA . GLY A 1 367 ? 36.607 6.501 -7.407 1.00 86.19 367 GLY A CA 1
ATOM 2940 C C . GLY A 1 367 ? 35.967 5.893 -6.157 1.00 86.19 367 GLY A C 1
ATOM 2941 O O . GLY A 1 367 ? 36.231 6.376 -5.058 1.00 86.19 367 GLY A O 1
ATOM 2942 N N . GLU A 1 368 ? 35.133 4.857 -6.278 1.00 84.81 368 GLU A N 1
ATOM 2943 C CA . GLU A 1 368 ? 34.273 4.383 -5.180 1.00 84.81 368 GLU A CA 1
ATOM 2944 C C . GLU A 1 368 ? 35.046 3.900 -3.943 1.00 84.81 368 GLU A C 1
ATOM 2946 O O . GLU A 1 368 ? 34.567 4.036 -2.817 1.00 84.81 368 GLU A O 1
ATOM 2951 N N . HIS A 1 369 ? 36.261 3.390 -4.146 1.00 83.62 369 HIS A N 1
ATOM 2952 C CA . HIS A 1 369 ? 37.141 2.877 -3.097 1.00 83.62 369 HIS A CA 1
ATOM 2953 C C . HIS A 1 369 ? 37.991 3.965 -2.421 1.00 83.62 369 HIS A C 1
ATOM 2955 O O . HIS A 1 369 ? 38.608 3.702 -1.391 1.00 83.62 369 HIS A O 1
ATOM 2961 N N . LEU A 1 370 ? 38.039 5.177 -2.986 1.00 86.12 370 LEU A N 1
ATOM 2962 C CA . LEU A 1 370 ? 38.844 6.289 -2.468 1.00 86.12 370 LEU A CA 1
ATOM 2963 C C . LEU A 1 370 ? 38.150 7.051 -1.330 1.00 86.12 370 LEU A C 1
ATOM 2965 O O . LEU A 1 370 ? 38.776 7.881 -0.676 1.00 86.12 370 LEU A O 1
ATOM 2969 N N . GLY A 1 371 ? 36.859 6.800 -1.102 1.00 83.25 371 GLY A N 1
ATOM 2970 C CA . GLY A 1 371 ? 36.063 7.491 -0.092 1.00 83.25 371 GLY A CA 1
ATOM 2971 C C . GLY A 1 371 ? 35.172 6.556 0.719 1.00 83.25 371 GLY A C 1
ATOM 2972 O O . GLY A 1 371 ? 35.213 5.336 0.605 1.00 83.25 371 GLY A O 1
ATOM 2973 N N . GLU A 1 372 ? 34.301 7.144 1.535 1.00 85.06 372 GLU A N 1
ATOM 2974 C CA . GLU A 1 372 ? 33.418 6.403 2.445 1.00 85.06 372 GLU A CA 1
ATOM 2975 C C . GLU A 1 372 ? 32.078 6.011 1.796 1.00 85.06 372 GLU A C 1
ATOM 2977 O O . GLU A 1 372 ? 31.055 5.899 2.478 1.00 85.06 372 GLU A O 1
ATOM 2982 N N . VAL A 1 373 ? 32.042 5.824 0.470 1.00 84.81 373 VAL A N 1
ATOM 2983 C CA . VAL A 1 373 ? 30.797 5.582 -0.283 1.00 84.81 373 VAL A CA 1
ATOM 2984 C C . VAL A 1 373 ? 30.064 4.351 0.254 1.00 84.81 373 VAL A C 1
ATOM 2986 O O . VAL A 1 373 ? 28.903 4.451 0.646 1.00 84.81 373 VAL A O 1
ATOM 2989 N N . GLY A 1 374 ? 30.750 3.212 0.367 1.00 75.06 374 GLY A N 1
ATOM 2990 C CA . GLY A 1 374 ? 30.159 1.967 0.874 1.00 75.06 374 GLY A CA 1
ATOM 2991 C C . GLY A 1 374 ? 29.946 1.916 2.394 1.00 75.06 374 GLY A C 1
ATOM 2992 O O . GLY A 1 374 ? 29.189 1.073 2.875 1.00 75.06 374 GLY A O 1
ATOM 2993 N N . GLN A 1 375 ? 30.598 2.798 3.161 1.00 77.06 375 GLN A N 1
ATOM 2994 C CA . GLN A 1 375 ? 30.569 2.770 4.631 1.00 77.06 375 GLN A CA 1
ATOM 2995 C C . GLN A 1 375 ? 29.552 3.753 5.215 1.00 77.06 375 GLN A C 1
ATOM 2997 O O . GLN A 1 375 ? 28.747 3.380 6.072 1.00 77.06 375 GLN A O 1
ATOM 3002 N N . PHE A 1 376 ? 29.569 5.001 4.743 1.00 82.19 376 PHE A N 1
ATOM 3003 C CA . PHE A 1 376 ? 28.759 6.088 5.282 1.00 82.19 376 PHE A CA 1
ATOM 3004 C C . PHE A 1 376 ? 27.612 6.474 4.343 1.00 82.19 376 PHE A C 1
ATOM 3006 O O . PHE A 1 376 ? 26.447 6.466 4.755 1.00 82.19 376 PHE A O 1
ATOM 3013 N N . TRP A 1 377 ? 27.920 6.770 3.076 1.00 83.75 377 TRP A N 1
ATOM 3014 C CA . TRP A 1 377 ? 26.944 7.326 2.133 1.00 83.75 377 TRP A CA 1
ATOM 3015 C C . TRP A 1 377 ? 25.906 6.301 1.667 1.00 83.75 377 TRP A C 1
ATOM 3017 O O . TRP A 1 377 ? 24.735 6.646 1.550 1.00 83.75 377 TRP A O 1
ATOM 3027 N N . LEU A 1 378 ? 26.292 5.035 1.495 1.00 82.88 378 LEU A N 1
ATOM 3028 C CA . LEU A 1 378 ? 25.420 3.912 1.125 1.00 82.88 378 LEU A CA 1
ATOM 3029 C C . LEU A 1 378 ? 25.291 2.896 2.272 1.00 82.88 378 LEU A C 1
ATOM 3031 O O . LEU A 1 378 ? 25.265 1.684 2.072 1.00 82.88 378 LEU A O 1
ATOM 3035 N N . ARG A 1 379 ? 25.228 3.389 3.515 1.00 70.56 379 ARG A N 1
ATOM 3036 C CA . ARG A 1 379 ? 25.230 2.568 4.741 1.00 70.56 379 ARG A CA 1
ATOM 3037 C C . ARG A 1 379 ? 24.046 1.607 4.900 1.00 70.56 379 ARG A C 1
ATOM 3039 O O . ARG A 1 379 ? 24.068 0.795 5.823 1.00 70.56 379 ARG A O 1
ATOM 3046 N N . LYS A 1 380 ? 22.967 1.765 4.122 1.00 69.12 380 LYS A N 1
ATOM 3047 C CA . LYS A 1 380 ? 21.795 0.884 4.171 1.00 69.12 380 LYS A CA 1
ATOM 3048 C C . LYS A 1 380 ? 21.964 -0.170 3.086 1.00 69.12 380 LYS A C 1
ATOM 3050 O O . LYS A 1 380 ? 22.459 -1.239 3.395 1.00 69.12 380 LYS A O 1
ATOM 3055 N N . SER A 1 381 ? 21.574 0.085 1.843 1.00 70.00 381 SER A N 1
ATOM 3056 C CA . SER A 1 381 ? 21.566 -0.929 0.784 1.00 70.00 381 SER A CA 1
ATOM 3057 C C . SER A 1 381 ? 22.956 -1.313 0.281 1.00 70.00 381 SER A C 1
ATOM 3059 O O . SER A 1 381 ? 23.097 -2.395 -0.279 1.00 70.00 381 SER A O 1
ATOM 3061 N N . ARG A 1 382 ? 23.958 -0.431 0.438 1.00 76.00 382 ARG A N 1
ATOM 3062 C CA . ARG A 1 382 ? 25.271 -0.516 -0.232 1.00 76.00 382 ARG A CA 1
ATOM 3063 C C . ARG A 1 382 ? 25.186 -0.609 -1.758 1.00 76.00 382 ARG A C 1
ATOM 3065 O O . ARG A 1 382 ? 26.176 -0.938 -2.401 1.00 76.00 382 ARG A O 1
ATOM 3072 N N . LYS A 1 383 ? 24.021 -0.310 -2.337 1.00 81.12 383 LYS A N 1
ATOM 3073 C CA . LYS A 1 383 ? 23.792 -0.350 -3.776 1.00 81.12 383 LYS A CA 1
ATOM 3074 C C . LYS A 1 383 ? 23.863 1.076 -4.332 1.00 81.12 383 LYS A C 1
ATOM 3076 O O . LYS A 1 383 ? 22.979 1.881 -4.013 1.00 81.12 383 LYS A O 1
ATOM 3081 N N . PRO A 1 384 ? 24.901 1.419 -5.113 1.00 87.44 384 PRO A N 1
ATOM 3082 C CA . PRO A 1 384 ? 24.980 2.720 -5.756 1.00 87.44 384 PRO A CA 1
ATOM 3083 C C . PRO A 1 384 ? 23.931 2.810 -6.862 1.00 87.44 384 PRO A C 1
ATOM 3085 O O . PRO A 1 384 ? 23.767 1.897 -7.660 1.00 87.44 384 PRO A O 1
ATOM 3088 N N . VAL A 1 385 ? 23.226 3.932 -6.902 1.00 91.69 385 VAL A N 1
ATOM 3089 C CA . VAL A 1 385 ? 22.333 4.314 -7.992 1.00 91.69 385 VAL A CA 1
ATOM 3090 C C . VAL A 1 385 ? 22.808 5.669 -8.483 1.00 91.69 385 VAL A C 1
ATOM 3092 O O . VAL A 1 385 ? 22.959 6.603 -7.691 1.00 91.69 385 VAL A O 1
ATOM 3095 N N . LEU A 1 386 ? 23.054 5.768 -9.783 1.00 95.56 386 LEU A N 1
ATOM 3096 C CA . LEU A 1 386 ? 23.526 6.969 -10.457 1.00 95.56 386 LEU A CA 1
ATOM 3097 C C . LEU A 1 386 ? 22.397 7.547 -11.305 1.00 95.56 386 LEU A C 1
ATOM 3099 O O . LEU A 1 386 ? 21.643 6.812 -11.940 1.00 95.56 386 LEU A O 1
ATOM 3103 N N . ALA A 1 387 ? 22.296 8.868 -11.338 1.00 97.25 387 ALA A N 1
ATOM 3104 C CA . ALA A 1 387 ? 21.360 9.585 -12.183 1.00 97.25 387 ALA A CA 1
ATOM 3105 C C . ALA A 1 387 ? 22.050 10.747 -12.898 1.00 97.25 387 ALA A C 1
ATOM 3107 O O . ALA A 1 387 ? 22.927 11.414 -12.343 1.00 97.25 387 ALA A O 1
ATOM 3108 N N . VAL A 1 388 ? 21.613 11.003 -14.126 1.00 97.06 388 VAL A N 1
ATOM 3109 C CA . VAL A 1 388 ? 22.041 12.133 -14.949 1.00 97.06 388 VAL A CA 1
ATOM 3110 C C . VAL A 1 388 ? 20.803 12.867 -15.437 1.00 97.06 388 VAL A C 1
ATOM 3112 O O . VAL A 1 388 ? 19.954 12.278 -16.097 1.00 97.06 388 VAL A O 1
ATOM 3115 N N . LEU A 1 389 ? 20.706 14.154 -15.127 1.00 96.19 389 LEU A N 1
ATOM 3116 C CA . LEU A 1 389 ? 19.625 15.042 -15.533 1.00 96.19 389 LEU A CA 1
ATOM 3117 C C . LEU A 1 389 ? 20.125 16.002 -16.616 1.00 96.19 389 LEU A C 1
ATOM 3119 O O . LEU A 1 389 ? 21.082 16.746 -16.397 1.00 96.19 389 LEU A O 1
ATOM 3123 N N . LEU A 1 390 ? 19.450 16.005 -17.763 1.00 95.38 390 LEU A N 1
ATOM 3124 C CA . LEU A 1 390 ? 19.650 16.972 -18.836 1.00 95.38 390 LEU A CA 1
ATOM 3125 C C . LEU A 1 390 ? 18.665 18.131 -18.680 1.00 95.38 390 LEU A C 1
ATOM 3127 O O . LEU A 1 390 ? 17.442 17.943 -18.684 1.00 95.38 390 LEU A O 1
ATOM 3131 N N . VAL A 1 391 ? 19.216 19.334 -18.573 1.00 93.44 391 VAL A N 1
ATOM 3132 C CA . VAL A 1 391 ? 18.480 20.586 -18.422 1.00 93.44 391 VAL A CA 1
ATOM 3133 C C . VAL A 1 391 ? 18.722 21.457 -19.638 1.00 93.44 391 VAL A C 1
ATOM 3135 O O . VAL A 1 391 ? 19.860 21.771 -19.960 1.00 93.44 391 VAL A O 1
ATOM 3138 N N . GLU A 1 392 ? 17.657 21.887 -20.295 1.00 91.69 392 GLU A N 1
ATOM 3139 C CA . GLU A 1 392 ? 17.736 22.834 -21.400 1.00 91.69 392 GLU A CA 1
ATOM 3140 C C . GLU A 1 392 ? 17.476 24.253 -20.891 1.00 91.69 392 GLU A C 1
ATOM 3142 O O . GLU A 1 392 ? 16.416 24.555 -20.332 1.00 91.69 392 GLU A O 1
ATOM 3147 N N . LYS A 1 393 ? 18.455 25.132 -21.094 1.00 86.50 393 LYS A N 1
ATOM 3148 C CA . LYS A 1 393 ? 18.424 26.523 -20.656 1.00 86.50 393 LYS A CA 1
ATOM 3149 C C . LYS A 1 393 ? 18.659 27.455 -21.835 1.00 86.50 393 LYS A C 1
ATOM 3151 O O . LYS A 1 393 ? 19.470 27.171 -22.708 1.00 86.50 393 LYS A O 1
ATOM 3156 N N . ARG A 1 394 ? 17.974 28.600 -21.826 1.00 82.50 394 ARG A N 1
ATOM 3157 C CA . ARG A 1 394 ? 18.295 29.719 -22.715 1.00 82.50 394 ARG A CA 1
ATOM 3158 C C . ARG A 1 394 ? 19.350 30.596 -22.055 1.00 82.50 394 ARG A C 1
ATOM 3160 O O . ARG A 1 394 ? 19.157 31.044 -20.923 1.00 82.50 394 ARG A O 1
ATOM 3167 N N . THR A 1 395 ? 20.470 30.804 -22.729 1.00 76.88 395 THR A N 1
ATOM 3168 C CA . THR A 1 395 ? 21.513 31.732 -22.289 1.00 76.88 395 THR A CA 1
ATOM 3169 C C . THR A 1 395 ? 21.028 33.177 -22.422 1.00 76.88 395 THR A C 1
ATOM 3171 O O . THR A 1 395 ? 20.022 33.463 -23.073 1.00 76.88 395 THR A O 1
ATOM 3174 N N . SER A 1 396 ? 21.760 34.119 -21.825 1.00 73.94 396 SER A N 1
ATOM 3175 C CA . SER A 1 396 ? 21.511 35.557 -21.994 1.00 73.94 396 SER A CA 1
ATOM 3176 C C . SER A 1 396 ? 21.637 36.028 -23.451 1.00 73.94 396 SER A C 1
ATOM 3178 O O . SER A 1 396 ? 21.054 37.050 -23.797 1.00 73.94 396 SER A O 1
ATOM 3180 N N . SER A 1 397 ? 22.344 35.276 -24.307 1.00 76.00 397 SER A N 1
ATOM 3181 C CA . SER A 1 397 ? 22.415 35.490 -25.761 1.00 76.00 397 SER A CA 1
ATOM 3182 C C . SER A 1 397 ? 21.198 34.957 -26.530 1.00 76.00 397 SER A C 1
ATOM 3184 O O . SER A 1 397 ? 21.069 35.230 -27.718 1.00 76.00 397 SER A O 1
ATOM 3186 N N . GLY A 1 398 ? 20.290 34.228 -25.869 1.00 76.50 398 GLY A N 1
ATOM 3187 C CA . GLY A 1 398 ? 19.119 33.599 -26.484 1.00 76.50 398 GLY A CA 1
ATOM 3188 C C . GLY A 1 398 ? 19.355 32.175 -27.001 1.00 76.50 398 GLY A C 1
ATOM 3189 O O . GLY A 1 398 ? 18.392 31.526 -27.415 1.00 76.50 398 GLY A O 1
ATOM 3190 N N . ASP A 1 399 ? 20.587 31.665 -26.926 1.00 82.31 399 ASP A N 1
ATOM 3191 C CA . ASP A 1 399 ? 20.946 30.324 -27.391 1.00 82.31 399 ASP A CA 1
ATOM 3192 C C . ASP A 1 399 ? 20.465 29.238 -26.430 1.00 82.31 399 ASP A C 1
ATOM 3194 O O . ASP A 1 399 ? 20.444 29.404 -25.208 1.00 82.31 399 ASP A O 1
ATOM 3198 N N . VAL A 1 400 ? 20.090 28.089 -26.987 1.00 83.38 400 VAL A N 1
ATOM 3199 C CA . VAL A 1 400 ? 19.658 26.927 -26.212 1.00 83.38 400 VAL A CA 1
ATOM 3200 C C . VAL A 1 400 ? 20.877 26.081 -25.849 1.00 83.38 400 VAL A C 1
ATOM 3202 O O . VAL A 1 400 ? 21.505 25.472 -26.711 1.00 83.38 400 VAL A O 1
ATOM 3205 N N . GLN A 1 401 ? 21.200 26.017 -24.560 1.00 88.19 401 GLN A N 1
ATOM 3206 C CA . GLN A 1 401 ? 22.266 25.188 -24.015 1.00 88.19 401 GLN A CA 1
ATOM 3207 C C . GLN A 1 401 ? 21.686 24.054 -23.172 1.00 88.19 401 GLN A C 1
ATOM 3209 O O . GLN A 1 401 ? 20.864 24.270 -22.283 1.00 88.19 401 GLN A O 1
ATOM 3214 N N . VAL A 1 402 ? 22.173 22.837 -23.409 1.00 89.69 402 VAL A N 1
ATOM 3215 C CA . VAL A 1 402 ? 21.866 21.682 -22.562 1.00 89.69 402 VAL A CA 1
ATOM 3216 C C . VAL A 1 402 ? 22.976 21.504 -21.526 1.00 89.69 402 VAL A C 1
ATOM 3218 O O . VAL A 1 402 ? 24.137 21.274 -21.880 1.00 89.69 402 VAL A O 1
ATOM 3221 N N . VAL A 1 403 ? 22.604 21.613 -20.255 1.00 92.38 403 VAL A N 1
ATOM 3222 C CA . VAL A 1 403 ? 23.446 21.460 -19.064 1.00 92.38 403 VAL A CA 1
ATOM 3223 C C . VAL A 1 403 ? 23.169 20.102 -18.421 1.00 92.38 403 VAL A C 1
ATOM 3225 O O . VAL A 1 403 ? 22.036 19.621 -18.422 1.00 92.38 403 VAL A O 1
ATOM 3228 N N . VAL A 1 404 ? 24.212 19.471 -17.885 1.00 94.56 404 VAL A N 1
ATOM 3229 C CA . VAL A 1 404 ? 24.150 18.128 -17.298 1.00 94.56 404 VAL A CA 1
ATOM 3230 C C . VAL A 1 404 ? 24.352 18.224 -15.790 1.00 94.56 404 VAL A C 1
ATOM 3232 O O . VAL A 1 404 ? 25.342 18.793 -15.335 1.00 94.56 404 VAL A O 1
ATOM 3235 N N . HIS A 1 405 ? 23.448 17.631 -15.014 1.00 95.75 405 HIS A N 1
ATOM 3236 C CA . HIS A 1 405 ? 23.581 17.506 -13.563 1.00 95.75 405 HIS A CA 1
ATOM 3237 C C . HIS A 1 405 ? 23.606 16.034 -13.163 1.00 95.75 405 HIS A C 1
ATOM 3239 O O . HIS A 1 405 ? 22.749 15.254 -13.570 1.00 95.75 405 HIS A O 1
ATOM 3245 N N . ARG A 1 406 ? 24.598 15.649 -12.362 1.00 96.00 406 ARG A N 1
ATOM 3246 C CA . ARG A 1 406 ? 24.783 14.274 -11.885 1.00 96.00 406 ARG A CA 1
ATOM 3247 C C . ARG A 1 406 ? 24.272 14.148 -10.456 1.00 96.00 406 ARG A C 1
ATOM 3249 O O . ARG A 1 406 ? 24.386 15.087 -9.674 1.00 96.00 406 ARG A O 1
ATOM 3256 N N . GLY A 1 407 ? 23.741 12.985 -10.111 1.00 94.56 407 GLY A N 1
ATOM 3257 C CA . GLY A 1 407 ? 23.295 12.668 -8.761 1.00 94.56 407 GLY A CA 1
ATOM 3258 C C . GLY A 1 407 ? 23.555 11.209 -8.424 1.00 94.56 407 GLY A C 1
ATOM 3259 O O . GLY A 1 407 ? 23.448 10.336 -9.277 1.00 94.56 407 GLY A O 1
ATOM 3260 N N . MET A 1 408 ? 23.884 10.942 -7.165 1.00 94.06 408 MET A N 1
ATOM 3261 C CA . MET A 1 408 ? 23.980 9.591 -6.607 1.00 94.06 408 MET A CA 1
ATOM 3262 C C . MET A 1 408 ? 23.031 9.476 -5.416 1.00 94.06 408 MET A C 1
ATOM 3264 O O . MET A 1 408 ? 22.772 10.471 -4.729 1.00 94.06 408 MET A O 1
ATOM 3268 N N . ASN A 1 409 ? 22.490 8.287 -5.165 1.00 90.38 409 ASN A N 1
ATOM 3269 C CA . ASN A 1 409 ? 21.715 8.043 -3.954 1.00 90.38 409 ASN A CA 1
ATOM 3270 C C . ASN A 1 409 ? 22.562 8.236 -2.682 1.00 90.38 409 ASN A C 1
ATOM 3272 O O . ASN A 1 409 ? 23.771 8.023 -2.656 1.00 90.38 409 ASN A O 1
ATOM 3276 N N . CYS A 1 410 ? 21.899 8.647 -1.604 1.00 87.56 410 CYS A N 1
ATOM 3277 C CA . CYS A 1 410 ? 22.515 8.849 -0.300 1.00 87.56 410 CYS A CA 1
ATOM 3278 C C . CYS A 1 410 ? 21.591 8.322 0.799 1.00 87.56 410 CYS A C 1
ATOM 3280 O O . CYS A 1 410 ? 20.399 8.619 0.847 1.00 87.56 410 CYS A O 1
ATOM 3282 N N . GLU A 1 411 ? 22.132 7.520 1.703 1.00 81.31 411 GLU A N 1
ATOM 3283 C CA . GLU A 1 411 ? 21.381 6.728 2.674 1.00 81.31 411 GLU A CA 1
ATOM 3284 C C . GLU A 1 411 ? 21.667 7.119 4.123 1.00 81.31 411 GLU A C 1
ATOM 3286 O O . GLU A 1 411 ? 21.339 6.378 5.059 1.00 81.31 411 GLU A O 1
ATOM 3291 N N . VAL A 1 412 ? 22.245 8.300 4.319 1.00 76.69 412 VAL A N 1
ATOM 3292 C CA . VAL A 1 412 ? 22.513 8.852 5.644 1.00 76.69 412 VAL A CA 1
ATOM 3293 C C . VAL A 1 412 ? 21.204 9.090 6.408 1.00 76.69 412 VAL A C 1
ATOM 3295 O O . VAL A 1 412 ? 20.130 9.287 5.833 1.00 76.69 412 VAL A O 1
ATOM 3298 N N . SER A 1 413 ? 21.259 8.978 7.735 1.00 64.56 413 SER A N 1
ATOM 3299 C CA . SER A 1 413 ? 20.087 9.140 8.601 1.00 64.56 413 SER A CA 1
ATOM 3300 C C . SER A 1 413 ? 19.700 10.616 8.724 1.00 64.56 413 SER A C 1
ATOM 3302 O O . SER A 1 413 ? 19.968 11.239 9.744 1.00 64.56 413 SER A O 1
ATOM 3304 N N . MET A 1 414 ? 19.072 11.173 7.689 1.00 59.81 414 MET A N 1
ATOM 3305 C CA . MET A 1 414 ? 18.449 12.500 7.740 1.00 59.81 414 MET A CA 1
ATOM 3306 C C . MET A 1 414 ? 17.022 12.407 8.304 1.00 59.81 414 MET A C 1
ATOM 3308 O O . MET A 1 414 ? 16.383 11.359 8.147 1.00 59.81 414 MET A O 1
ATOM 3312 N N . PRO A 1 415 ? 16.474 13.488 8.896 1.00 46.38 415 PRO A N 1
ATOM 3313 C CA . PRO A 1 415 ? 15.066 13.552 9.307 1.00 46.38 415 PRO A CA 1
ATOM 3314 C C . PRO A 1 415 ? 14.086 13.199 8.175 1.00 46.38 415 PRO A C 1
ATOM 3316 O O . PRO A 1 415 ? 13.023 12.636 8.417 1.00 46.38 415 PRO A O 1
ATOM 3319 N N . THR A 1 416 ? 14.479 13.474 6.929 1.00 53.41 416 THR A N 1
ATOM 3320 C CA . THR A 1 416 ? 13.722 13.215 5.695 1.00 53.41 416 THR A CA 1
ATOM 3321 C C . THR A 1 416 ? 13.987 11.838 5.066 1.00 53.41 416 THR A C 1
ATOM 3323 O O . THR A 1 416 ? 13.365 11.492 4.062 1.00 53.41 416 THR A O 1
ATOM 3326 N N . GLY A 1 417 ? 14.869 11.020 5.652 1.00 69.44 417 GLY A N 1
ATOM 3327 C CA . GLY A 1 417 ? 15.218 9.686 5.154 1.00 69.44 417 GLY A CA 1
ATOM 3328 C C . GLY A 1 417 ? 16.321 9.672 4.089 1.00 69.44 417 GLY A C 1
ATOM 3329 O O . GLY A 1 417 ? 17.107 10.606 3.976 1.00 69.44 417 GLY A O 1
ATOM 3330 N N . SER A 1 418 ? 16.420 8.564 3.342 1.00 75.31 418 SER A N 1
ATOM 3331 C CA . SER A 1 418 ? 17.384 8.432 2.238 1.00 75.31 418 SER A CA 1
ATOM 3332 C C . SER A 1 418 ? 16.990 9.328 1.054 1.00 75.31 418 SER A C 1
ATOM 3334 O O . SER A 1 418 ? 15.800 9.515 0.776 1.00 75.31 418 SER A O 1
ATOM 3336 N N . LEU A 1 419 ? 17.980 9.837 0.325 1.00 82.94 419 LEU A N 1
ATOM 3337 C CA . LEU A 1 419 ? 17.834 10.614 -0.902 1.00 82.94 419 LEU A CA 1
ATOM 3338 C C . LEU A 1 419 ? 18.077 9.716 -2.124 1.00 82.94 419 LEU A C 1
ATOM 3340 O O . LEU A 1 419 ? 19.089 9.021 -2.193 1.00 82.94 419 LEU A O 1
ATOM 3344 N N . CYS A 1 420 ? 17.149 9.725 -3.081 1.00 89.38 420 CYS A N 1
ATOM 3345 C CA . CYS A 1 420 ? 17.300 8.974 -4.334 1.00 89.38 420 CYS A CA 1
ATOM 3346 C C . CYS A 1 420 ? 18.228 9.727 -5.299 1.00 89.38 420 CYS A C 1
ATOM 3348 O O . CYS A 1 420 ? 18.337 10.952 -5.205 1.00 89.38 420 CYS A O 1
ATOM 3350 N N . ALA A 1 421 ? 18.870 9.015 -6.226 1.00 91.69 421 ALA A N 1
ATOM 3351 C CA . ALA A 1 421 ? 19.835 9.595 -7.161 1.00 91.69 421 ALA A CA 1
ATOM 3352 C C . ALA A 1 421 ? 19.211 10.699 -8.028 1.00 91.69 421 ALA A C 1
ATOM 3354 O O . ALA A 1 421 ? 19.800 11.758 -8.226 1.00 91.69 421 ALA A O 1
ATOM 3355 N N . GLU A 1 422 ? 17.971 10.483 -8.454 1.00 93.75 422 GLU A N 1
ATOM 3356 C CA . GLU A 1 422 ? 17.170 11.383 -9.275 1.00 93.75 422 GLU A CA 1
ATOM 3357 C C . GLU A 1 422 ? 16.859 12.680 -8.535 1.00 93.75 422 GLU A C 1
ATOM 3359 O O . GLU A 1 422 ? 17.063 13.777 -9.052 1.00 93.75 422 GLU A O 1
ATOM 3364 N N . ARG A 1 423 ? 16.415 12.554 -7.277 1.00 91.31 423 ARG A N 1
ATOM 3365 C CA . ARG A 1 423 ? 16.152 13.706 -6.406 1.00 91.31 423 ARG A CA 1
ATOM 3366 C C . ARG A 1 423 ? 17.429 14.483 -6.125 1.00 91.31 423 ARG A C 1
ATOM 3368 O O . ARG A 1 423 ? 17.370 15.704 -6.057 1.00 91.31 423 ARG A O 1
ATOM 3375 N N . ASN A 1 424 ? 18.559 13.792 -5.984 1.00 93.38 424 ASN A N 1
ATOM 3376 C CA . ASN A 1 424 ? 19.849 14.444 -5.817 1.00 93.38 424 ASN A CA 1
ATOM 3377 C C . ASN A 1 424 ? 20.237 15.227 -7.083 1.00 93.38 424 ASN A C 1
ATOM 3379 O O . ASN A 1 424 ? 20.522 16.411 -6.982 1.00 93.38 424 ASN A O 1
ATOM 3383 N N . ALA A 1 425 ? 20.125 14.629 -8.275 1.00 95.06 425 ALA A N 1
ATOM 3384 C CA . ALA A 1 425 ? 20.415 15.309 -9.542 1.00 95.06 425 ALA A CA 1
ATOM 3385 C C . ALA A 1 425 ? 19.525 16.550 -9.766 1.00 95.06 425 ALA A C 1
ATOM 3387 O O . ALA A 1 425 ? 20.024 17.613 -10.136 1.00 95.06 425 ALA A O 1
ATOM 3388 N N . ILE A 1 426 ? 18.218 16.443 -9.488 1.00 94.12 426 ILE A N 1
ATOM 3389 C CA . ILE A 1 426 ? 17.270 17.570 -9.562 1.00 94.12 426 ILE A CA 1
ATOM 3390 C C . ILE A 1 426 ? 17.605 18.636 -8.513 1.00 94.12 426 ILE A C 1
ATOM 3392 O O . ILE A 1 426 ? 17.610 19.826 -8.823 1.00 94.12 426 ILE A O 1
ATOM 3396 N N . GLY A 1 427 ? 17.910 18.221 -7.282 1.00 92.12 427 GLY A N 1
ATOM 3397 C CA . GLY A 1 427 ? 18.312 19.122 -6.205 1.00 92.12 427 GLY A CA 1
ATOM 3398 C C . GLY A 1 427 ? 19.593 19.885 -6.538 1.00 92.12 427 GLY A C 1
ATOM 3399 O O . GLY A 1 427 ? 19.640 21.094 -6.347 1.00 92.12 427 GLY A O 1
ATOM 3400 N N . SER A 1 428 ? 20.599 19.212 -7.103 1.00 92.88 428 SER A N 1
ATOM 3401 C CA . SER A 1 428 ? 21.834 19.841 -7.582 1.00 92.88 428 SER A CA 1
ATOM 3402 C C . SER A 1 428 ? 21.580 20.820 -8.729 1.00 92.88 428 SER A C 1
ATOM 3404 O O . SER A 1 428 ? 22.204 21.877 -8.769 1.00 92.88 428 SER A O 1
ATOM 3406 N N . ALA A 1 429 ? 20.653 20.509 -9.641 1.00 93.44 429 ALA A N 1
ATOM 3407 C CA . ALA A 1 429 ? 20.266 21.435 -10.703 1.00 93.44 429 ALA A CA 1
ATOM 3408 C C . ALA A 1 429 ? 19.628 22.713 -10.144 1.00 93.44 429 ALA A C 1
ATOM 3410 O O . ALA A 1 429 ? 20.054 23.811 -10.490 1.00 93.44 429 ALA A O 1
ATOM 3411 N N . LEU A 1 430 ? 18.668 22.572 -9.226 1.00 92.50 430 LEU A N 1
ATOM 3412 C CA . LEU A 1 430 ? 17.994 23.709 -8.597 1.00 92.50 430 LEU A CA 1
ATOM 3413 C C . LEU A 1 430 ? 18.930 24.527 -7.693 1.00 92.50 430 LEU A C 1
ATOM 3415 O O . LEU A 1 430 ? 18.817 25.747 -7.635 1.00 92.50 430 LEU A O 1
ATOM 3419 N N . ALA A 1 431 ? 19.862 23.873 -6.995 1.00 92.50 431 ALA A N 1
ATOM 3420 C CA . ALA A 1 431 ? 20.854 24.552 -6.163 1.00 92.50 431 ALA A CA 1
ATOM 3421 C C . ALA A 1 431 ? 21.841 25.384 -6.997 1.00 92.50 431 ALA A C 1
ATOM 3423 O O . ALA A 1 431 ? 22.245 26.462 -6.568 1.00 92.50 431 ALA A O 1
ATOM 3424 N N . ASN A 1 432 ? 22.206 24.901 -8.189 1.00 90.69 432 ASN A N 1
ATOM 3425 C CA . ASN A 1 432 ? 23.057 25.641 -9.120 1.00 90.69 432 ASN A CA 1
ATOM 3426 C C . ASN A 1 432 ? 22.304 26.782 -9.820 1.00 90.69 432 ASN A C 1
ATOM 3428 O O . ASN A 1 432 ? 22.917 27.791 -10.164 1.00 90.69 432 ASN A O 1
ATOM 3432 N N . ASP A 1 433 ? 20.997 26.629 -10.046 1.00 88.69 433 ASP A N 1
ATOM 3433 C CA . ASP A 1 433 ? 20.156 27.647 -10.674 1.00 88.69 433 ASP A CA 1
ATOM 3434 C C . ASP A 1 433 ? 18.738 27.681 -10.066 1.00 88.69 433 ASP A C 1
ATOM 3436 O O . ASP A 1 433 ? 17.870 26.896 -10.463 1.00 88.69 433 ASP A O 1
ATOM 3440 N N . PRO A 1 434 ? 18.451 28.624 -9.150 1.00 89.06 434 PRO A N 1
ATOM 3441 C CA . PRO A 1 434 ? 17.137 28.736 -8.521 1.00 89.06 434 PRO A CA 1
ATOM 3442 C C . PRO A 1 434 ? 16.051 29.275 -9.467 1.00 89.06 434 PRO A C 1
ATOM 3444 O O . PRO A 1 434 ? 14.878 29.277 -9.102 1.00 89.06 434 PRO A O 1
ATOM 3447 N N . THR A 1 435 ? 16.408 29.735 -10.673 1.00 87.69 435 THR A N 1
ATOM 3448 C CA . THR A 1 435 ? 15.447 30.225 -11.680 1.00 87.69 435 THR A CA 1
ATOM 3449 C C . THR A 1 435 ? 14.911 29.114 -12.586 1.00 87.69 435 THR A C 1
ATOM 3451 O O . THR A 1 435 ? 14.121 29.367 -13.499 1.00 87.69 435 THR A O 1
ATOM 3454 N N . LEU A 1 436 ? 15.325 27.869 -12.334 1.00 88.62 436 LEU A N 1
ATOM 3455 C CA . LEU A 1 436 ? 15.003 26.719 -13.159 1.00 88.62 436 LEU A CA 1
ATOM 3456 C C . LEU A 1 436 ? 13.499 26.401 -13.159 1.00 88.62 436 LEU A C 1
ATOM 3458 O O . LEU A 1 436 ? 12.890 26.130 -12.125 1.00 88.62 436 LEU A O 1
ATOM 3462 N N . LEU A 1 437 ? 12.902 26.371 -14.352 1.00 89.00 437 LEU A N 1
ATOM 3463 C CA . LEU A 1 437 ? 11.501 26.001 -14.542 1.00 89.00 437 LEU A CA 1
ATOM 3464 C C . LEU A 1 437 ? 11.358 24.491 -14.763 1.00 89.00 437 LEU A C 1
ATOM 3466 O O . LEU A 1 437 ? 12.207 23.860 -15.388 1.00 89.00 437 LEU A O 1
ATOM 3470 N N . ARG A 1 438 ? 10.222 23.908 -14.356 1.00 88.00 438 ARG A N 1
ATOM 3471 C CA . ARG A 1 438 ? 9.926 22.476 -14.581 1.00 88.00 438 ARG A CA 1
ATOM 3472 C C . ARG A 1 438 ? 10.085 22.062 -16.051 1.00 88.00 438 ARG A C 1
ATOM 3474 O O . ARG A 1 438 ? 10.622 20.999 -16.327 1.00 88.00 438 ARG A O 1
ATOM 3481 N N . GLN A 1 439 ? 9.648 22.908 -16.984 1.00 90.12 439 GLN A N 1
ATOM 3482 C CA . GLN A 1 439 ? 9.717 22.663 -18.434 1.00 90.12 439 GLN A CA 1
ATOM 3483 C C . GLN A 1 439 ? 11.146 22.622 -19.014 1.00 90.12 439 GLN A C 1
ATOM 3485 O O . GLN A 1 439 ? 11.346 22.173 -20.148 1.00 90.12 439 GLN A O 1
ATOM 3490 N N . SER A 1 440 ? 12.128 23.114 -18.253 1.00 90.38 440 SER A N 1
ATOM 3491 C CA . SER A 1 440 ? 13.548 23.064 -18.606 1.00 90.38 440 SER A CA 1
ATOM 3492 C C . SER A 1 440 ? 14.165 21.692 -18.332 1.00 90.38 440 SER A C 1
ATOM 3494 O O . SER A 1 440 ? 15.199 21.369 -18.908 1.00 90.38 440 SER A O 1
ATOM 3496 N N . LEU A 1 441 ? 13.538 20.860 -17.492 1.00 92.19 441 LEU A N 1
ATOM 3497 C CA . LEU A 1 441 ? 13.973 19.487 -17.237 1.00 92.19 441 LEU A CA 1
ATOM 3498 C C . LEU A 1 441 ? 13.547 18.606 -18.418 1.00 92.19 441 LEU A C 1
ATOM 3500 O O . LEU A 1 441 ? 12.356 18.352 -18.592 1.00 92.19 441 LEU A O 1
ATOM 3504 N N . LYS A 1 442 ? 14.498 18.169 -19.251 1.00 92.38 442 LYS A N 1
ATOM 3505 C CA . LYS A 1 442 ? 14.180 17.444 -20.494 1.00 92.38 442 LYS A CA 1
ATOM 3506 C C . LYS A 1 442 ? 14.240 15.937 -20.348 1.00 92.38 442 LYS A C 1
ATOM 3508 O O . LYS A 1 442 ? 13.397 15.239 -20.899 1.00 92.38 442 LYS A O 1
ATOM 3513 N N . MET A 1 443 ? 15.243 15.431 -19.640 1.00 91.19 443 MET A N 1
ATOM 3514 C CA . MET A 1 443 ? 15.481 13.995 -19.562 1.00 91.19 443 MET A CA 1
ATOM 3515 C C . MET A 1 443 ? 16.256 13.645 -18.309 1.00 91.19 443 MET A C 1
ATOM 3517 O O . MET A 1 443 ? 17.166 14.375 -17.924 1.00 91.19 443 MET A O 1
ATOM 3521 N N . ILE A 1 444 ? 15.928 12.505 -17.710 1.00 93.62 444 ILE A N 1
ATOM 3522 C CA . ILE A 1 444 ? 16.719 11.920 -16.638 1.00 93.62 444 ILE A CA 1
ATOM 3523 C C . ILE A 1 444 ? 17.044 10.470 -16.987 1.00 93.62 444 ILE A C 1
ATOM 3525 O O . ILE A 1 444 ? 16.153 9.694 -17.321 1.00 93.62 444 ILE A O 1
ATOM 3529 N N . ALA A 1 445 ? 18.325 10.122 -16.946 1.00 92.62 445 ALA A N 1
ATOM 3530 C CA . ALA A 1 445 ? 18.807 8.757 -17.085 1.00 92.62 445 ALA A CA 1
ATOM 3531 C C . ALA A 1 445 ? 19.185 8.223 -15.704 1.00 92.62 445 ALA A C 1
ATOM 3533 O O . ALA A 1 445 ? 19.762 8.956 -14.900 1.00 92.62 445 ALA A O 1
ATOM 3534 N N . VAL A 1 446 ? 18.868 6.957 -15.437 1.00 93.00 446 VAL A N 1
ATOM 3535 C CA . VAL A 1 446 ? 19.143 6.292 -14.158 1.00 93.00 446 VAL A CA 1
ATOM 3536 C C . VAL A 1 446 ? 19.834 4.960 -14.423 1.00 93.00 446 VAL A C 1
ATOM 3538 O O . VAL A 1 446 ? 19.428 4.209 -15.307 1.00 93.00 446 VAL A O 1
ATOM 3541 N N . LEU A 1 447 ? 20.876 4.674 -13.649 1.00 90.38 447 LEU A N 1
ATOM 3542 C CA . LEU A 1 447 ? 21.629 3.426 -13.662 1.00 90.38 447 LEU A CA 1
ATOM 3543 C C . LEU A 1 447 ? 21.674 2.894 -12.229 1.00 90.38 447 LEU A C 1
ATOM 3545 O O . LEU A 1 447 ? 22.141 3.596 -11.332 1.00 90.38 447 LEU A O 1
ATOM 3549 N N . SER A 1 448 ? 21.163 1.681 -12.012 1.00 80.19 448 SER A N 1
ATOM 3550 C CA . SER A 1 448 ? 21.030 1.064 -10.684 1.00 80.19 448 SER A CA 1
ATOM 3551 C C . SER A 1 448 ? 21.767 -0.252 -10.564 1.00 80.19 448 SER A C 1
ATOM 3553 O O . SER A 1 448 ? 21.573 -1.078 -11.484 1.00 80.19 448 SER A O 1
#

Foldseek 3Di:
DEEEEEEDDQLQKKFKKFFPFFFPQPVRDRIFIKGFDLLQNLVVLVLVLVLVCVQQPDDPDPDPLVVCQGSLNQQWDADPPPRFTWWGFQQDDPPDDPVRVVRHPNRHFAKCVVDPDDPVRIDTLDDPVRVVCCVVPGPTMTTGIMTRQQCRLVVVLSVVVCVVLDDPPAQAEYEYEWEFEADPDPPGDQCSNTCQSVLVRVQSSCCSPPVRYHYDYQYLYYHQQWFDDDDDDDPDDDDRQNLVSLLCSCVPPVLVVLVVVLVVQCVVPNPCSLSNDAAEYEAADGHPSNVVSNCVSCVVSQYKYWHQQCSCCCVNPVDHDSVSIDIGGSCRVPPDPDDDLVPCVPPPPVVVQVVVVVVVVVVCVVCVVVDCCQPAFVPIPSDKKKKKWWFWDQDPVRDTDIDIFIFIKGQHPDPVGTDHRQNRRVVRVCVVPVPGDPVRGDDMDMDD